Protein AF-A0A2P6NK49-F1 (afdb_monomer_lite)

Organism: NCBI:txid1890364

pLDDT: mean 82.45, std 19.69, range [25.47, 98.0]

Structure (mmCIF, N/CA/C/O backbone):
data_AF-A0A2P6NK49-F1
#
_entry.id   AF-A0A2P6NK49-F1
#
loop_
_atom_site.group_PDB
_atom_site.id
_atom_site.type_symbol
_atom_site.label_atom_id
_atom_site.label_alt_id
_atom_site.label_comp_id
_atom_site.label_asym_id
_atom_site.label_entity_id
_atom_site.label_seq_id
_atom_site.pdbx_PDB_ins_code
_atom_site.Cartn_x
_atom_site.Cartn_y
_atom_site.Cartn_z
_atom_site.occupancy
_atom_site.B_iso_or_equiv
_atom_site.auth_seq_id
_atom_site.auth_comp_id
_atom_site.auth_asym_id
_atom_site.auth_atom_id
_atom_site.pdbx_PDB_model_num
ATOM 1 N N . MET A 1 1 ? -45.055 43.894 6.106 1.00 38.56 1 MET A N 1
ATOM 2 C CA . MET A 1 1 ? -44.580 43.596 7.472 1.00 38.56 1 MET A CA 1
ATOM 3 C C . MET A 1 1 ? -45.152 42.242 7.887 1.00 38.56 1 MET A C 1
ATOM 5 O O . MET A 1 1 ? -46.251 42.226 8.393 1.00 38.56 1 MET A O 1
ATOM 9 N N . PHE A 1 2 ? -44.485 41.127 7.555 1.00 29.56 2 PHE A N 1
ATOM 10 C CA . PHE A 1 2 ? -44.554 39.816 8.238 1.00 29.56 2 PHE A CA 1
ATOM 11 C C . PHE A 1 2 ? -43.548 38.880 7.543 1.00 29.56 2 PHE A C 1
ATOM 13 O O . PHE A 1 2 ? -43.728 38.491 6.392 1.00 29.56 2 PHE A O 1
ATOM 20 N N . LYS A 1 3 ? -42.426 38.607 8.221 1.00 31.59 3 LYS A N 1
ATOM 21 C CA . LYS A 1 3 ? -41.369 37.687 7.779 1.00 31.59 3 LYS A CA 1
ATOM 22 C C . LYS A 1 3 ? -41.807 36.253 8.092 1.00 31.59 3 LYS A C 1
ATOM 24 O O . LYS A 1 3 ? -41.948 35.911 9.261 1.00 31.59 3 LYS A O 1
ATOM 29 N N . PHE A 1 4 ? -41.955 35.407 7.075 1.00 29.88 4 PHE A N 1
ATOM 30 C CA . PHE A 1 4 ? -42.040 33.955 7.254 1.00 29.88 4 PHE A CA 1
ATOM 31 C C . PHE A 1 4 ? -40.626 33.361 7.203 1.00 29.88 4 PHE A C 1
ATOM 33 O O . PHE A 1 4 ? -40.062 33.139 6.134 1.00 29.88 4 PHE A O 1
ATOM 40 N N . PHE A 1 5 ? -40.038 33.106 8.371 1.00 32.91 5 PHE A N 1
ATOM 41 C CA . PHE A 1 5 ? -38.829 32.292 8.489 1.00 32.91 5 PHE A CA 1
ATOM 42 C C . PHE A 1 5 ? -39.207 30.809 8.381 1.00 32.91 5 PHE A C 1
ATOM 44 O O . PHE A 1 5 ? -39.655 30.191 9.345 1.00 32.91 5 PHE A O 1
ATOM 51 N N . ARG A 1 6 ? -39.002 30.206 7.205 1.00 31.47 6 ARG A N 1
ATOM 52 C CA . ARG A 1 6 ? -38.950 28.744 7.071 1.00 31.47 6 ARG A CA 1
ATOM 53 C C . ARG A 1 6 ? -37.596 28.258 7.594 1.00 31.47 6 ARG A C 1
ATOM 55 O O . ARG A 1 6 ? -36.582 28.373 6.910 1.00 31.47 6 ARG A O 1
ATOM 62 N N . ARG A 1 7 ? -37.581 27.696 8.806 1.00 30.00 7 ARG A N 1
ATOM 63 C CA . ARG A 1 7 ? -36.458 26.898 9.323 1.00 30.00 7 ARG A CA 1
ATOM 64 C C . ARG A 1 7 ? -36.244 25.691 8.400 1.00 30.00 7 ARG A C 1
ATOM 66 O O . ARG A 1 7 ? -37.050 24.763 8.402 1.00 30.00 7 ARG A O 1
ATOM 73 N N . LYS A 1 8 ? -35.163 25.689 7.612 1.00 30.28 8 LYS A N 1
ATOM 74 C CA . LYS A 1 8 ? -34.670 24.469 6.959 1.00 30.28 8 LYS A CA 1
ATOM 75 C C . LYS A 1 8 ? -34.068 23.565 8.036 1.00 30.28 8 LYS A C 1
ATOM 77 O O . LYS A 1 8 ? -33.141 23.952 8.742 1.00 30.28 8 LYS A O 1
ATOM 82 N N . LYS A 1 9 ? -34.637 22.369 8.165 1.00 29.03 9 LYS A N 1
ATOM 83 C CA . LYS A 1 9 ? -34.143 21.268 8.996 1.00 29.03 9 LYS A CA 1
ATOM 84 C C . LYS A 1 9 ? -32.733 20.910 8.496 1.00 29.03 9 LYS A C 1
ATOM 86 O O . LYS A 1 9 ? -32.600 20.490 7.348 1.00 29.03 9 LYS A O 1
ATOM 91 N N . LYS A 1 10 ? -31.694 21.119 9.315 1.00 28.53 10 LYS A N 1
ATOM 92 C CA . LYS A 1 10 ? -30.342 20.607 9.043 1.00 28.53 10 LYS A CA 1
ATOM 93 C C . LYS A 1 10 ? -30.438 19.081 8.994 1.00 28.53 10 LYS A C 1
ATOM 95 O O . LYS A 1 10 ? -30.717 18.449 10.009 1.00 28.53 10 LYS A O 1
ATOM 100 N N . ARG A 1 11 ? -30.279 18.501 7.804 1.00 27.34 11 ARG A N 1
ATOM 101 C CA . ARG A 1 11 ? -29.920 17.088 7.672 1.00 27.34 11 ARG A CA 1
ATOM 102 C C . ARG A 1 11 ? -28.475 16.987 8.147 1.00 27.34 11 ARG A C 1
ATOM 104 O O . ARG A 1 11 ? -27.609 17.619 7.552 1.00 27.34 11 ARG A O 1
ATOM 111 N N . ASN A 1 12 ? -28.243 16.240 9.223 1.00 27.70 12 ASN A N 1
ATOM 112 C CA . ASN A 1 12 ? -26.919 15.705 9.510 1.00 27.70 12 ASN A CA 1
ATOM 113 C C . ASN A 1 12 ? -26.579 14.790 8.335 1.00 27.70 12 ASN A C 1
ATOM 115 O O . ASN A 1 12 ? -27.122 13.692 8.232 1.00 27.70 12 ASN A O 1
ATOM 119 N N . MET A 1 13 ? -25.783 15.299 7.400 1.00 25.47 13 MET A N 1
ATOM 120 C CA . MET A 1 13 ? -25.138 14.454 6.412 1.00 25.47 13 MET A CA 1
ATOM 121 C C . MET A 1 13 ? -24.068 13.684 7.178 1.00 25.47 13 MET A C 1
ATOM 123 O O . MET A 1 13 ? -23.126 14.282 7.699 1.00 25.47 13 MET A O 1
ATOM 127 N N . SER A 1 14 ? -24.245 12.367 7.304 1.00 31.12 14 SER A N 1
ATOM 128 C CA . SER A 1 14 ? -23.081 11.488 7.393 1.00 31.12 14 SER A CA 1
ATOM 129 C C . SER A 1 14 ? -22.175 11.824 6.207 1.00 31.12 14 SER A C 1
ATOM 131 O O . SER A 1 14 ? -22.719 12.213 5.168 1.00 31.12 14 SER A O 1
ATOM 133 N N . PRO A 1 15 ? -20.844 11.702 6.319 1.00 31.39 15 PRO A N 1
ATOM 134 C CA . PRO A 1 15 ? -19.998 11.785 5.139 1.00 31.39 15 PRO A CA 1
ATOM 135 C C . PRO A 1 15 ? -20.544 10.749 4.158 1.00 31.39 15 PRO A C 1
ATOM 137 O O . PRO A 1 15 ? -20.569 9.554 4.458 1.00 31.39 15 PRO A O 1
ATOM 140 N N . ASP A 1 16 ? -21.150 11.234 3.075 1.00 33.28 16 ASP A N 1
ATOM 141 C CA . ASP A 1 16 ? -21.663 10.384 2.017 1.00 33.28 16 ASP A CA 1
ATOM 142 C C . ASP A 1 16 ? -20.510 9.482 1.603 1.00 33.28 16 ASP A C 1
ATOM 144 O O . ASP A 1 16 ? -19.388 9.963 1.432 1.00 33.28 16 ASP A O 1
ATOM 148 N N . ARG A 1 17 ? -20.791 8.177 1.512 1.00 38.34 17 ARG A N 1
ATOM 149 C CA . ARG A 1 17 ? -19.871 7.167 0.991 1.00 38.34 17 ARG A CA 1
ATOM 150 C C . ARG A 1 17 ? -19.268 7.730 -0.286 1.00 38.34 17 ARG A C 1
ATOM 152 O O . ARG A 1 17 ? -19.954 7.786 -1.308 1.00 38.34 17 ARG A O 1
ATOM 159 N N . ALA A 1 18 ? -18.030 8.204 -0.198 1.00 34.53 18 ALA A N 1
ATOM 160 C CA . ALA A 1 18 ? -17.309 8.684 -1.351 1.00 34.53 18 ALA A CA 1
ATOM 161 C C . ALA A 1 18 ? -17.221 7.485 -2.289 1.00 34.53 18 ALA A C 1
ATOM 163 O O . ALA A 1 18 ? -16.578 6.485 -1.980 1.00 34.53 18 ALA A O 1
ATOM 164 N N . SER A 1 19 ? -17.944 7.545 -3.404 1.00 36.75 19 SER A N 1
ATOM 165 C CA . SER A 1 19 ? -17.654 6.679 -4.537 1.00 36.75 19 SER A CA 1
ATOM 166 C C . SER A 1 19 ? -16.147 6.779 -4.800 1.00 36.75 19 SER A C 1
ATOM 168 O O . SER A 1 19 ? -15.648 7.911 -4.817 1.00 36.75 19 SER A O 1
ATOM 170 N N . PRO A 1 20 ? -15.425 5.653 -4.949 1.00 36.69 20 PRO A N 1
ATOM 171 C CA . PRO A 1 20 ? -13.976 5.683 -5.104 1.00 36.69 20 PRO A CA 1
ATOM 172 C C . PRO A 1 20 ? -13.596 6.665 -6.227 1.00 36.69 20 PRO A C 1
ATOM 174 O O . PRO A 1 20 ? -14.262 6.677 -7.269 1.00 36.69 20 PRO A O 1
ATOM 177 N N . PRO A 1 21 ? -12.600 7.546 -6.016 1.00 37.72 21 PRO A N 1
ATOM 178 C CA . PRO A 1 21 ? -12.259 8.576 -6.988 1.00 37.72 21 PRO A CA 1
ATOM 179 C C . PRO A 1 21 ? -11.792 7.933 -8.311 1.00 37.72 21 PRO A C 1
ATOM 181 O O . PRO A 1 21 ? -10.966 7.017 -8.296 1.00 37.72 21 PRO A O 1
ATOM 184 N N . PRO A 1 22 ? -12.302 8.386 -9.473 1.00 39.81 22 PRO A N 1
ATOM 185 C CA . PRO A 1 22 ? -12.126 7.686 -10.740 1.00 39.81 22 PRO A CA 1
ATOM 186 C C . PRO A 1 22 ? -10.798 8.071 -11.394 1.00 39.81 22 PRO A C 1
ATOM 188 O O . PRO A 1 22 ? -10.690 9.141 -11.996 1.00 39.81 22 PRO A O 1
ATOM 191 N N . LEU A 1 23 ? -9.782 7.207 -11.316 1.00 38.06 23 LEU A N 1
ATOM 192 C CA . LEU A 1 23 ? -8.486 7.441 -11.976 1.00 38.06 23 LEU A CA 1
ATOM 193 C C . LEU A 1 23 ? -7.872 6.231 -12.682 1.00 38.06 23 LEU A C 1
ATOM 195 O O . LEU A 1 23 ? -6.677 6.204 -12.977 1.00 38.06 23 LEU A O 1
ATOM 199 N N . MET A 1 24 ? -8.694 5.267 -13.075 1.00 42.28 24 MET A N 1
ATOM 200 C CA . MET A 1 24 ? -8.268 4.171 -13.929 1.00 42.28 24 MET A CA 1
ATOM 201 C C . MET A 1 24 ? -9.276 3.968 -15.063 1.00 42.28 24 MET A C 1
ATOM 203 O O . MET A 1 24 ? -9.771 2.866 -15.229 1.00 42.28 24 MET A O 1
ATOM 207 N N . LYS A 1 25 ? -9.562 4.983 -15.896 1.00 37.84 25 LYS A N 1
ATOM 208 C CA . LYS A 1 25 ? -10.385 4.818 -17.120 1.00 37.84 25 LYS A CA 1
ATOM 209 C C . LYS A 1 25 ? -9.726 3.851 -18.121 1.00 37.84 25 LYS A C 1
ATOM 211 O O . LYS A 1 25 ? -9.187 4.259 -19.139 1.00 37.84 25 LYS A O 1
ATOM 216 N N . THR A 1 26 ? -9.746 2.568 -17.791 1.00 52.34 26 THR A N 1
ATOM 217 C CA . THR A 1 26 ? -9.230 1.388 -18.474 1.00 52.34 26 THR A CA 1
ATOM 218 C C . THR A 1 26 ? -9.808 0.163 -17.757 1.00 52.34 26 THR A C 1
ATOM 220 O O . THR A 1 26 ? -10.166 0.231 -16.584 1.00 52.34 26 THR A O 1
ATOM 223 N N . ARG A 1 27 ? -9.860 -0.971 -18.456 1.00 53.50 27 ARG A N 1
ATOM 224 C CA . ARG A 1 27 ? -10.399 -2.284 -18.047 1.00 53.50 27 ARG A CA 1
ATOM 225 C C . ARG A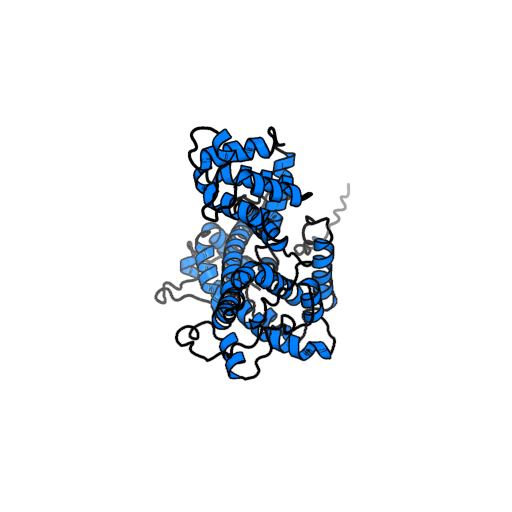 1 27 ? -10.155 -2.716 -16.584 1.00 53.50 27 ARG A C 1
ATOM 227 O O . ARG A 1 27 ? -10.932 -3.511 -16.070 1.00 53.50 27 ARG A O 1
ATOM 234 N N . SER A 1 28 ? -9.113 -2.222 -15.912 1.00 61.62 28 SER A N 1
ATOM 235 C CA . SER A 1 28 ? -8.842 -2.495 -14.496 1.00 61.62 28 SER A CA 1
ATOM 236 C C . SER A 1 28 ? -9.844 -1.843 -13.533 1.00 61.62 28 SER A C 1
ATOM 238 O O . SER A 1 28 ? -10.229 -2.496 -12.574 1.00 61.62 28 SER A O 1
ATOM 240 N N . GLU A 1 29 ? -10.331 -0.619 -13.768 1.00 66.81 29 GLU A N 1
ATOM 241 C CA . GLU A 1 29 ? -11.310 0.029 -12.866 1.00 66.81 29 GLU A CA 1
ATOM 242 C C . GLU A 1 29 ? -12.665 -0.661 -12.913 1.00 66.81 29 GLU A C 1
ATOM 244 O O . GLU A 1 29 ? -13.271 -0.899 -11.878 1.00 66.81 29 GLU A O 1
ATOM 249 N N . GLU A 1 30 ? -13.109 -1.072 -14.100 1.00 72.00 30 GLU A N 1
ATOM 250 C CA . GLU A 1 30 ? -14.324 -1.877 -14.254 1.00 72.00 30 GLU A CA 1
ATOM 251 C C . GLU A 1 30 ? -14.228 -3.190 -13.465 1.00 72.00 30 GLU A C 1
ATOM 253 O O . GLU A 1 30 ? -15.196 -3.620 -12.841 1.00 72.00 30 GLU A O 1
ATOM 258 N N . GLN A 1 31 ? -13.045 -3.812 -13.449 1.00 77.25 31 GLN A N 1
ATOM 259 C CA . GLN A 1 31 ? -12.793 -5.043 -12.702 1.00 77.25 31 GLN A CA 1
ATOM 260 C C . GLN A 1 31 ? -12.712 -4.814 -11.189 1.00 77.25 31 GLN A C 1
ATOM 262 O O . GLN A 1 31 ? -13.209 -5.641 -10.428 1.00 77.25 31 GLN A O 1
ATOM 267 N N . LEU A 1 32 ? -12.123 -3.706 -10.740 1.00 79.06 32 LEU A N 1
ATOM 268 C CA . LEU A 1 32 ? -12.108 -3.349 -9.320 1.00 79.06 32 LEU A CA 1
ATOM 269 C C . LEU A 1 32 ? -13.518 -2.991 -8.832 1.00 79.06 32 LEU A C 1
ATOM 271 O O . LEU A 1 32 ? -13.963 -3.490 -7.800 1.00 79.06 32 LEU A O 1
ATOM 275 N N . ASN A 1 33 ? -14.256 -2.213 -9.625 1.00 82.00 33 ASN A N 1
ATOM 276 C CA . ASN A 1 33 ? -15.648 -1.859 -9.366 1.00 82.00 33 ASN A CA 1
ATOM 277 C C . ASN A 1 33 ? -16.550 -3.090 -9.334 1.00 82.00 33 ASN A C 1
ATOM 279 O O . ASN A 1 33 ? -17.472 -3.133 -8.528 1.00 82.00 33 ASN A O 1
ATOM 283 N N . TYR A 1 34 ? -16.287 -4.103 -10.165 1.00 83.88 34 TYR A N 1
ATOM 284 C CA . TYR A 1 34 ? -16.982 -5.385 -10.072 1.00 83.88 34 TYR A CA 1
ATOM 285 C C . TYR A 1 34 ? -16.862 -5.976 -8.660 1.00 83.88 34 TYR A C 1
ATOM 287 O O . TYR A 1 34 ? -17.884 -6.253 -8.041 1.00 83.88 34 TYR A O 1
ATOM 295 N N . PHE A 1 35 ? -15.651 -6.096 -8.108 1.00 84.75 35 PHE A N 1
ATOM 296 C CA . PHE A 1 35 ? -15.465 -6.659 -6.766 1.00 84.75 35 PHE A CA 1
ATOM 297 C C . PHE A 1 35 ? -16.084 -5.793 -5.662 1.00 84.75 35 PHE A C 1
ATOM 299 O O . PHE A 1 35 ? -16.753 -6.327 -4.778 1.00 84.75 35 PHE A O 1
ATOM 306 N N . TYR A 1 36 ? -15.942 -4.466 -5.739 1.00 83.88 36 TYR A N 1
ATOM 307 C CA . TYR A 1 36 ? -16.619 -3.559 -4.806 1.00 83.88 36 TYR A CA 1
ATOM 308 C C . TYR A 1 36 ? -18.141 -3.709 -4.858 1.00 83.88 36 TYR A C 1
ATOM 310 O O . TYR A 1 36 ? -18.800 -3.743 -3.821 1.00 83.88 36 TYR A O 1
ATOM 318 N N . ASN A 1 37 ? -18.713 -3.806 -6.058 1.00 84.31 37 ASN A N 1
ATOM 319 C CA . ASN A 1 37 ? -20.149 -3.983 -6.235 1.00 84.31 37 ASN A CA 1
ATOM 320 C C . ASN A 1 37 ? -20.618 -5.324 -5.672 1.00 84.31 37 ASN A C 1
ATOM 322 O O . ASN A 1 37 ? -21.625 -5.345 -4.970 1.00 84.31 37 ASN A O 1
ATOM 326 N N . GLU A 1 38 ? -19.880 -6.409 -5.906 1.00 84.88 38 GLU A N 1
ATOM 327 C CA . GLU A 1 38 ? -20.178 -7.720 -5.321 1.00 84.88 38 GLU A CA 1
ATOM 328 C C . GLU A 1 38 ? -20.183 -7.661 -3.785 1.00 84.88 38 GLU A C 1
ATOM 330 O O . GLU A 1 38 ? -21.150 -8.089 -3.150 1.00 84.88 38 GLU A O 1
ATOM 335 N N . LEU A 1 39 ? -19.157 -7.055 -3.175 1.00 82.38 39 LEU A N 1
ATOM 336 C CA . LEU A 1 39 ? -19.085 -6.879 -1.721 1.00 82.38 39 LEU A CA 1
ATOM 337 C C . LEU A 1 39 ? -20.222 -6.001 -1.182 1.00 82.38 39 LEU A C 1
ATOM 339 O O . LEU A 1 39 ? -20.799 -6.316 -0.142 1.00 82.38 39 LEU A O 1
ATOM 343 N N . ASN A 1 40 ? -20.586 -4.932 -1.890 1.00 82.06 40 ASN A N 1
ATOM 344 C CA . ASN A 1 40 ? -21.664 -4.028 -1.485 1.00 82.06 40 ASN A CA 1
ATOM 345 C C . ASN A 1 40 ? -23.059 -4.652 -1.627 1.00 82.06 40 ASN A C 1
ATOM 347 O O . ASN A 1 40 ? -23.921 -4.427 -0.779 1.00 82.06 40 ASN A O 1
ATOM 351 N N . GLN A 1 41 ? -23.301 -5.413 -2.696 1.00 86.56 41 GLN A N 1
ATOM 352 C CA . GLN A 1 41 ? -24.608 -6.012 -2.982 1.00 86.56 41 GLN A CA 1
ATOM 353 C C . GLN A 1 41 ? -24.865 -7.265 -2.151 1.00 86.56 41 GLN A C 1
ATOM 355 O O . GLN A 1 41 ? -25.999 -7.521 -1.744 1.00 86.56 41 GLN A O 1
ATOM 360 N N . HIS A 1 42 ? -23.827 -8.062 -1.910 1.00 88.44 42 HIS A N 1
ATOM 361 C CA . HIS A 1 42 ? -23.978 -9.387 -1.321 1.00 88.44 42 HIS A CA 1
ATOM 362 C C . HIS A 1 42 ? -23.354 -9.514 0.069 1.00 88.44 42 HIS A C 1
ATOM 364 O O . HIS A 1 42 ? -23.631 -10.496 0.766 1.00 88.44 42 HIS A O 1
ATOM 370 N N . GLY A 1 43 ? -22.571 -8.525 0.497 1.00 88.69 43 GLY A N 1
ATOM 371 C CA . GLY A 1 43 ? -21.832 -8.561 1.749 1.00 88.69 43 GLY A CA 1
ATOM 372 C C . GLY A 1 43 ? -20.655 -9.535 1.709 1.00 88.69 43 GLY A C 1
ATOM 373 O O . GLY A 1 43 ? -20.455 -10.300 0.761 1.00 88.69 43 GLY A O 1
ATOM 374 N N . THR A 1 44 ? -19.881 -9.524 2.790 1.00 91.62 44 THR A N 1
ATOM 375 C CA . THR A 1 44 ? -18.781 -10.467 2.998 1.00 91.62 44 THR A CA 1
ATOM 376 C C . THR A 1 44 ? -19.322 -11.890 3.111 1.00 91.62 44 THR A C 1
ATOM 378 O O . THR A 1 44 ? -20.315 -12.151 3.793 1.00 91.62 44 THR A O 1
ATOM 381 N N . ILE A 1 45 ? -18.668 -12.813 2.413 1.00 93.88 45 ILE A N 1
ATOM 382 C CA . ILE A 1 45 ? -18.999 -14.237 2.433 1.00 93.88 45 ILE A CA 1
ATOM 383 C C . ILE A 1 45 ? -18.806 -14.806 3.844 1.00 93.88 45 ILE A C 1
ATOM 385 O O . ILE A 1 45 ? -17.896 -14.387 4.555 1.00 93.88 45 ILE A O 1
ATOM 389 N N . GLU A 1 46 ? -19.647 -15.773 4.228 1.00 95.38 46 GLU A N 1
ATOM 390 C CA . GLU A 1 46 ? -19.664 -16.368 5.572 1.00 95.38 46 GLU A CA 1
ATOM 391 C C . GLU A 1 46 ? -18.278 -16.828 6.032 1.00 95.38 46 GLU A C 1
ATOM 393 O O . GLU A 1 46 ? -17.853 -16.477 7.128 1.00 95.38 46 GLU A O 1
ATOM 398 N N . GLU A 1 47 ? -17.539 -17.536 5.169 1.00 96.31 47 GLU A N 1
ATOM 399 C CA . GLU A 1 47 ? -16.204 -18.040 5.499 1.00 96.31 47 GLU A CA 1
ATOM 400 C C . GLU A 1 47 ? -15.195 -16.925 5.842 1.00 96.31 47 GLU A C 1
ATOM 402 O O . GLU A 1 47 ? -14.226 -17.182 6.549 1.00 96.31 47 GLU A O 1
ATOM 407 N N . TYR A 1 48 ? -15.410 -15.687 5.384 1.00 97.00 48 TYR A N 1
ATOM 408 C CA . TYR A 1 48 ? -14.488 -14.561 5.583 1.00 97.00 48 TYR A CA 1
ATOM 409 C C . TYR A 1 48 ? -14.941 -13.571 6.661 1.00 97.00 48 TYR A C 1
ATOM 411 O O . TYR A 1 48 ? -14.205 -12.631 6.967 1.00 97.00 48 TYR A O 1
ATOM 419 N N . LYS A 1 49 ? -16.133 -13.754 7.249 1.00 96.25 49 LYS A N 1
ATOM 420 C CA . LYS A 1 49 ? -16.693 -12.811 8.231 1.00 96.25 49 LYS A CA 1
ATOM 421 C C . LYS A 1 49 ? -15.771 -12.588 9.416 1.00 96.25 49 LYS A C 1
ATOM 423 O O . LYS A 1 49 ? -15.492 -11.444 9.746 1.00 96.25 49 LYS A O 1
ATOM 428 N N . ARG A 1 50 ? -15.223 -13.664 9.984 1.00 96.62 50 ARG A N 1
ATOM 429 C CA . ARG A 1 50 ? -14.320 -13.577 11.135 1.00 96.62 50 ARG A CA 1
ATOM 430 C C . ARG A 1 50 ? -13.083 -12.725 10.851 1.00 96.62 50 ARG A C 1
ATOM 432 O O . ARG A 1 50 ? -12.720 -11.897 11.680 1.00 96.62 50 ARG A O 1
ATOM 439 N N . ALA A 1 51 ? -12.468 -12.894 9.677 1.00 96.50 51 ALA A N 1
ATOM 440 C CA . ALA A 1 51 ? -11.329 -12.077 9.262 1.00 96.50 51 ALA A CA 1
ATOM 441 C C . ALA A 1 51 ? -11.701 -10.588 9.196 1.00 96.50 51 ALA A C 1
ATOM 443 O O . ALA A 1 51 ? -10.931 -9.741 9.635 1.00 96.50 51 ALA A O 1
ATOM 444 N N . LYS A 1 52 ? -12.896 -10.260 8.691 1.00 96.00 52 LYS A N 1
ATOM 445 C CA . LYS A 1 52 ? -13.381 -8.877 8.631 1.00 96.00 52 LYS A CA 1
ATOM 446 C C . LYS A 1 52 ? -13.726 -8.308 10.010 1.00 96.00 52 LYS A C 1
ATOM 448 O O . LYS A 1 52 ? -13.340 -7.189 10.314 1.00 96.00 52 LYS A O 1
ATOM 453 N N . GLU A 1 53 ? -14.447 -9.065 10.829 1.00 95.94 53 GLU A N 1
ATOM 454 C CA . GLU A 1 53 ? -15.002 -8.615 12.115 1.00 95.94 53 GLU A CA 1
ATOM 455 C C . GLU A 1 53 ? -13.941 -8.389 13.198 1.00 95.94 53 GLU A C 1
ATOM 457 O O . GLU A 1 53 ? -14.178 -7.625 14.128 1.00 95.94 53 GLU A O 1
ATOM 462 N N . GLN A 1 54 ? -12.770 -9.024 13.094 1.00 96.00 54 GLN A N 1
ATOM 463 C CA . GLN A 1 54 ? -11.690 -8.827 14.066 1.00 96.00 54 GLN A CA 1
ATOM 464 C C . GLN A 1 54 ? -10.853 -7.558 13.822 1.00 96.00 54 GLN A C 1
ATOM 466 O O . GLN A 1 54 ? -9.999 -7.225 14.642 1.00 96.00 54 GLN A O 1
ATOM 471 N N . VAL A 1 55 ? -11.059 -6.864 12.699 1.00 97.50 55 VAL A N 1
ATOM 472 C CA . VAL A 1 55 ? -10.358 -5.616 12.383 1.00 97.50 55 VAL A CA 1
ATOM 473 C C . VAL A 1 55 ? -10.885 -4.491 13.277 1.00 97.50 55 VAL A C 1
ATOM 475 O O . VAL A 1 55 ? -12.076 -4.210 13.297 1.00 97.50 55 VAL A O 1
ATOM 478 N N . PHE A 1 56 ? -9.981 -3.830 13.999 1.00 97.69 56 PHE A N 1
ATOM 479 C CA . PHE A 1 56 ? -10.287 -2.710 14.891 1.00 97.69 56 PHE A CA 1
ATOM 480 C C . PHE A 1 56 ? -10.195 -1.340 14.205 1.00 97.69 56 PHE A C 1
ATOM 482 O O . PHE A 1 56 ? -10.908 -0.408 14.573 1.00 97.69 56 PHE A O 1
ATOM 489 N N . VAL A 1 57 ? -9.290 -1.186 13.235 1.00 97.00 57 VAL A N 1
ATOM 490 C CA . VAL A 1 57 ? -9.154 0.077 12.493 1.00 97.00 57 VAL A CA 1
ATOM 491 C C . VAL A 1 57 ? -10.317 0.268 11.534 1.00 97.00 57 VAL A C 1
ATOM 493 O O . VAL A 1 57 ? -10.857 -0.702 11.005 1.00 97.00 57 VAL A O 1
ATOM 496 N N . LYS A 1 58 ? -10.654 1.530 11.266 1.00 95.81 58 LYS A N 1
ATOM 497 C CA . LYS A 1 58 ? -11.686 1.861 10.287 1.00 95.81 58 LYS A CA 1
ATOM 498 C C . LYS A 1 58 ? -11.423 1.217 8.937 1.00 95.81 58 LYS A C 1
ATOM 500 O O . LYS A 1 58 ? -10.303 1.282 8.418 1.00 95.81 58 LYS A O 1
ATOM 505 N N . HIS A 1 59 ? -12.469 0.647 8.350 1.00 94.00 59 HIS A N 1
ATOM 506 C CA . HIS A 1 59 ? -12.344 -0.062 7.084 1.00 94.00 59 HIS A CA 1
ATOM 507 C C . HIS A 1 59 ? -11.787 0.815 5.957 1.00 94.00 59 HIS A C 1
ATOM 509 O O . HIS A 1 59 ? -10.972 0.350 5.163 1.00 94.00 59 HIS A O 1
ATOM 515 N N . GLU A 1 60 ? -12.137 2.099 5.927 1.00 92.69 60 GLU A N 1
ATOM 516 C CA . GLU A 1 60 ? -11.710 3.019 4.873 1.00 92.69 60 GLU A CA 1
ATOM 517 C C . GLU A 1 60 ? -10.183 3.243 4.866 1.00 92.69 60 GLU A C 1
ATOM 519 O O . GLU A 1 60 ? -9.613 3.510 3.810 1.00 92.69 60 GLU A O 1
ATOM 524 N N . LEU A 1 61 ? -9.488 3.054 5.998 1.00 93.12 61 LEU A N 1
ATOM 525 C CA . LEU A 1 61 ? -8.014 3.069 6.048 1.00 93.12 61 LEU A CA 1
ATOM 526 C C . LEU A 1 61 ? -7.402 1.834 5.361 1.00 93.12 61 LEU A C 1
ATOM 528 O O . LEU A 1 61 ? -6.293 1.883 4.823 1.00 93.12 61 LEU A O 1
ATOM 532 N N . LEU A 1 62 ? -8.115 0.706 5.369 1.00 94.50 62 LEU A N 1
ATOM 533 C CA . LEU A 1 62 ? -7.688 -0.519 4.694 1.00 94.50 62 LEU A CA 1
ATOM 534 C C . LEU A 1 62 ? -8.028 -0.510 3.203 1.00 94.50 62 LEU A C 1
ATOM 536 O O . LEU A 1 62 ? -7.253 -1.052 2.415 1.00 94.50 62 LEU A O 1
ATOM 540 N N . GLU A 1 63 ? -9.149 0.106 2.822 1.00 91.19 63 GLU A N 1
ATOM 541 C CA . GLU A 1 63 ? -9.557 0.286 1.423 1.00 91.19 63 GLU A CA 1
ATOM 542 C C . GLU A 1 63 ? -8.704 1.324 0.689 1.00 91.19 63 GLU A C 1
ATOM 544 O O . GLU A 1 63 ? -8.575 1.265 -0.532 1.00 91.19 63 GLU A O 1
ATOM 549 N N . TYR A 1 64 ? -8.113 2.274 1.413 1.00 88.25 64 TYR A N 1
ATOM 550 C CA . TYR A 1 64 ? -7.275 3.314 0.833 1.00 88.25 64 TYR A CA 1
ATOM 551 C C . TYR A 1 64 ? -5.924 2.782 0.326 1.00 88.25 64 TYR A C 1
ATOM 553 O O . TYR A 1 64 ? -5.390 1.792 0.821 1.00 88.25 64 TYR A O 1
ATOM 561 N N . SER A 1 65 ? -5.362 3.464 -0.676 1.00 85.44 65 SER A N 1
ATOM 562 C CA . SER A 1 65 ? -3.985 3.280 -1.138 1.00 85.44 65 SER A CA 1
ATOM 563 C C . SER A 1 65 ? -3.422 4.630 -1.590 1.00 85.44 65 SER A C 1
ATOM 565 O O . SER A 1 65 ? -4.010 5.251 -2.487 1.00 85.44 65 SER A O 1
ATOM 567 N N . PRO A 1 66 ? -2.264 5.075 -1.059 1.00 86.50 66 PRO A N 1
ATOM 568 C CA . PRO A 1 66 ? -1.632 6.338 -1.437 1.00 86.50 66 PRO A CA 1
ATOM 569 C C . PRO A 1 66 ? -1.393 6.470 -2.938 1.00 86.50 66 PRO A C 1
ATOM 571 O O . PRO A 1 66 ? -1.403 7.573 -3.480 1.00 86.50 66 PRO A O 1
ATOM 574 N N . LEU A 1 67 ? -1.219 5.338 -3.629 1.00 88.31 67 LEU A N 1
ATOM 575 C CA . LEU A 1 67 ? -0.951 5.290 -5.058 1.00 88.31 67 LEU A CA 1
ATOM 576 C C . LEU A 1 67 ? -1.967 6.112 -5.864 1.00 88.31 67 LEU A C 1
ATOM 578 O O . LEU A 1 67 ? -1.569 6.881 -6.732 1.00 88.31 67 LEU A O 1
ATOM 582 N N . GLN A 1 68 ? -3.267 5.982 -5.582 1.00 82.44 68 GLN A N 1
ATOM 583 C CA . GLN A 1 68 ? -4.303 6.682 -6.351 1.00 82.44 68 GLN A CA 1
ATOM 584 C C . GLN A 1 68 ? -4.262 8.195 -6.127 1.00 82.44 68 GLN A C 1
ATOM 586 O O . GLN A 1 68 ? -4.319 8.970 -7.085 1.00 82.44 68 GLN A O 1
ATOM 591 N N . SER A 1 69 ? -4.108 8.626 -4.879 1.00 84.12 69 SER A N 1
ATOM 592 C CA . SER A 1 69 ? -4.012 10.043 -4.531 1.00 84.12 69 SER A CA 1
ATOM 593 C C . SER A 1 69 ? -2.777 10.694 -5.150 1.00 84.12 69 SER A C 1
ATOM 595 O O . SER A 1 69 ? -2.874 11.764 -5.750 1.00 84.12 69 SER A O 1
ATOM 597 N N . ILE A 1 70 ? -1.634 10.004 -5.115 1.00 90.62 70 ILE A N 1
ATOM 598 C CA . ILE A 1 70 ? -0.401 10.469 -5.755 1.00 90.62 70 ILE A CA 1
ATOM 599 C C . ILE A 1 70 ? -0.588 10.565 -7.274 1.00 90.62 70 ILE A C 1
ATOM 601 O O . ILE A 1 70 ? -0.226 11.577 -7.866 1.00 90.62 70 ILE A O 1
ATOM 605 N N . LEU A 1 71 ? -1.190 9.561 -7.924 1.00 90.62 71 LEU A N 1
ATOM 606 C CA . LEU A 1 71 ? -1.474 9.614 -9.366 1.00 90.62 71 LEU A CA 1
ATOM 607 C C . LEU A 1 71 ? -2.392 10.794 -9.727 1.00 90.62 71 LEU A C 1
ATOM 609 O O . LEU A 1 71 ? -2.166 11.454 -10.744 1.00 90.62 71 LEU A O 1
ATOM 613 N N . SER A 1 72 ? -3.395 11.075 -8.888 1.00 87.81 72 SER A N 1
ATOM 614 C CA . SER A 1 72 ? -4.293 12.229 -9.038 1.00 87.81 72 SER A CA 1
ATOM 615 C C . SER A 1 72 ? -3.509 13.531 -9.052 1.00 87.81 72 SER A C 1
ATOM 617 O O . SER A 1 72 ? -3.661 14.358 -9.951 1.00 87.81 72 SER A O 1
ATOM 619 N N . GLU A 1 73 ? -2.640 13.698 -8.062 1.00 89.12 73 GLU A N 1
ATOM 620 C CA . GLU A 1 73 ? -1.896 14.930 -7.872 1.00 89.12 73 GLU A CA 1
ATOM 621 C C . GLU A 1 73 ? -0.780 15.090 -8.908 1.00 89.12 73 GLU A C 1
ATOM 623 O O . GLU A 1 73 ? -0.573 16.184 -9.426 1.00 89.12 73 GLU A O 1
ATOM 628 N N . LEU A 1 74 ? -0.124 14.001 -9.321 1.00 92.94 74 LEU A N 1
ATOM 629 C CA . LEU A 1 74 ? 0.796 14.019 -10.459 1.00 92.94 74 LEU A CA 1
ATOM 630 C C . LEU A 1 74 ? 0.095 14.505 -11.731 1.00 92.94 74 LEU A C 1
ATOM 632 O O . LEU A 1 74 ? 0.658 15.319 -12.458 1.00 92.94 74 LEU A O 1
ATOM 636 N N . LYS A 1 75 ? -1.147 14.075 -11.980 1.00 92.50 75 LYS A N 1
ATOM 637 C CA . LYS A 1 75 ? -1.929 14.558 -13.122 1.00 92.50 75 LYS A CA 1
ATOM 638 C C . LYS A 1 75 ? -2.212 16.061 -13.029 1.00 92.50 75 LYS A C 1
ATOM 640 O O . LYS A 1 75 ? -1.961 16.774 -13.998 1.00 92.50 75 LYS A O 1
ATOM 645 N N . ARG A 1 76 ? -2.645 16.560 -11.865 1.00 90.88 76 ARG A N 1
ATOM 646 C CA . ARG A 1 76 ? -2.833 18.008 -11.644 1.00 90.88 76 ARG A CA 1
ATOM 647 C C . ARG A 1 76 ? -1.528 18.783 -11.837 1.00 90.88 76 ARG A C 1
ATOM 649 O O . ARG A 1 76 ? -1.531 19.854 -12.437 1.00 90.88 76 ARG A O 1
ATOM 656 N N . LYS A 1 77 ? -0.395 18.242 -11.378 1.00 91.06 77 LYS A N 1
ATOM 657 C CA . LYS A 1 77 ? 0.933 18.843 -11.583 1.00 91.06 77 LYS A CA 1
ATOM 658 C C . LYS A 1 77 ? 1.317 18.907 -13.059 1.00 91.06 77 LYS A C 1
ATOM 660 O O . LYS A 1 77 ? 1.878 19.916 -13.464 1.00 91.06 77 LYS A O 1
ATOM 665 N N . ILE A 1 78 ? 0.991 17.892 -13.864 1.00 94.06 78 ILE A N 1
ATOM 666 C CA . ILE A 1 78 ? 1.209 17.927 -15.322 1.00 94.06 78 ILE A CA 1
ATOM 667 C C . ILE A 1 78 ? 0.387 19.050 -15.967 1.00 94.06 78 ILE A C 1
ATOM 669 O O . ILE A 1 78 ? 0.894 19.757 -16.833 1.00 94.06 78 ILE A O 1
ATOM 673 N N . GLU A 1 79 ? -0.861 19.237 -15.533 1.00 92.56 79 GLU A N 1
ATOM 674 C CA . GLU A 1 79 ? -1.742 20.298 -16.040 1.00 92.56 79 GLU A CA 1
ATOM 675 C C . GLU A 1 79 ? -1.253 21.701 -15.632 1.00 92.56 79 GLU A C 1
ATOM 677 O O . GLU A 1 79 ? -1.282 22.624 -16.446 1.00 92.56 79 GLU A O 1
ATOM 682 N N . ARG A 1 80 ? -0.768 21.859 -14.392 1.00 92.50 80 ARG A N 1
ATOM 683 C CA . ARG A 1 80 ? -0.247 23.129 -13.849 1.00 92.50 80 ARG A CA 1
ATOM 684 C C . ARG A 1 80 ? 1.151 23.479 -14.382 1.00 92.50 80 ARG A C 1
ATOM 686 O O . ARG A 1 80 ? 1.436 24.648 -14.626 1.00 92.50 80 ARG A O 1
ATOM 693 N N . GLU A 1 81 ? 2.022 22.487 -14.556 1.00 92.81 81 GLU A N 1
ATOM 694 C CA . GLU A 1 81 ? 3.416 22.646 -14.991 1.00 92.81 81 GLU A CA 1
ATOM 695 C C . GLU A 1 81 ? 3.759 21.656 -16.129 1.00 92.81 81 GLU A C 1
ATOM 697 O O . GLU A 1 81 ? 4.478 20.668 -15.903 1.00 92.81 81 GLU A O 1
ATOM 702 N N . PRO A 1 82 ? 3.283 21.918 -17.366 1.00 93.44 82 PRO A N 1
ATOM 703 C CA . PRO A 1 82 ? 3.547 21.059 -18.516 1.00 93.44 82 PRO A CA 1
ATOM 704 C C . PRO A 1 82 ? 5.042 20.817 -18.754 1.00 93.44 82 PRO A C 1
ATOM 706 O O . PRO A 1 82 ? 5.898 21.640 -18.415 1.00 93.44 82 PRO A O 1
ATOM 709 N N . PHE A 1 83 ? 5.375 19.678 -19.361 1.00 94.75 83 PHE A N 1
ATOM 710 C CA . PHE A 1 83 ? 6.766 19.329 -19.646 1.00 94.75 83 PHE A CA 1
ATOM 711 C C . PHE A 1 83 ? 7.378 20.276 -20.683 1.00 94.75 83 PHE A C 1
ATOM 713 O O . P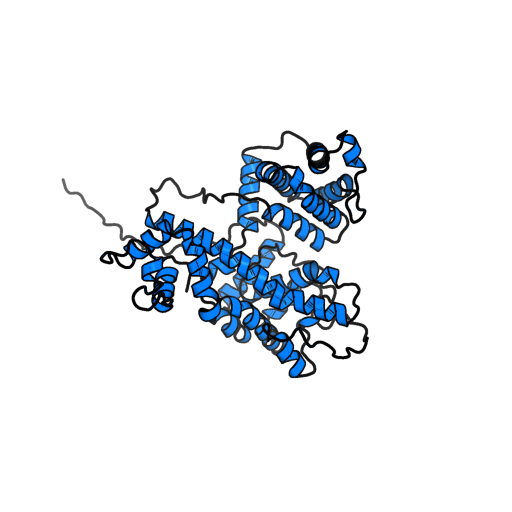HE A 1 83 ? 6.871 20.413 -21.794 1.00 94.75 83 PHE A O 1
ATOM 720 N N . THR A 1 84 ? 8.504 20.893 -20.331 1.00 94.44 84 THR A N 1
ATOM 721 C CA . THR A 1 84 ? 9.265 21.781 -21.226 1.00 94.44 84 THR A CA 1
ATOM 722 C C . THR A 1 84 ? 10.324 21.044 -22.045 1.00 94.44 84 THR A C 1
ATOM 724 O O . THR A 1 84 ? 10.805 21.573 -23.044 1.00 94.44 84 THR A O 1
ATOM 727 N N . GLN A 1 85 ? 10.683 19.823 -21.642 1.00 95.62 85 GLN A N 1
ATOM 728 C CA . GLN A 1 85 ? 11.671 18.979 -22.313 1.00 95.62 85 GLN A CA 1
ATOM 729 C C . GLN A 1 85 ? 11.125 17.576 -22.571 1.00 95.62 85 GLN A C 1
ATOM 731 O O . GLN A 1 85 ? 10.192 17.126 -21.906 1.00 95.62 85 GLN A O 1
ATOM 736 N N . SER A 1 86 ? 11.720 16.870 -23.536 1.00 97.19 86 SER A N 1
ATOM 737 C CA . SER A 1 86 ? 11.348 15.480 -23.819 1.00 97.19 86 SER A CA 1
ATOM 738 C C . SER A 1 86 ? 11.794 14.533 -22.699 1.00 97.19 86 SER A C 1
ATOM 740 O O . SER A 1 86 ? 12.807 14.772 -22.037 1.00 97.19 86 SER A O 1
ATOM 742 N N . PHE A 1 87 ? 11.089 13.407 -22.543 1.00 97.38 87 PHE A N 1
ATOM 743 C CA . PHE A 1 87 ? 11.454 12.365 -21.575 1.00 97.38 87 PHE A CA 1
ATOM 744 C C . PHE A 1 87 ? 12.900 11.881 -21.755 1.00 97.38 87 PHE A C 1
ATOM 746 O O . PHE A 1 87 ? 13.627 11.715 -20.782 1.00 97.38 87 PHE A O 1
ATOM 753 N N . SER A 1 88 ? 13.353 11.704 -23.000 1.00 97.62 88 SER A N 1
ATOM 754 C CA . SER A 1 88 ? 14.720 11.259 -23.291 1.00 97.62 88 SER A CA 1
ATOM 755 C C . SER A 1 88 ? 15.784 12.272 -22.867 1.00 97.62 88 SER A C 1
ATOM 757 O O . SER A 1 88 ? 16.813 11.867 -22.336 1.00 97.62 88 SER A O 1
ATOM 759 N N . GLN A 1 89 ? 15.554 13.571 -23.091 1.00 97.38 89 GLN A N 1
ATOM 760 C CA . GLN A 1 89 ? 16.480 14.623 -22.648 1.00 97.38 89 GLN A CA 1
ATOM 761 C C . GLN A 1 89 ? 16.562 14.668 -21.123 1.00 97.38 89 GLN A C 1
ATOM 763 O O . GLN A 1 89 ? 17.661 14.660 -20.573 1.00 97.38 89 GLN A O 1
ATOM 768 N N . PHE A 1 90 ? 15.404 14.635 -20.461 1.00 97.44 90 PHE A N 1
ATOM 769 C CA . PHE A 1 90 ? 15.315 14.578 -19.007 1.00 97.44 90 PHE A CA 1
ATOM 770 C C . PHE A 1 90 ? 16.049 13.364 -18.433 1.00 97.44 90 PHE A C 1
ATOM 772 O O . PHE A 1 90 ? 16.887 13.510 -17.553 1.00 97.44 90 PHE A O 1
ATOM 779 N N . LEU A 1 91 ? 15.773 12.167 -18.955 1.00 97.62 91 LEU A N 1
ATOM 780 C CA . LEU A 1 91 ? 16.345 10.928 -18.438 1.00 97.62 91 LEU A CA 1
ATOM 781 C C . LEU A 1 91 ? 17.875 10.906 -18.552 1.00 97.62 91 LEU A C 1
ATOM 783 O O . LEU A 1 91 ? 18.543 10.457 -17.627 1.00 97.62 91 LEU A O 1
ATOM 787 N N . LEU A 1 92 ? 18.440 11.404 -19.657 1.00 97.44 92 LEU A N 1
ATOM 788 C CA . LEU A 1 92 ? 19.894 11.476 -19.821 1.00 97.44 92 LEU A CA 1
ATOM 789 C C . LEU A 1 92 ? 20.539 12.433 -18.815 1.00 97.44 92 LEU A C 1
ATOM 791 O O . LEU A 1 92 ? 21.551 12.079 -18.219 1.00 97.44 92 LEU A O 1
ATOM 795 N N . GLN A 1 93 ? 19.945 13.610 -18.600 1.00 96.50 93 GLN A N 1
ATOM 796 C CA . GLN A 1 93 ? 20.419 14.565 -17.592 1.00 96.50 93 GLN A CA 1
ATOM 797 C C . GLN A 1 93 ? 20.346 13.960 -16.189 1.00 96.50 93 GLN A C 1
ATOM 799 O O . GLN A 1 93 ? 21.339 13.952 -15.469 1.00 96.50 93 GLN A O 1
ATOM 804 N N . LEU A 1 94 ? 19.197 13.374 -15.849 1.00 96.50 94 LEU A N 1
ATOM 805 C CA . LEU A 1 94 ? 18.956 12.718 -14.571 1.00 96.50 94 LEU A CA 1
ATOM 806 C C . LEU A 1 94 ? 19.982 11.617 -14.296 1.00 96.50 94 LEU A C 1
ATOM 808 O O . LEU A 1 94 ? 20.533 11.551 -13.204 1.00 96.50 94 LEU A O 1
ATOM 812 N N . MET A 1 95 ? 20.264 10.769 -15.287 1.00 96.62 95 MET A N 1
ATOM 813 C CA . MET A 1 95 ? 21.279 9.720 -15.182 1.00 96.62 95 MET A CA 1
ATOM 814 C C . MET A 1 95 ? 22.688 10.297 -15.034 1.00 96.62 95 MET A C 1
ATOM 816 O O . MET A 1 95 ? 23.447 9.828 -14.192 1.00 96.62 95 MET A O 1
ATOM 820 N N . ALA A 1 96 ? 23.037 11.315 -15.821 1.00 95.62 96 ALA A N 1
ATOM 821 C CA . ALA A 1 96 ? 24.346 11.949 -15.729 1.00 95.62 96 ALA A CA 1
ATOM 822 C C . ALA A 1 96 ? 24.592 12.525 -14.331 1.00 95.62 96 ALA A C 1
ATOM 824 O O . ALA A 1 96 ? 25.656 12.312 -13.759 1.00 95.62 96 ALA A O 1
ATOM 825 N N . THR A 1 97 ? 23.588 13.175 -13.739 1.00 94.94 97 THR A N 1
ATOM 826 C CA . THR A 1 97 ? 23.684 13.695 -12.372 1.00 94.94 97 THR A CA 1
ATOM 827 C C . THR A 1 97 ? 23.644 12.584 -11.320 1.00 94.94 97 THR A C 1
ATOM 829 O O . THR A 1 97 ? 24.429 12.619 -10.379 1.00 94.94 97 THR A O 1
ATOM 832 N N . ALA A 1 98 ? 22.772 11.581 -11.467 1.00 94.69 98 ALA A N 1
ATOM 833 C CA . ALA A 1 98 ? 22.613 10.500 -10.490 1.00 94.69 98 ALA A CA 1
ATOM 834 C C . ALA A 1 98 ? 23.858 9.615 -10.339 1.00 94.69 98 ALA A C 1
ATOM 836 O O . ALA A 1 98 ? 24.085 9.068 -9.262 1.00 94.69 98 ALA A O 1
ATOM 837 N N . PHE A 1 99 ? 24.639 9.469 -11.411 1.00 93.69 99 PHE A N 1
ATOM 838 C CA . PHE A 1 99 ? 25.836 8.625 -11.457 1.00 93.69 99 PHE A CA 1
ATOM 839 C C . PHE A 1 99 ? 27.134 9.424 -11.644 1.00 93.69 99 PHE A C 1
ATOM 841 O O . PHE A 1 99 ? 28.160 8.826 -11.955 1.00 93.69 99 PHE A O 1
ATOM 848 N N . GLU A 1 100 ? 27.083 10.750 -11.470 1.00 94.25 100 GLU A N 1
ATOM 849 C CA . GLU A 1 100 ? 28.239 11.659 -11.567 1.00 94.25 100 GLU A CA 1
ATOM 850 C C . GLU A 1 100 ? 29.049 11.476 -12.866 1.00 94.25 100 GLU A C 1
ATOM 852 O O . GLU A 1 100 ? 30.281 11.448 -12.873 1.00 94.25 100 GLU A O 1
ATOM 857 N N . LEU A 1 101 ? 28.346 11.322 -13.991 1.00 94.19 101 LEU A N 1
ATOM 858 C CA . LEU A 1 101 ? 28.976 11.102 -15.290 1.00 94.19 101 LEU A CA 1
ATOM 859 C C . LEU A 1 101 ? 29.562 12.412 -15.842 1.00 94.19 101 LEU A C 1
ATOM 861 O O . LEU A 1 101 ? 28.916 13.459 -15.738 1.00 94.19 101 LEU A O 1
ATOM 865 N N . PRO A 1 102 ? 30.754 12.371 -16.466 1.00 91.69 102 PRO A N 1
ATOM 866 C CA . PRO A 1 102 ? 31.419 13.569 -16.973 1.00 91.69 102 PRO A CA 1
ATOM 867 C C . PRO A 1 102 ? 30.724 14.160 -18.210 1.00 91.69 102 PRO A C 1
ATOM 869 O O . PRO A 1 102 ? 30.735 15.379 -18.379 1.00 91.69 102 PRO A O 1
ATOM 872 N N . ASP A 1 103 ? 30.098 13.328 -19.051 1.00 93.31 103 ASP A N 1
ATOM 873 C CA . ASP A 1 103 ? 29.254 13.752 -20.173 1.00 93.31 103 ASP A CA 1
ATOM 874 C C . ASP A 1 103 ? 27.862 13.097 -20.081 1.00 93.31 103 ASP A C 1
ATOM 876 O O . ASP A 1 103 ? 27.709 11.906 -19.804 1.00 93.31 103 ASP A O 1
ATOM 880 N N . VAL A 1 104 ? 26.818 13.873 -20.384 1.00 93.81 104 VAL A N 1
ATOM 881 C CA . VAL A 1 104 ? 25.434 13.397 -20.532 1.00 93.81 104 VAL A CA 1
ATOM 882 C C . VAL A 1 104 ? 25.321 12.287 -21.585 1.00 93.81 104 VAL A C 1
ATOM 884 O O . VAL A 1 104 ? 24.449 11.423 -21.492 1.00 93.81 104 VAL A O 1
ATOM 887 N N . ASN A 1 105 ? 26.199 12.267 -22.586 1.00 93.12 105 ASN A N 1
ATOM 888 C CA . ASN A 1 105 ? 26.222 11.214 -23.597 1.00 93.12 105 ASN A CA 1
ATOM 889 C C . ASN A 1 105 ? 26.659 9.852 -23.043 1.00 93.12 105 ASN A C 1
ATOM 891 O O . ASN A 1 105 ? 26.163 8.834 -23.534 1.00 93.12 105 ASN A O 1
ATOM 895 N N . ASP A 1 106 ? 27.483 9.814 -21.991 1.00 93.25 106 ASP A N 1
ATOM 896 C CA . ASP A 1 106 ? 27.933 8.562 -21.364 1.00 93.25 106 ASP A CA 1
ATOM 897 C C . ASP A 1 106 ? 26.761 7.791 -20.739 1.00 93.25 106 ASP A C 1
ATOM 899 O O . ASP A 1 106 ? 26.746 6.554 -20.709 1.00 93.25 106 ASP A O 1
ATOM 903 N N . ALA A 1 107 ? 25.711 8.516 -20.331 1.00 93.25 107 ALA A N 1
ATOM 904 C CA . ALA A 1 107 ? 24.477 7.946 -19.805 1.00 93.25 107 ALA A CA 1
ATOM 905 C C . ALA A 1 107 ? 23.798 6.984 -20.800 1.00 93.25 107 ALA A C 1
ATOM 907 O O . ALA A 1 107 ? 23.142 6.028 -20.388 1.00 93.25 107 ALA A O 1
ATOM 908 N N . ARG A 1 108 ? 23.976 7.172 -22.117 1.00 93.44 108 ARG A N 1
ATOM 909 C CA . ARG A 1 108 ? 23.344 6.320 -23.145 1.00 93.44 108 ARG A CA 1
ATOM 910 C C . ARG A 1 108 ? 23.817 4.870 -23.086 1.00 93.44 108 ARG A C 1
ATOM 912 O O . ARG A 1 108 ? 23.041 3.966 -23.388 1.00 93.44 108 ARG A O 1
ATOM 919 N N . SER A 1 109 ? 25.078 4.658 -22.720 1.00 92.06 109 SER A N 1
ATOM 920 C CA . SER A 1 109 ? 25.704 3.335 -22.624 1.00 92.06 109 SER A CA 1
ATOM 921 C C . SER A 1 109 ? 25.763 2.785 -21.201 1.00 92.06 109 SER A C 1
ATOM 923 O O . SER A 1 109 ? 26.107 1.614 -21.032 1.00 92.06 109 SER A O 1
ATOM 925 N N . TYR A 1 110 ? 25.414 3.591 -20.194 1.00 93.50 110 TYR A N 1
ATOM 926 C CA . TYR A 1 110 ? 25.537 3.217 -18.789 1.00 93.50 110 TYR A CA 1
ATOM 927 C C . TYR A 1 110 ? 24.687 1.987 -18.436 1.00 93.50 110 TYR A C 1
ATOM 929 O O . TYR A 1 110 ? 23.532 1.857 -18.863 1.00 93.50 110 TYR A O 1
ATOM 937 N N . ARG A 1 111 ? 25.264 1.080 -17.642 1.00 92.06 111 ARG A N 1
ATOM 938 C CA . ARG A 1 111 ? 24.619 -0.156 -17.185 1.00 92.06 111 ARG A CA 1
ATOM 939 C C . ARG A 1 111 ? 24.416 -0.136 -15.676 1.00 92.06 111 ARG A C 1
ATOM 941 O O . ARG A 1 111 ? 25.296 0.316 -14.951 1.00 92.06 111 ARG A O 1
ATOM 948 N N . CYS A 1 112 ? 23.281 -0.647 -15.206 1.00 84.50 112 CYS A N 1
ATOM 949 C CA . CYS A 1 112 ? 23.096 -0.905 -13.779 1.00 84.50 112 CYS A CA 1
ATOM 950 C C . CYS A 1 112 ? 23.892 -2.141 -13.327 1.00 84.50 112 CYS A C 1
ATOM 952 O O . CYS A 1 112 ? 24.452 -2.871 -14.147 1.00 84.50 112 CYS A O 1
ATOM 954 N N . ILE A 1 113 ? 23.906 -2.388 -12.013 1.00 79.44 113 ILE A N 1
ATOM 955 C CA . ILE A 1 113 ? 24.579 -3.537 -11.380 1.00 79.44 113 ILE A CA 1
ATOM 956 C C . ILE A 1 113 ? 24.104 -4.870 -11.983 1.00 79.44 113 ILE A C 1
ATOM 958 O O . ILE A 1 113 ? 24.915 -5.763 -12.211 1.00 79.44 113 ILE A O 1
ATOM 962 N N . ASP A 1 114 ? 22.822 -4.964 -12.342 1.00 76.81 114 ASP A N 1
ATOM 963 C CA . ASP A 1 114 ? 22.226 -6.156 -12.962 1.00 76.81 114 ASP A CA 1
ATOM 964 C C . ASP A 1 114 ? 22.549 -6.297 -14.465 1.00 76.81 114 ASP A C 1
ATOM 966 O O . ASP A 1 114 ? 22.038 -7.181 -15.149 1.00 76.81 114 ASP A O 1
ATOM 970 N N . GLY A 1 115 ? 23.388 -5.413 -15.014 1.00 88.12 115 GLY A N 1
ATOM 971 C CA . GLY A 1 115 ? 23.889 -5.476 -16.386 1.00 88.12 115 GLY A CA 1
ATOM 972 C C . GLY A 1 115 ? 22.975 -4.860 -17.450 1.00 88.12 115 GLY A C 1
ATOM 973 O O . GLY A 1 115 ? 23.392 -4.764 -18.611 1.00 88.12 115 GLY A O 1
ATOM 974 N N . TYR A 1 116 ? 21.771 -4.402 -17.092 1.00 91.00 116 TYR A N 1
ATOM 975 C CA . TYR A 1 116 ? 20.845 -3.746 -18.022 1.00 91.00 116 TYR A CA 1
ATOM 976 C C . TYR A 1 116 ? 21.304 -2.337 -18.390 1.00 91.00 116 TYR A C 1
ATOM 978 O O . TYR A 1 116 ? 21.798 -1.588 -17.549 1.00 91.00 116 TYR A O 1
ATOM 986 N N . HIS A 1 117 ? 21.095 -1.951 -19.648 1.00 94.44 117 HIS A N 1
ATOM 987 C CA . HIS A 1 117 ? 21.353 -0.589 -20.104 1.00 94.44 117 HIS A CA 1
ATOM 988 C C . HIS A 1 117 ? 20.242 0.348 -19.630 1.00 94.44 117 HIS A C 1
ATOM 990 O O . HIS A 1 117 ? 19.116 0.270 -20.112 1.00 94.44 117 HIS A O 1
ATOM 996 N N . LEU A 1 118 ? 20.562 1.273 -18.726 1.00 95.38 118 LEU A N 1
ATOM 997 C CA . LEU A 1 118 ? 19.554 2.101 -18.060 1.00 95.38 118 LEU A CA 1
ATOM 998 C C . LEU A 1 118 ? 18.694 2.897 -19.053 1.00 95.38 118 LEU A C 1
ATOM 1000 O O . LEU A 1 118 ? 17.472 2.767 -19.055 1.00 95.38 118 LEU A O 1
ATOM 1004 N N . PHE A 1 119 ? 19.321 3.686 -19.928 1.00 97.31 119 PHE A N 1
ATOM 1005 C CA . PHE A 1 119 ? 18.602 4.575 -20.842 1.00 97.31 119 PHE A CA 1
ATOM 1006 C C . PHE A 1 119 ? 17.621 3.846 -21.786 1.00 97.31 119 PHE A C 1
ATOM 1008 O O . PHE A 1 119 ? 16.430 4.171 -21.758 1.00 97.31 119 PHE A O 1
ATOM 1015 N N . PRO A 1 120 ? 18.048 2.864 -22.611 1.00 96.94 120 PRO A N 1
ATOM 1016 C CA . PRO A 1 120 ? 17.131 2.181 -23.523 1.00 96.94 120 PRO A CA 1
ATOM 1017 C C . PRO A 1 120 ? 16.068 1.356 -22.786 1.00 96.94 120 PRO A C 1
ATOM 1019 O O . PRO A 1 120 ? 14.923 1.336 -23.234 1.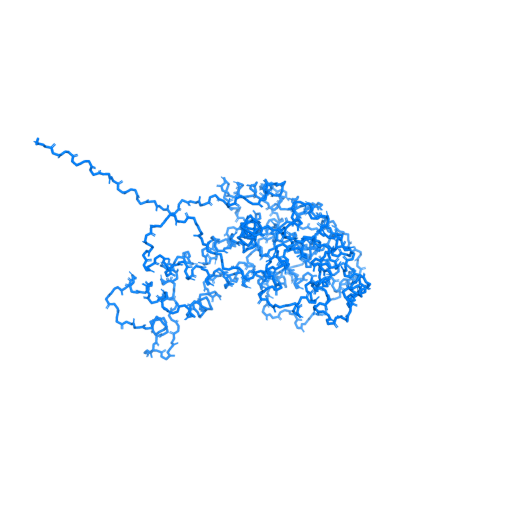00 96.94 120 PRO A O 1
ATOM 1022 N N . SER A 1 121 ? 16.398 0.732 -21.650 1.00 97.12 121 SER A N 1
ATOM 1023 C CA . SER A 1 121 ? 15.454 -0.098 -20.895 1.00 97.12 121 SER A CA 1
ATOM 1024 C C . SER A 1 121 ? 14.373 0.747 -20.205 1.00 97.12 121 SER A C 1
ATOM 1026 O O . SER A 1 121 ? 13.186 0.435 -20.310 1.00 97.12 121 SER A O 1
ATOM 1028 N N . ILE A 1 122 ? 14.728 1.882 -19.591 1.00 97.62 122 ILE A N 1
ATOM 1029 C CA . ILE A 1 122 ? 13.742 2.831 -19.037 1.00 97.62 122 ILE A CA 1
ATOM 1030 C C . ILE A 1 122 ? 12.928 3.488 -20.164 1.00 97.62 122 ILE A C 1
ATOM 1032 O O . ILE A 1 122 ? 11.717 3.660 -20.033 1.00 97.62 122 ILE A O 1
ATOM 1036 N N . GLY A 1 123 ? 13.556 3.814 -21.300 1.00 97.31 123 GLY A N 1
ATOM 1037 C CA . GLY A 1 123 ? 12.854 4.312 -22.487 1.00 97.31 123 GLY A CA 1
ATOM 1038 C C . GLY A 1 123 ? 11.820 3.317 -23.024 1.00 97.31 123 GLY A C 1
ATOM 1039 O O . GLY A 1 123 ? 10.692 3.701 -23.341 1.00 97.31 123 GLY A O 1
ATOM 1040 N N . LYS A 1 124 ? 12.170 2.026 -23.067 1.00 96.50 124 LYS A N 1
ATOM 1041 C CA . LYS A 1 124 ? 11.256 0.930 -23.410 1.00 96.50 124 LYS A CA 1
ATOM 1042 C C . LYS A 1 124 ? 10.095 0.853 -22.421 1.00 96.50 124 LYS A C 1
ATOM 1044 O O . LYS A 1 124 ? 8.952 0.874 -22.868 1.00 96.50 124 LYS A O 1
ATOM 1049 N N . LEU A 1 125 ? 10.361 0.860 -21.109 1.00 96.56 125 LEU A N 1
ATOM 1050 C CA . LEU A 1 125 ? 9.316 0.900 -20.077 1.00 96.56 125 LEU A CA 1
ATOM 1051 C C . LEU A 1 125 ? 8.345 2.065 -20.305 1.00 96.56 125 LEU A C 1
ATOM 1053 O O . LEU A 1 125 ? 7.142 1.849 -20.405 1.00 96.56 125 LEU A O 1
ATOM 1057 N N . HIS A 1 126 ? 8.867 3.287 -20.429 1.00 97.38 126 HIS A N 1
ATOM 1058 C CA . HIS A 1 126 ? 8.066 4.493 -20.637 1.00 97.38 126 HIS A CA 1
ATOM 1059 C C . HIS A 1 126 ? 7.138 4.365 -21.852 1.00 97.38 126 HIS A C 1
ATOM 1061 O O . HIS A 1 126 ? 5.958 4.695 -21.769 1.00 97.38 126 HIS A O 1
ATOM 1067 N N . ASN A 1 127 ? 7.638 3.834 -22.968 1.00 94.94 127 ASN A N 1
ATOM 1068 C CA . ASN A 1 127 ? 6.829 3.659 -24.175 1.00 94.94 127 ASN A CA 1
ATOM 1069 C C . ASN A 1 127 ? 5.739 2.588 -24.018 1.00 94.94 127 ASN A C 1
ATOM 1071 O O . ASN A 1 127 ? 4.676 2.717 -24.620 1.00 94.94 127 ASN A O 1
ATOM 1075 N N . MET A 1 128 ? 5.982 1.557 -23.205 1.00 93.25 128 MET A N 1
ATOM 1076 C CA . MET A 1 128 ? 5.020 0.478 -22.949 1.00 93.25 128 MET A CA 1
ATOM 1077 C C . MET A 1 128 ? 3.933 0.852 -21.937 1.00 93.25 128 MET A C 1
ATOM 1079 O O . MET A 1 128 ? 2.905 0.192 -21.882 1.00 93.25 128 MET A O 1
ATOM 1083 N N . LEU A 1 129 ? 4.119 1.926 -21.167 1.00 89.50 129 LEU A N 1
ATOM 1084 C CA . LEU A 1 129 ? 3.152 2.389 -20.168 1.00 89.50 129 LEU A CA 1
ATOM 1085 C C . LEU A 1 129 ? 1.918 3.097 -20.760 1.00 89.50 129 LEU A C 1
ATOM 1087 O O . LEU A 1 129 ? 1.024 3.490 -20.006 1.00 89.50 129 LEU A O 1
ATOM 1091 N N . GLU A 1 130 ? 1.845 3.252 -22.085 1.00 89.81 130 GLU A N 1
ATOM 1092 C CA . GLU A 1 130 ? 0.730 3.881 -22.804 1.00 89.81 130 GLU A CA 1
ATOM 1093 C C . GLU A 1 130 ? 0.368 5.260 -22.215 1.00 89.81 130 GLU A C 1
ATOM 1095 O O . GLU A 1 130 ? 1.182 6.183 -22.228 1.00 89.81 130 GLU A O 1
ATOM 1100 N N . TRP A 1 131 ? -0.843 5.416 -21.672 1.00 87.06 131 TRP A N 1
ATOM 1101 C CA . TRP A 1 131 ? -1.327 6.651 -21.052 1.00 87.06 131 TRP A CA 1
ATOM 1102 C C . TRP A 1 131 ? -0.619 6.993 -19.730 1.00 87.06 131 TRP A C 1
ATOM 1104 O O . TRP A 1 131 ? -0.666 8.139 -19.290 1.00 87.06 131 TRP A O 1
ATOM 1114 N N . ARG A 1 132 ? 0.052 6.026 -19.088 1.00 90.88 132 ARG A N 1
ATOM 1115 C CA . ARG A 1 132 ? 0.764 6.221 -17.811 1.00 90.88 132 ARG A CA 1
ATOM 1116 C C . ARG A 1 132 ? 2.168 6.796 -17.993 1.00 90.88 132 ARG A C 1
ATOM 1118 O O . ARG A 1 132 ? 2.809 7.150 -17.006 1.00 90.88 132 ARG A O 1
ATOM 1125 N N . LYS A 1 133 ? 2.659 6.897 -19.230 1.00 95.06 133 LYS A N 1
ATOM 1126 C CA . LYS A 1 133 ? 4.023 7.357 -19.527 1.00 95.06 133 LYS A CA 1
ATOM 1127 C C . LYS A 1 133 ? 4.303 8.765 -18.977 1.00 95.06 133 LYS A C 1
ATOM 1129 O O . LYS A 1 133 ? 5.328 8.989 -18.339 1.00 95.06 133 LYS A O 1
ATOM 1134 N N . ASP A 1 134 ? 3.329 9.667 -19.104 1.00 95.75 134 ASP A N 1
ATOM 1135 C CA . ASP A 1 134 ? 3.440 11.048 -18.629 1.00 95.75 134 ASP A CA 1
ATOM 1136 C C . ASP A 1 134 ? 3.432 11.105 -17.093 1.00 95.75 134 ASP A C 1
ATOM 1138 O O . ASP A 1 134 ? 4.130 11.918 -16.491 1.00 95.75 134 ASP A O 1
ATOM 1142 N N . LEU A 1 135 ? 2.722 10.180 -16.438 1.00 96.06 135 LEU A N 1
ATOM 1143 C CA . LEU A 1 135 ? 2.729 10.045 -14.979 1.00 96.06 135 LEU A CA 1
ATOM 1144 C C . LEU A 1 135 ? 4.080 9.536 -14.470 1.00 96.06 135 LEU A C 1
ATOM 1146 O O . LEU A 1 135 ? 4.557 10.028 -13.452 1.00 96.06 135 LEU A O 1
ATOM 1150 N N . LEU A 1 136 ? 4.730 8.609 -15.187 1.00 97.31 136 LEU A N 1
ATOM 1151 C CA . LEU A 1 136 ? 6.094 8.186 -14.854 1.00 97.31 136 LEU A CA 1
ATOM 1152 C C . LEU A 1 136 ? 7.072 9.360 -14.979 1.00 97.31 136 LEU A C 1
ATOM 1154 O O . LEU A 1 136 ? 7.912 9.553 -14.102 1.00 97.31 136 LEU A O 1
ATOM 1158 N N . PHE A 1 137 ? 6.956 10.158 -16.044 1.00 97.56 137 PHE A N 1
ATOM 1159 C CA . PHE A 1 137 ? 7.796 11.341 -16.221 1.00 97.56 137 PHE A CA 1
ATOM 1160 C C . PHE A 1 137 ? 7.582 12.345 -15.074 1.00 97.56 137 PHE A C 1
ATOM 1162 O O . PHE A 1 137 ? 8.545 12.769 -14.431 1.00 97.56 137 PHE A O 1
ATOM 1169 N N . ALA A 1 138 ? 6.329 12.665 -14.745 1.00 96.94 138 ALA A N 1
ATOM 1170 C CA . ALA A 1 138 ? 6.014 13.544 -13.622 1.00 96.94 138 ALA A CA 1
ATOM 1171 C C . ALA A 1 138 ? 6.543 13.003 -12.285 1.00 96.94 138 ALA A C 1
ATOM 1173 O O . ALA A 1 138 ? 7.110 13.772 -11.509 1.00 96.94 138 ALA A O 1
ATOM 1174 N N . ALA A 1 139 ? 6.415 11.694 -12.042 1.00 97.19 139 ALA A N 1
ATOM 1175 C CA . ALA A 1 139 ? 6.920 11.047 -10.837 1.00 97.19 139 ALA A CA 1
ATOM 1176 C C . ALA A 1 139 ? 8.442 11.191 -10.715 1.00 97.19 139 ALA A C 1
ATOM 1178 O O . ALA A 1 139 ? 8.933 11.680 -9.704 1.00 97.19 139 ALA A O 1
ATOM 1179 N N . LEU A 1 140 ? 9.199 10.854 -11.764 1.00 97.38 140 LEU A N 1
ATOM 1180 C CA . LEU A 1 140 ? 10.660 10.964 -11.743 1.00 97.38 140 LEU A CA 1
ATOM 1181 C C . LEU A 1 140 ? 11.141 12.399 -11.518 1.00 97.38 140 LEU A C 1
ATOM 1183 O O . LEU A 1 140 ? 12.044 12.618 -10.716 1.00 97.38 140 LEU A O 1
ATOM 1187 N N . ARG A 1 141 ? 10.515 13.374 -12.184 1.00 95.75 141 ARG A N 1
ATOM 1188 C CA . ARG A 1 141 ? 10.812 14.801 -11.994 1.00 95.75 141 ARG A CA 1
ATOM 1189 C C . ARG A 1 141 ? 10.500 15.256 -10.570 1.00 95.75 141 ARG A C 1
ATOM 1191 O O . ARG A 1 141 ? 11.208 16.090 -10.016 1.00 95.75 141 ARG A O 1
ATOM 1198 N N . HIS A 1 142 ? 9.426 14.739 -9.979 1.00 95.25 142 HIS A N 1
ATOM 1199 C CA . HIS A 1 142 ? 9.077 15.056 -8.603 1.00 95.25 142 HIS A CA 1
ATOM 1200 C C . HIS A 1 142 ? 10.097 14.467 -7.622 1.00 95.25 142 HIS A C 1
ATOM 1202 O O . HIS A 1 142 ? 10.636 15.220 -6.816 1.00 95.25 142 HIS A O 1
ATOM 1208 N N . VAL A 1 143 ? 10.426 13.175 -7.745 1.00 95.31 143 VAL A N 1
ATOM 1209 C CA . VAL A 1 143 ? 11.409 12.505 -6.875 1.00 95.31 143 VAL A CA 1
ATOM 1210 C C . VAL A 1 143 ? 12.787 13.160 -6.989 1.00 95.31 143 VAL A C 1
ATOM 1212 O O . VAL A 1 143 ? 13.414 13.423 -5.967 1.00 95.31 143 VAL A O 1
ATOM 1215 N N . GLU A 1 144 ? 13.240 13.499 -8.200 1.00 95.50 144 GLU A N 1
ATOM 1216 C CA . GLU A 1 144 ? 14.495 14.235 -8.408 1.00 95.50 144 GLU A CA 1
ATOM 1217 C C . GLU A 1 144 ? 14.514 15.554 -7.621 1.00 95.50 144 GLU A C 1
ATOM 1219 O O . GLU A 1 144 ? 15.500 15.861 -6.953 1.00 95.50 144 GLU A O 1
ATOM 1224 N N . ARG A 1 145 ? 13.420 16.324 -7.662 1.00 93.44 145 ARG A N 1
ATOM 1225 C CA . ARG A 1 145 ? 13.317 17.613 -6.963 1.00 93.44 145 ARG A CA 1
ATOM 1226 C C . ARG A 1 145 ? 13.280 17.466 -5.443 1.00 93.44 145 ARG A C 1
ATOM 1228 O O . ARG A 1 145 ? 13.800 18.337 -4.754 1.00 93.44 145 ARG A O 1
ATOM 1235 N N . THR A 1 146 ? 12.647 16.416 -4.921 1.00 92.94 146 THR A N 1
ATOM 1236 C CA . THR A 1 146 ? 12.452 16.240 -3.472 1.00 92.94 146 THR A CA 1
ATOM 1237 C C . THR A 1 146 ? 13.586 15.487 -2.788 1.00 92.94 146 THR A C 1
ATOM 1239 O O . THR A 1 146 ? 13.874 15.755 -1.626 1.00 92.94 146 THR A O 1
ATOM 1242 N N . GLU A 1 147 ? 14.215 14.529 -3.469 1.00 93.31 147 GLU A N 1
ATOM 1243 C CA . GLU A 1 147 ? 15.258 13.669 -2.890 1.00 93.31 147 GLU A CA 1
ATOM 1244 C C . GLU A 1 147 ? 16.659 13.952 -3.446 1.00 93.31 147 GLU A C 1
ATOM 1246 O O . GLU A 1 147 ? 17.653 13.539 -2.849 1.00 93.31 147 GLU A O 1
ATOM 1251 N N . GLY A 1 148 ? 16.748 14.669 -4.568 1.00 91.56 148 GLY A N 1
ATOM 1252 C CA . GLY A 1 148 ? 17.990 14.900 -5.294 1.00 91.56 148 GLY A CA 1
ATOM 1253 C C . GLY A 1 148 ? 18.340 13.757 -6.251 1.00 91.56 148 GLY A C 1
ATOM 1254 O O . GLY A 1 148 ? 18.032 12.586 -6.025 1.00 91.56 148 GLY A O 1
ATOM 1255 N N . ALA A 1 149 ? 19.040 14.095 -7.336 1.00 87.50 149 ALA A N 1
ATOM 1256 C CA . ALA A 1 149 ? 19.401 13.139 -8.383 1.00 87.50 149 ALA A CA 1
ATOM 1257 C C . ALA A 1 149 ? 20.300 11.990 -7.883 1.00 87.50 149 ALA A C 1
ATOM 1259 O O . ALA A 1 149 ? 20.158 10.862 -8.345 1.00 87.50 149 ALA A O 1
ATOM 1260 N N . THR A 1 150 ? 21.170 12.226 -6.897 1.00 85.75 150 THR A N 1
ATOM 1261 C CA . THR A 1 150 ? 22.080 11.199 -6.350 1.00 85.75 150 THR A CA 1
ATOM 1262 C C . THR A 1 150 ? 21.344 10.027 -5.692 1.00 85.75 150 THR A C 1
ATOM 1264 O O . THR A 1 150 ? 21.867 8.918 -5.633 1.00 85.75 150 THR A O 1
ATOM 1267 N N . GLN A 1 151 ? 20.095 10.226 -5.259 1.00 90.31 151 GLN A N 1
ATOM 1268 C CA . GLN A 1 151 ? 19.261 9.175 -4.665 1.00 90.31 151 GLN A CA 1
ATOM 1269 C C . GLN A 1 151 ? 18.488 8.350 -5.710 1.00 90.31 151 GLN A C 1
ATOM 1271 O O . GLN A 1 151 ? 17.802 7.380 -5.365 1.00 90.31 151 GLN A O 1
ATOM 1276 N N . MET A 1 152 ? 18.591 8.701 -6.996 1.00 93.62 152 MET A N 1
ATOM 1277 C CA . MET A 1 152 ? 17.796 8.097 -8.069 1.00 93.62 152 MET A CA 1
ATOM 1278 C C . MET A 1 152 ? 18.356 6.767 -8.569 1.00 93.62 152 MET A C 1
ATOM 1280 O O . MET A 1 152 ? 17.605 5.987 -9.152 1.00 93.62 152 MET A O 1
ATOM 1284 N N . GLY A 1 153 ? 19.634 6.465 -8.318 1.00 92.56 153 GLY A N 1
ATOM 1285 C CA . GLY A 1 153 ? 20.310 5.267 -8.834 1.00 92.56 153 GLY A CA 1
ATOM 1286 C C . GLY A 1 153 ? 19.538 3.951 -8.622 1.00 92.56 153 GLY A C 1
ATOM 1287 O O . GLY A 1 153 ? 19.289 3.236 -9.602 1.00 92.56 153 GLY A O 1
ATOM 1288 N N . PRO A 1 154 ? 19.075 3.639 -7.393 1.00 93.31 154 PRO A N 1
ATOM 1289 C CA . PRO A 1 154 ? 18.262 2.449 -7.136 1.00 93.31 154 PRO A CA 1
ATOM 1290 C C . PRO A 1 154 ? 16.927 2.438 -7.894 1.00 93.31 154 PRO A C 1
ATOM 1292 O O . PRO A 1 154 ? 16.525 1.399 -8.415 1.00 93.31 154 PRO A O 1
ATOM 1295 N N . LEU A 1 155 ? 16.253 3.590 -8.011 1.00 95.38 155 LEU A N 1
ATOM 1296 C CA . LEU A 1 155 ? 14.978 3.682 -8.729 1.00 95.38 155 LEU A CA 1
ATOM 1297 C C . LEU A 1 155 ? 15.169 3.499 -10.238 1.00 95.38 155 LEU A C 1
ATOM 1299 O O . LEU A 1 155 ? 14.413 2.765 -10.867 1.00 95.38 155 LEU A O 1
ATOM 1303 N N . LEU A 1 156 ? 16.194 4.127 -10.816 1.00 96.12 156 LEU A N 1
ATOM 1304 C CA . LEU A 1 156 ? 16.528 3.975 -12.232 1.00 96.12 156 LEU A CA 1
ATOM 1305 C C . LEU A 1 156 ? 16.890 2.520 -12.557 1.00 96.12 156 LEU A C 1
ATOM 1307 O O . LEU A 1 156 ? 16.439 1.990 -13.569 1.00 96.12 156 LEU A O 1
ATOM 1311 N N . SER A 1 157 ? 17.625 1.850 -11.667 1.00 94.50 157 SER A N 1
ATOM 1312 C CA . SER A 1 157 ? 17.940 0.422 -11.808 1.00 94.50 157 SER A CA 1
ATOM 1313 C C . SER A 1 157 ? 16.673 -0.439 -11.791 1.00 94.50 157 SER A C 1
ATOM 1315 O O . SER A 1 157 ? 16.486 -1.261 -12.687 1.00 94.50 157 SER A O 1
ATOM 1317 N N . LEU A 1 158 ? 15.752 -0.190 -10.852 1.00 93.88 158 LEU A N 1
ATOM 1318 C CA . LEU A 1 158 ? 14.460 -0.881 -10.789 1.00 93.88 158 LEU A CA 1
ATOM 1319 C C . LEU A 1 158 ? 13.622 -0.670 -12.062 1.00 93.88 158 LEU A C 1
ATOM 1321 O O . LEU A 1 158 ? 13.030 -1.616 -12.584 1.00 93.88 158 LEU A O 1
ATOM 1325 N N . LEU A 1 159 ? 13.583 0.556 -12.588 1.00 96.56 159 LEU A N 1
ATOM 1326 C CA . LEU A 1 159 ? 12.863 0.877 -13.823 1.00 96.56 159 LEU A CA 1
ATOM 1327 C C . LEU A 1 159 ? 13.487 0.205 -15.050 1.00 96.56 159 LEU A C 1
ATOM 1329 O O . LEU A 1 159 ? 12.754 -0.266 -15.920 1.00 96.56 159 LEU A O 1
ATOM 1333 N N . ALA A 1 160 ? 14.817 0.109 -15.115 1.00 96.12 160 ALA A N 1
ATOM 1334 C CA . ALA A 1 160 ? 15.503 -0.609 -16.184 1.00 96.12 160 ALA A CA 1
ATOM 1335 C C . ALA A 1 160 ? 15.168 -2.107 -16.163 1.00 96.12 160 ALA A C 1
ATOM 1337 O O . ALA A 1 160 ? 14.792 -2.657 -17.198 1.00 96.12 160 ALA A O 1
ATOM 1338 N N . VAL A 1 161 ? 15.199 -2.741 -14.983 1.00 93.06 161 VAL A N 1
ATOM 1339 C CA . VAL A 1 161 ? 14.748 -4.133 -14.809 1.00 93.06 161 VAL A CA 1
ATOM 1340 C C . VAL A 1 161 ? 13.295 -4.286 -15.262 1.00 93.06 161 VAL A C 1
ATOM 1342 O O . VAL A 1 161 ? 12.977 -5.210 -16.010 1.00 93.06 161 VAL A O 1
ATOM 1345 N N . GLY A 1 162 ? 12.414 -3.360 -14.867 1.00 93.12 162 GLY A N 1
ATOM 1346 C CA . GLY A 1 162 ? 11.020 -3.329 -15.311 1.00 93.12 162 GLY A CA 1
ATOM 1347 C C . GLY A 1 162 ? 10.891 -3.301 -16.836 1.00 93.12 162 GLY A C 1
ATOM 1348 O O . GLY A 1 162 ? 10.152 -4.104 -17.401 1.00 93.12 162 GLY A O 1
ATOM 1349 N N . GLY A 1 163 ? 11.651 -2.440 -17.516 1.00 94.25 163 GLY A N 1
ATOM 1350 C CA . GLY A 1 163 ? 11.625 -2.297 -18.976 1.00 94.25 163 GLY A CA 1
ATOM 1351 C C . GLY A 1 163 ? 11.989 -3.559 -19.757 1.00 94.25 163 GLY A C 1
ATOM 1352 O O . GLY A 1 163 ? 11.440 -3.789 -20.837 1.00 94.25 163 GLY A O 1
ATOM 1353 N N . GLU A 1 164 ? 12.844 -4.414 -19.196 1.00 92.62 164 GLU A N 1
ATOM 1354 C CA . GLU A 1 164 ? 13.232 -5.695 -19.807 1.00 92.62 164 GLU A CA 1
ATOM 1355 C C . GLU A 1 164 ? 12.400 -6.893 -19.350 1.00 92.62 164 GLU A C 1
ATOM 1357 O O . GLU A 1 164 ? 12.588 -8.009 -19.831 1.00 92.62 164 GLU A O 1
ATOM 1362 N N . SER A 1 165 ? 11.439 -6.664 -18.461 1.00 91.00 165 SER A N 1
ATOM 1363 C CA . SER A 1 165 ? 10.660 -7.719 -17.826 1.00 91.00 165 SER A CA 1
ATOM 1364 C C . SER A 1 165 ? 9.243 -7.865 -18.395 1.00 91.00 165 SER A C 1
ATOM 1366 O O . SER A 1 165 ? 8.844 -7.170 -19.334 1.00 91.00 165 SER A O 1
ATOM 1368 N N . CYS A 1 166 ? 8.471 -8.798 -17.825 1.00 89.88 166 CYS A N 1
ATOM 1369 C CA . CYS A 1 166 ? 7.036 -8.964 -18.065 1.00 89.88 166 CYS A CA 1
ATOM 1370 C C . CYS A 1 166 ? 6.212 -7.749 -17.589 1.00 89.88 166 CYS A C 1
ATOM 1372 O O . CYS A 1 166 ? 6.690 -6.900 -16.835 1.00 89.88 166 CYS A O 1
ATOM 1374 N N . GLU A 1 167 ? 4.940 -7.696 -17.990 1.00 88.31 167 GLU A N 1
ATOM 1375 C CA . GLU A 1 167 ? 4.042 -6.573 -17.689 1.00 88.31 167 GLU A CA 1
ATOM 1376 C C . GLU A 1 167 ? 3.838 -6.338 -16.183 1.00 88.31 167 GLU A C 1
ATOM 1378 O O . GLU A 1 167 ? 3.883 -5.201 -15.722 1.00 88.31 167 GLU A O 1
ATOM 1383 N N . ALA A 1 168 ? 3.718 -7.398 -15.379 1.00 87.12 168 ALA A N 1
ATOM 1384 C CA . ALA A 1 168 ? 3.582 -7.260 -13.928 1.00 87.12 168 ALA A CA 1
ATOM 1385 C C . ALA A 1 168 ? 4.799 -6.576 -13.280 1.00 87.12 168 ALA A C 1
ATOM 1387 O O . ALA A 1 168 ? 4.642 -5.691 -12.437 1.00 87.12 168 ALA A O 1
ATOM 1388 N N . ARG A 1 169 ? 6.021 -6.923 -13.718 1.00 90.56 169 ARG A N 1
ATOM 1389 C CA . ARG A 1 169 ? 7.258 -6.265 -13.260 1.00 90.56 169 ARG A CA 1
ATOM 1390 C C . ARG A 1 169 ? 7.329 -4.808 -13.723 1.00 90.56 169 ARG A C 1
ATOM 1392 O O . ARG A 1 169 ? 7.753 -3.959 -12.943 1.00 90.56 169 ARG A O 1
ATOM 1399 N N . ARG A 1 170 ? 6.866 -4.490 -14.941 1.00 92.25 170 ARG A N 1
ATOM 1400 C CA . ARG A 1 170 ? 6.751 -3.095 -15.421 1.00 92.25 170 ARG A CA 1
ATOM 1401 C C . ARG A 1 170 ? 5.834 -2.274 -14.530 1.00 92.25 170 ARG A C 1
ATOM 1403 O O . ARG A 1 170 ? 6.225 -1.203 -14.073 1.00 92.25 170 ARG A O 1
ATOM 1410 N N . MET A 1 171 ? 4.645 -2.800 -14.244 1.00 91.25 171 MET A N 1
ATOM 1411 C CA . MET A 1 171 ? 3.670 -2.136 -13.383 1.00 91.25 171 MET A CA 1
ATOM 1412 C C . MET A 1 171 ? 4.196 -1.975 -11.956 1.00 91.25 171 MET A C 1
ATOM 1414 O O . MET A 1 171 ? 4.034 -0.911 -11.367 1.00 91.25 171 MET A O 1
ATOM 1418 N N . MET A 1 172 ? 4.891 -2.978 -11.414 1.00 91.38 172 MET A N 1
ATOM 1419 C CA . MET A 1 172 ? 5.554 -2.869 -10.112 1.00 91.38 172 MET A CA 1
ATOM 1420 C C . MET A 1 172 ? 6.602 -1.749 -10.092 1.00 91.38 172 MET A C 1
ATOM 1422 O O . MET A 1 172 ? 6.583 -0.925 -9.180 1.00 91.38 172 MET A O 1
ATOM 1426 N N . ALA A 1 173 ? 7.484 -1.688 -11.093 1.00 94.00 173 ALA A N 1
ATOM 1427 C CA . ALA A 1 173 ? 8.508 -0.649 -11.182 1.00 94.00 173 ALA A CA 1
ATOM 1428 C C . ALA A 1 173 ? 7.890 0.754 -11.332 1.00 94.00 173 ALA A C 1
ATOM 1430 O O . ALA A 1 173 ? 8.326 1.699 -10.674 1.00 94.00 173 ALA A O 1
ATOM 1431 N N . PHE A 1 174 ? 6.827 0.880 -12.134 1.00 95.19 174 PHE A N 1
ATOM 1432 C CA . PHE A 1 174 ? 6.049 2.112 -12.254 1.00 95.19 174 PHE A CA 1
ATOM 1433 C C . PHE A 1 174 ? 5.440 2.540 -10.911 1.00 95.19 174 PHE A C 1
ATOM 1435 O O . PHE A 1 174 ? 5.643 3.675 -10.485 1.00 95.19 174 PHE A O 1
ATOM 1442 N N . HIS A 1 175 ? 4.742 1.643 -10.207 1.00 93.19 175 HIS A N 1
ATOM 1443 C CA . HIS A 1 175 ? 4.142 1.964 -8.909 1.00 93.19 175 HIS A CA 1
ATOM 1444 C C . HIS A 1 175 ? 5.193 2.345 -7.865 1.00 93.19 175 HIS A C 1
ATOM 1446 O O . HIS A 1 175 ? 4.956 3.266 -7.093 1.00 93.19 175 HIS A O 1
ATOM 1452 N N . ALA A 1 176 ? 6.359 1.694 -7.865 1.00 93.19 176 ALA A N 1
ATOM 1453 C CA . ALA A 1 176 ? 7.456 2.047 -6.970 1.00 93.19 176 ALA A CA 1
ATOM 1454 C C . ALA A 1 176 ? 7.974 3.475 -7.216 1.00 93.19 176 ALA A C 1
ATOM 1456 O O . ALA A 1 176 ? 8.238 4.200 -6.259 1.00 93.19 176 ALA A O 1
ATOM 1457 N N . ALA A 1 177 ? 8.067 3.910 -8.480 1.00 95.31 177 ALA A N 1
ATOM 1458 C CA . ALA A 1 177 ? 8.417 5.294 -8.808 1.00 95.31 177 ALA A CA 1
ATOM 1459 C C . ALA A 1 177 ? 7.362 6.286 -8.302 1.00 95.31 177 ALA A C 1
ATOM 1461 O O . ALA A 1 177 ? 7.701 7.319 -7.729 1.00 95.31 177 ALA A O 1
ATOM 1462 N N . VAL A 1 178 ? 6.082 5.956 -8.485 1.00 94.94 178 VAL A N 1
ATOM 1463 C CA . VAL A 1 178 ? 4.969 6.805 -8.049 1.00 94.94 178 VAL A CA 1
ATOM 1464 C C . VAL A 1 178 ? 4.920 6.903 -6.525 1.00 94.94 178 VAL A C 1
ATOM 1466 O O . VAL A 1 178 ? 4.882 8.003 -5.998 1.00 94.94 178 VAL A O 1
ATOM 1469 N N . LEU A 1 179 ? 4.998 5.790 -5.799 1.00 91.88 179 LEU A N 1
ATOM 1470 C CA . LEU A 1 179 ? 4.927 5.772 -4.330 1.00 91.88 179 LEU A CA 1
ATOM 1471 C C . LEU A 1 179 ? 6.102 6.474 -3.646 1.00 91.88 179 LEU A C 1
ATOM 1473 O O . LEU A 1 179 ? 5.993 6.862 -2.489 1.00 91.88 179 LEU A O 1
ATOM 1477 N N . ARG A 1 180 ? 7.219 6.661 -4.355 1.00 93.06 180 ARG A N 1
ATOM 1478 C CA . ARG A 1 180 ? 8.351 7.454 -3.869 1.00 93.06 180 ARG A CA 1
ATOM 1479 C C . ARG A 1 180 ? 8.091 8.962 -3.939 1.00 93.06 180 ARG A C 1
ATOM 1481 O O . ARG A 1 180 ? 8.849 9.745 -3.377 1.00 93.06 180 ARG A O 1
ATOM 1488 N N . CYS A 1 181 ? 7.020 9.389 -4.606 1.00 91.69 181 CYS A N 1
ATOM 1489 C CA . CYS A 1 181 ? 6.627 10.787 -4.627 1.00 91.69 181 CYS A CA 1
ATOM 1490 C C . CYS A 1 181 ? 6.046 11.179 -3.263 1.00 91.69 181 CYS A C 1
ATOM 1492 O O . CYS A 1 181 ? 4.902 10.850 -2.953 1.00 91.69 181 CYS A O 1
ATOM 1494 N N . LYS A 1 182 ? 6.828 11.908 -2.462 1.00 84.38 182 LYS A N 1
ATOM 1495 C CA . LYS A 1 182 ? 6.392 12.499 -1.189 1.00 84.38 182 LYS A CA 1
ATOM 1496 C C . LYS A 1 182 ? 5.541 13.736 -1.461 1.00 84.38 182 LYS A C 1
ATOM 1498 O O . LYS A 1 182 ? 6.005 14.866 -1.336 1.00 84.38 182 LYS A O 1
ATOM 1503 N N . ILE A 1 183 ? 4.323 13.507 -1.936 1.00 80.12 183 ILE A N 1
ATOM 1504 C CA . ILE A 1 183 ? 3.392 14.580 -2.252 1.00 80.12 183 ILE A CA 1
ATOM 1505 C C . ILE A 1 183 ? 2.463 14.792 -1.068 1.00 80.12 183 ILE A C 1
ATOM 1507 O O . ILE A 1 183 ? 1.711 13.886 -0.715 1.00 80.12 183 ILE A O 1
ATOM 1511 N N . ASP A 1 184 ? 2.464 16.009 -0.530 1.00 70.12 184 ASP A N 1
ATOM 1512 C CA . ASP A 1 184 ? 1.410 16.463 0.369 1.00 70.12 184 ASP A CA 1
ATOM 1513 C C . ASP A 1 184 ? 0.102 16.485 -0.425 1.00 70.12 184 ASP A C 1
ATOM 1515 O O . ASP A 1 184 ? -0.112 17.334 -1.298 1.00 70.12 184 ASP A O 1
ATOM 1519 N N . ILE A 1 185 ? -0.755 15.494 -0.186 1.00 66.88 185 ILE A N 1
ATOM 1520 C CA . ILE A 1 185 ? -2.069 15.409 -0.817 1.00 66.88 185 ILE A CA 1
ATOM 1521 C C . ILE A 1 185 ? -2.956 16.424 -0.101 1.00 66.88 185 ILE A C 1
ATOM 1523 O O . ILE A 1 185 ? -3.721 16.093 0.800 1.00 66.88 185 ILE A O 1
ATOM 1527 N N . ALA A 1 186 ? -2.849 17.689 -0.500 1.00 56.19 186 ALA A N 1
ATOM 1528 C CA . ALA A 1 186 ? -3.848 18.674 -0.135 1.00 56.19 186 ALA A CA 1
ATOM 1529 C C . ALA A 1 186 ? -5.193 18.194 -0.702 1.00 56.19 186 ALA A C 1
ATOM 1531 O O . ALA A 1 186 ? -5.341 17.986 -1.914 1.00 56.19 186 ALA A O 1
ATOM 1532 N N . ILE A 1 187 ? -6.175 17.974 0.175 1.00 55.44 187 ILE A N 1
ATOM 1533 C CA . ILE A 1 187 ? -7.565 17.719 -0.215 1.00 55.44 187 ILE A CA 1
ATOM 1534 C C . ILE A 1 187 ? -8.118 19.044 -0.770 1.00 55.44 187 ILE A C 1
ATOM 1536 O O . ILE A 1 187 ? -8.807 19.791 -0.084 1.00 55.44 187 ILE A O 1
ATOM 1540 N N . ASP A 1 188 ? -7.750 19.351 -2.014 1.00 46.50 188 ASP A N 1
ATOM 1541 C CA . ASP A 1 188 ? -7.932 20.642 -2.702 1.00 46.50 188 ASP A CA 1
ATOM 1542 C C . ASP A 1 188 ? -9.394 20.922 -3.141 1.00 46.50 188 ASP A C 1
ATOM 1544 O O . ASP A 1 188 ? -9.638 21.854 -3.899 1.00 46.50 188 ASP A O 1
ATOM 1548 N N . ASP A 1 189 ? -10.384 20.143 -2.679 1.00 43.59 189 ASP A N 1
ATOM 1549 C CA . ASP A 1 189 ? -11.780 20.207 -3.165 1.00 43.59 189 ASP A CA 1
ATOM 1550 C C . ASP A 1 189 ? -12.817 20.707 -2.140 1.00 43.59 189 ASP A C 1
ATOM 1552 O O . ASP A 1 189 ? -14.022 20.715 -2.412 1.00 43.59 189 ASP A O 1
ATOM 1556 N N . ALA A 1 190 ? -12.394 21.196 -0.974 1.00 44.69 190 ALA A N 1
ATOM 1557 C CA . ALA A 1 190 ? -13.295 21.974 -0.132 1.00 44.69 190 ALA A CA 1
ATOM 1558 C C . ALA A 1 190 ? -13.205 23.451 -0.540 1.00 44.69 190 ALA A C 1
ATOM 1560 O O . ALA A 1 190 ? -12.263 24.146 -0.169 1.00 44.69 190 ALA A O 1
ATOM 1561 N N . LEU A 1 191 ? -14.220 23.932 -1.277 1.00 46.00 191 LEU A N 1
ATOM 1562 C CA . LEU A 1 191 ? -14.686 25.328 -1.214 1.00 46.00 191 LEU A CA 1
ATOM 1563 C C . LEU A 1 191 ? -14.352 25.899 0.166 1.00 46.00 191 LEU A C 1
ATOM 1565 O O . LEU A 1 191 ? -14.691 25.218 1.128 1.00 46.00 191 LEU A O 1
ATOM 1569 N N . GLU A 1 192 ? -13.727 27.081 0.233 1.00 52.00 192 GLU A N 1
ATOM 1570 C CA . GLU A 1 192 ? -13.289 27.825 1.432 1.00 52.00 192 GLU A CA 1
ATOM 1571 C C . GLU A 1 192 ? -14.366 27.924 2.537 1.00 52.00 192 GLU A C 1
ATOM 1573 O O . GLU A 1 192 ? -14.905 28.981 2.859 1.00 52.00 192 GLU A O 1
ATOM 1578 N N . VAL A 1 193 ? -14.725 26.796 3.129 1.00 61.38 193 VAL A N 1
ATOM 1579 C CA . VAL A 1 193 ? -15.507 26.685 4.338 1.00 61.38 193 VAL A CA 1
ATOM 1580 C C . VAL A 1 193 ? -14.452 26.631 5.411 1.00 61.38 193 VAL A C 1
ATOM 1582 O O . VAL A 1 193 ? -13.639 25.711 5.438 1.00 61.38 193 VAL A O 1
ATOM 1585 N N . GLU A 1 194 ? -14.449 27.662 6.246 1.00 67.62 194 GLU A N 1
ATOM 1586 C CA . GLU A 1 194 ? -13.558 27.797 7.386 1.00 67.62 194 GLU A CA 1
ATOM 1587 C C . GLU A 1 194 ? -13.590 26.499 8.205 1.00 67.62 194 GLU A C 1
ATOM 1589 O O . GLU A 1 194 ? -14.555 26.188 8.908 1.00 67.62 194 GLU A O 1
ATOM 1594 N N . GLU A 1 195 ? -12.569 25.668 8.007 1.00 78.75 195 GLU A N 1
ATOM 1595 C CA . GLU A 1 195 ? -12.517 24.349 8.607 1.00 78.75 195 GLU A CA 1
ATOM 1596 C C . GLU A 1 195 ? -12.271 24.516 10.106 1.00 78.75 195 GLU A C 1
ATOM 1598 O O . GLU A 1 195 ? -11.299 25.155 10.524 1.00 78.75 195 GLU A O 1
ATOM 1603 N N . THR A 1 196 ? -13.164 23.949 10.919 1.00 89.12 196 THR A N 1
ATOM 1604 C CA . THR A 1 196 ? -13.038 24.012 12.379 1.00 89.12 196 THR A CA 1
ATOM 1605 C C . THR A 1 196 ? -11.736 23.350 12.831 1.00 89.12 196 THR A C 1
ATOM 1607 O O . THR A 1 196 ? -11.271 22.394 12.206 1.00 89.12 196 THR A O 1
ATOM 1610 N N . GLU A 1 197 ? -11.159 23.798 13.950 1.00 90.56 197 GLU A N 1
ATOM 1611 C CA . GLU A 1 197 ? -9.930 23.193 14.497 1.00 90.56 197 GLU A CA 1
ATOM 1612 C C . GLU A 1 197 ? -10.062 21.676 14.684 1.00 90.56 197 GLU A C 1
ATOM 1614 O O . GLU A 1 197 ? -9.144 20.920 14.383 1.00 90.56 197 GLU A O 1
ATOM 1619 N N . LYS A 1 198 ? -11.252 21.212 15.075 1.00 91.06 198 LYS A N 1
ATOM 1620 C CA . LYS A 1 198 ? -11.585 19.789 15.187 1.00 91.06 198 LYS A CA 1
ATOM 1621 C C . LYS A 1 198 ? -11.473 19.035 13.863 1.00 91.06 198 LYS A C 1
ATOM 1623 O O . LYS A 1 198 ? -10.989 17.908 13.841 1.00 91.06 198 LYS A O 1
ATOM 1628 N N . GLN A 1 199 ? -11.971 19.609 12.770 1.00 90.62 199 GLN A N 1
ATOM 1629 C CA . GLN A 1 199 ? -11.906 18.973 11.452 1.00 90.62 199 GLN A CA 1
ATOM 1630 C C . GLN A 1 199 ? -10.457 18.893 10.962 1.00 90.62 199 GLN A C 1
ATOM 1632 O O . GLN A 1 199 ? -10.037 17.819 10.534 1.00 90.62 199 GLN A O 1
ATOM 1637 N N . LYS A 1 200 ? -9.673 19.964 11.160 1.00 90.88 200 LYS A N 1
ATOM 1638 C CA . LYS A 1 200 ? -8.227 19.971 10.887 1.00 90.88 200 LYS A CA 1
ATOM 1639 C C . LYS A 1 200 ? -7.502 18.884 11.680 1.00 90.88 200 LYS A C 1
ATOM 1641 O O . LYS A 1 200 ? -6.770 18.095 11.092 1.00 90.88 200 LYS A O 1
ATOM 1646 N N . ALA A 1 201 ? -7.772 18.796 12.984 1.00 93.38 201 ALA A N 1
ATOM 1647 C CA . ALA A 1 201 ? -7.194 17.776 13.853 1.00 93.38 201 ALA A CA 1
ATOM 1648 C C . ALA A 1 201 ? -7.559 16.355 13.396 1.00 93.38 201 ALA A C 1
ATOM 1650 O O . ALA A 1 201 ? -6.692 15.492 13.310 1.00 93.38 201 ALA A O 1
ATOM 1651 N N . ARG A 1 202 ? -8.825 16.103 13.036 1.00 93.88 202 ARG A N 1
ATOM 1652 C CA . ARG A 1 202 ? -9.244 14.798 12.500 1.00 93.88 202 ARG A CA 1
ATOM 1653 C C . ARG A 1 202 ? -8.550 14.451 11.190 1.00 93.88 202 ARG A C 1
ATOM 1655 O O . ARG A 1 202 ? -8.146 13.306 11.037 1.00 93.88 202 ARG A O 1
ATOM 1662 N N . ARG A 1 203 ? -8.402 15.407 10.266 1.00 91.25 203 ARG A N 1
ATOM 1663 C CA . ARG A 1 203 ? -7.682 15.180 9.005 1.00 91.25 203 ARG A CA 1
ATOM 1664 C C . ARG A 1 203 ? -6.222 14.809 9.267 1.00 91.25 203 ARG A C 1
ATOM 1666 O O . ARG A 1 203 ? -5.771 13.794 8.758 1.00 91.25 203 ARG A O 1
ATOM 1673 N N . GLN A 1 204 ? -5.533 15.570 10.112 1.00 92.25 204 GLN A N 1
ATOM 1674 C CA . GLN A 1 204 ? -4.135 15.312 10.466 1.00 92.25 204 GLN A CA 1
ATOM 1675 C C . GLN A 1 204 ? -3.949 13.920 11.091 1.00 92.25 204 GLN A C 1
ATOM 1677 O O . GLN A 1 204 ? -3.062 13.167 10.701 1.00 92.25 204 GLN A O 1
ATOM 1682 N N . LEU A 1 205 ? -4.839 13.529 12.010 1.00 94.81 205 LEU A N 1
ATOM 1683 C CA . LEU A 1 205 ? -4.812 12.189 12.603 1.00 94.81 205 LEU A CA 1
ATOM 1684 C C . LEU A 1 205 ? -5.171 11.091 11.603 1.00 94.81 205 LEU A C 1
ATOM 1686 O O . LEU A 1 205 ? -4.633 9.993 11.695 1.00 94.81 205 LEU A O 1
ATOM 1690 N N . TRP A 1 206 ? -6.074 11.366 10.662 1.00 93.56 206 TRP A N 1
ATOM 1691 C CA . TRP A 1 206 ? -6.424 10.434 9.595 1.00 93.56 206 TRP A CA 1
ATOM 1692 C C . TRP A 1 206 ? -5.241 10.178 8.660 1.00 93.56 206 TRP A C 1
ATOM 1694 O O . TRP A 1 206 ? -4.969 9.027 8.328 1.00 93.56 206 TRP A O 1
ATOM 1704 N N . GLU A 1 207 ? -4.517 11.225 8.266 1.00 90.50 207 GLU A N 1
ATOM 1705 C CA . GLU A 1 207 ? -3.308 11.136 7.438 1.00 90.50 207 GLU A CA 1
ATOM 1706 C C . GLU A 1 207 ? -2.215 10.330 8.154 1.00 90.50 207 GLU A C 1
ATOM 1708 O O . GLU A 1 207 ? -1.752 9.320 7.624 1.00 90.50 207 GLU A O 1
ATOM 1713 N N . ALA A 1 208 ? -1.904 10.670 9.409 1.00 93.94 208 ALA A N 1
ATOM 1714 C CA . ALA A 1 208 ? -0.928 9.923 10.205 1.00 93.94 208 ALA A CA 1
ATOM 1715 C C . ALA A 1 208 ? -1.356 8.458 10.445 1.00 93.94 208 ALA A C 1
ATOM 1717 O O . ALA A 1 208 ? -0.548 7.531 10.354 1.00 93.94 208 ALA A O 1
ATOM 1718 N N . ALA A 1 209 ? -2.645 8.204 10.703 1.00 95.88 209 ALA A N 1
ATOM 1719 C CA . ALA A 1 209 ? -3.162 6.842 10.837 1.00 95.88 209 ALA A CA 1
ATOM 1720 C C . ALA A 1 209 ? -3.057 6.066 9.519 1.00 95.88 209 ALA A C 1
ATOM 1722 O O . ALA A 1 209 ? -2.744 4.877 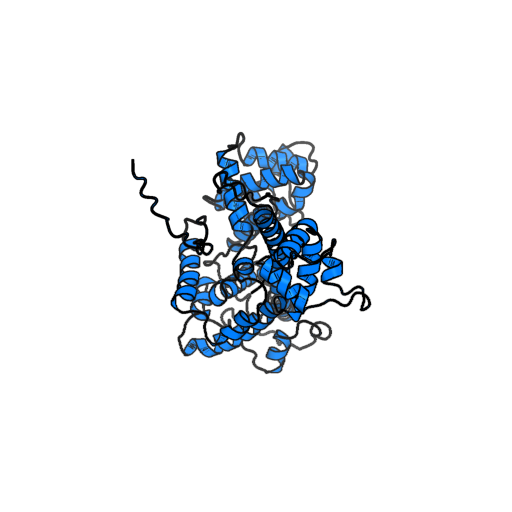9.540 1.00 95.88 209 ALA A O 1
ATOM 1723 N N . THR A 1 210 ? -3.291 6.731 8.387 1.00 93.00 210 THR A N 1
ATOM 1724 C CA . THR A 1 210 ? -3.161 6.143 7.051 1.00 93.00 210 THR A CA 1
ATOM 1725 C C . THR A 1 210 ? -1.729 5.678 6.813 1.00 93.00 210 THR A C 1
ATOM 1727 O O . THR A 1 210 ? -1.526 4.507 6.498 1.00 93.00 210 THR A O 1
ATOM 1730 N N . ASP A 1 211 ? -0.735 6.534 7.052 1.00 91.69 211 ASP A N 1
ATOM 1731 C CA . ASP A 1 211 ? 0.682 6.188 6.885 1.00 91.69 211 ASP A CA 1
ATOM 1732 C C . ASP A 1 211 ? 1.087 4.996 7.761 1.00 91.69 211 ASP A C 1
ATOM 1734 O O . ASP A 1 211 ? 1.744 4.046 7.308 1.00 91.69 211 ASP A O 1
ATOM 1738 N N . TYR A 1 212 ? 0.636 4.995 9.017 1.00 96.12 212 TYR A N 1
ATOM 1739 C CA . TYR A 1 212 ? 0.872 3.876 9.915 1.00 96.12 212 TYR A CA 1
ATOM 1740 C C . TYR A 1 212 ? 0.220 2.583 9.413 1.00 96.12 212 TYR A C 1
ATOM 1742 O O . TYR A 1 212 ? 0.899 1.553 9.322 1.00 96.12 212 TYR A O 1
ATOM 1750 N N . VAL A 1 213 ? -1.069 2.619 9.065 1.00 96.38 213 VAL A N 1
ATOM 1751 C CA . VAL A 1 213 ? -1.837 1.455 8.597 1.00 96.38 213 VAL A CA 1
ATOM 1752 C C . VAL A 1 213 ? -1.267 0.905 7.291 1.00 96.38 213 VAL A C 1
ATOM 1754 O O . VAL A 1 213 ? -1.146 -0.312 7.165 1.00 96.38 213 VAL A O 1
ATOM 1757 N N . GLU A 1 214 ? -0.826 1.748 6.358 1.00 93.94 214 GLU A N 1
ATOM 1758 C C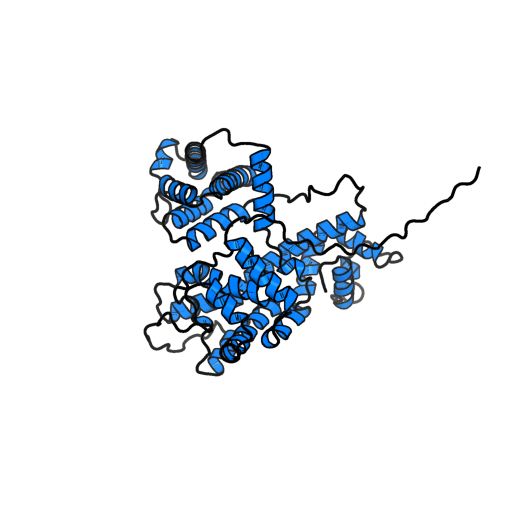A . GLU A 1 214 ? -0.103 1.324 5.151 1.00 93.94 214 GLU A CA 1
ATOM 1759 C C . GLU A 1 214 ? 1.165 0.542 5.495 1.00 93.94 214 GLU A C 1
ATOM 1761 O O . GLU A 1 214 ? 1.405 -0.549 4.966 1.00 93.94 214 GLU A O 1
ATOM 1766 N N . SER A 1 215 ? 1.950 1.040 6.454 1.00 95.19 215 SER A N 1
ATOM 1767 C CA . SER A 1 215 ? 3.145 0.332 6.915 1.00 95.19 215 SER A CA 1
ATOM 1768 C C . SER A 1 215 ? 2.804 -1.039 7.521 1.00 95.19 215 SER A C 1
ATOM 1770 O O . SER A 1 215 ? 3.521 -2.017 7.292 1.00 95.19 215 SER A O 1
ATOM 1772 N N . VAL A 1 216 ? 1.694 -1.139 8.266 1.00 97.12 216 VAL A N 1
ATOM 1773 C CA . VAL A 1 216 ? 1.210 -2.402 8.842 1.00 97.12 216 VAL A CA 1
ATOM 1774 C C . VAL A 1 216 ? 0.732 -3.340 7.735 1.00 97.12 216 VAL A C 1
ATOM 1776 O O . VAL A 1 216 ? 1.119 -4.506 7.751 1.00 97.12 216 VAL A O 1
ATOM 1779 N N . LYS A 1 217 ? -0.021 -2.845 6.742 1.00 96.81 217 LYS A N 1
ATOM 1780 C CA . LYS A 1 217 ? -0.473 -3.610 5.568 1.00 96.81 217 LYS A CA 1
ATOM 1781 C C . LYS A 1 217 ? 0.696 -4.253 4.837 1.00 96.81 217 LYS A C 1
ATOM 1783 O O . LYS A 1 217 ? 0.667 -5.460 4.612 1.00 96.81 217 LYS A O 1
ATOM 1788 N N . VAL A 1 218 ? 1.746 -3.491 4.531 1.00 95.50 218 VAL A N 1
ATOM 1789 C CA . VAL A 1 218 ? 2.945 -4.020 3.858 1.00 95.50 218 VAL A CA 1
ATOM 1790 C C . VAL A 1 218 ? 3.636 -5.087 4.709 1.00 95.50 218 VAL A C 1
ATOM 1792 O O . VAL A 1 218 ? 3.946 -6.163 4.200 1.00 95.50 218 VAL A O 1
ATOM 1795 N N . ARG A 1 219 ? 3.834 -4.844 6.013 1.00 96.06 219 ARG A N 1
ATOM 1796 C CA . ARG A 1 219 ? 4.470 -5.826 6.912 1.00 96.06 219 ARG A CA 1
ATOM 1797 C C . ARG A 1 219 ? 3.646 -7.105 7.062 1.00 96.06 219 ARG A C 1
ATOM 1799 O O . ARG A 1 219 ? 4.210 -8.196 7.005 1.00 96.06 219 ARG A O 1
ATOM 1806 N N . ALA A 1 220 ? 2.337 -6.979 7.263 1.00 95.94 220 ALA A N 1
ATOM 1807 C CA . ALA A 1 220 ? 1.417 -8.105 7.379 1.00 95.94 220 ALA A CA 1
ATOM 1808 C C . ALA A 1 220 ? 1.392 -8.911 6.077 1.00 95.94 220 ALA A C 1
ATOM 1810 O O . ALA A 1 220 ? 1.514 -10.133 6.100 1.00 95.94 220 ALA A O 1
ATOM 1811 N N . PHE A 1 221 ? 1.322 -8.222 4.936 1.00 95.69 221 PHE A N 1
ATOM 1812 C CA . PHE A 1 221 ? 1.340 -8.845 3.621 1.00 95.69 221 PHE A CA 1
ATOM 1813 C C . PHE A 1 221 ? 2.623 -9.643 3.383 1.00 95.69 221 PHE A C 1
ATOM 1815 O O . PHE A 1 221 ? 2.568 -10.812 2.994 1.00 95.69 221 PHE A O 1
ATOM 1822 N N . GLN A 1 222 ? 3.771 -9.031 3.683 1.00 94.00 222 GLN A N 1
ATOM 1823 C CA . GLN A 1 222 ? 5.071 -9.671 3.546 1.00 94.00 222 GLN A CA 1
ATOM 1824 C C . GLN A 1 222 ? 5.148 -10.947 4.394 1.00 94.00 222 GLN A C 1
ATOM 1826 O O . GLN A 1 222 ? 5.461 -12.014 3.877 1.00 94.00 222 GLN A O 1
ATOM 1831 N N . ARG A 1 223 ? 4.776 -10.860 5.677 1.00 90.12 223 ARG A N 1
ATOM 1832 C CA . ARG A 1 223 ? 4.899 -11.978 6.623 1.00 90.12 223 ARG A CA 1
ATOM 1833 C C . ARG A 1 223 ? 3.914 -13.115 6.386 1.00 90.12 223 ARG A C 1
ATOM 1835 O O . ARG A 1 223 ? 4.261 -14.265 6.630 1.00 90.12 223 ARG A O 1
ATOM 1842 N N . VAL A 1 224 ? 2.685 -12.805 5.980 1.00 89.44 224 VAL A N 1
ATOM 1843 C CA . VAL A 1 224 ? 1.618 -13.811 5.845 1.00 89.44 224 VAL A CA 1
ATOM 1844 C C . VAL A 1 224 ? 1.657 -14.493 4.484 1.00 89.44 224 VAL A C 1
ATOM 1846 O O . VAL A 1 224 ? 1.352 -15.680 4.394 1.00 89.44 224 VAL A O 1
ATOM 1849 N N . PHE A 1 225 ? 2.051 -13.770 3.434 1.00 90.25 225 PHE A N 1
ATOM 1850 C CA . PHE A 1 225 ? 1.976 -14.279 2.068 1.00 90.25 225 PHE A CA 1
ATOM 1851 C C . PHE A 1 225 ? 3.346 -14.440 1.416 1.00 90.25 225 PHE A C 1
ATOM 1853 O O . PHE A 1 225 ? 3.672 -15.519 0.923 1.00 90.25 225 PHE A O 1
ATOM 1860 N N . ILE A 1 226 ? 4.165 -13.391 1.408 1.00 90.38 226 ILE A N 1
ATOM 1861 C CA . ILE A 1 226 ? 5.357 -13.338 0.556 1.00 90.38 226 ILE A CA 1
ATOM 1862 C C . ILE A 1 226 ? 6.533 -14.131 1.133 1.00 90.38 226 ILE A C 1
ATOM 1864 O O . ILE A 1 226 ? 7.072 -14.992 0.440 1.00 90.38 226 ILE A O 1
ATOM 1868 N N . ASP A 1 227 ? 6.907 -13.914 2.394 1.00 86.62 227 ASP A N 1
ATOM 1869 C CA . ASP A 1 227 ? 8.017 -14.630 3.039 1.00 86.62 227 ASP A CA 1
ATOM 1870 C C . ASP A 1 227 ? 7.780 -16.151 3.090 1.00 86.62 227 ASP A C 1
ATOM 1872 O O . ASP A 1 227 ? 8.703 -16.913 2.763 1.00 86.62 227 ASP A O 1
ATOM 1876 N N . PRO A 1 228 ? 6.566 -16.643 3.423 1.00 82.62 228 PRO A N 1
ATOM 1877 C CA . PRO A 1 228 ? 6.283 -18.072 3.359 1.00 82.62 228 PRO A CA 1
ATOM 1878 C C . PRO A 1 228 ? 6.349 -18.619 1.930 1.00 82.62 228 PRO A C 1
ATOM 1880 O O . PRO A 1 228 ? 6.896 -19.702 1.717 1.00 82.62 228 PRO A O 1
ATOM 1883 N N . THR A 1 229 ? 5.881 -17.852 0.939 1.00 84.38 229 THR A N 1
ATOM 1884 C CA . THR A 1 229 ? 5.991 -18.226 -0.480 1.00 84.38 229 THR A CA 1
ATOM 1885 C C . THR A 1 229 ? 7.452 -18.354 -0.907 1.00 84.38 229 THR A C 1
ATOM 1887 O O . THR A 1 229 ? 7.841 -19.379 -1.464 1.00 84.38 229 THR A O 1
ATOM 1890 N N . HIS A 1 230 ? 8.295 -17.371 -0.580 1.00 83.19 230 HIS A N 1
ATOM 1891 C CA . HIS A 1 230 ? 9.738 -17.431 -0.833 1.00 83.19 230 HIS A CA 1
ATOM 1892 C C . HIS A 1 230 ? 10.389 -18.646 -0.184 1.00 83.19 230 HIS A C 1
ATOM 1894 O O . HIS A 1 230 ? 11.192 -19.334 -0.815 1.00 83.19 230 HIS A O 1
ATOM 1900 N N . THR A 1 231 ? 10.036 -18.914 1.072 1.00 78.81 231 THR A N 1
ATOM 1901 C CA . THR A 1 231 ? 10.559 -20.052 1.834 1.00 78.81 231 THR A CA 1
ATOM 1902 C C . THR A 1 231 ? 10.189 -21.374 1.163 1.00 78.81 231 THR A C 1
ATOM 1904 O O . THR A 1 231 ? 11.059 -22.224 0.964 1.00 78.81 231 THR A O 1
ATOM 1907 N N . CYS A 1 232 ? 8.927 -21.520 0.754 1.00 75.38 232 CYS A N 1
ATOM 1908 C CA . CYS A 1 232 ? 8.418 -22.690 0.044 1.00 75.38 232 CYS A CA 1
ATOM 1909 C C . CYS A 1 232 ? 9.140 -22.895 -1.300 1.00 75.38 232 CYS A C 1
ATOM 1911 O O . CYS A 1 232 ? 9.728 -23.951 -1.537 1.00 75.38 232 CYS A O 1
ATOM 1913 N N . LEU A 1 233 ? 9.201 -21.860 -2.145 1.00 76.62 233 LEU A N 1
ATOM 1914 C CA . LEU A 1 233 ? 9.860 -21.929 -3.456 1.00 76.62 233 LEU A CA 1
ATOM 1915 C C . LEU A 1 233 ? 11.358 -22.224 -3.341 1.00 76.62 233 LEU A C 1
ATOM 1917 O O . LEU A 1 233 ? 11.897 -22.997 -4.134 1.00 76.62 233 LEU A O 1
ATOM 1921 N N . HIS A 1 234 ? 12.031 -21.657 -2.337 1.00 78.19 234 HIS A N 1
ATOM 1922 C CA . HIS A 1 234 ? 13.439 -21.933 -2.071 1.00 78.19 234 HIS A CA 1
ATOM 1923 C C . HIS A 1 234 ? 13.680 -23.406 -1.719 1.00 78.19 234 HIS A C 1
ATOM 1925 O O . HIS A 1 234 ? 14.601 -24.027 -2.245 1.00 78.19 234 HIS A O 1
ATOM 1931 N N . GLN A 1 235 ? 12.846 -23.990 -0.856 1.00 69.00 235 GLN A N 1
ATOM 1932 C CA . GLN A 1 235 ? 12.970 -25.397 -0.459 1.00 69.00 235 GLN A CA 1
ATOM 1933 C C . GLN A 1 235 ? 12.689 -26.361 -1.609 1.00 69.00 235 GLN A C 1
ATOM 1935 O O . GLN A 1 235 ? 13.332 -27.405 -1.713 1.00 69.00 235 GLN A O 1
ATOM 1940 N N . LEU A 1 236 ? 11.775 -25.980 -2.498 1.00 69.62 236 LEU A N 1
ATOM 1941 C CA . LEU A 1 236 ? 11.454 -26.733 -3.705 1.00 69.62 236 LEU A CA 1
ATOM 1942 C C . LEU A 1 236 ? 12.513 -26.559 -4.807 1.00 69.62 236 LEU A C 1
ATOM 1944 O O . LEU A 1 236 ? 12.469 -27.259 -5.816 1.00 69.62 236 LEU A O 1
ATOM 1948 N N . GLY A 1 237 ? 13.489 -25.660 -4.618 1.00 70.06 237 GLY A N 1
ATOM 1949 C CA . GLY A 1 237 ? 14.504 -25.340 -5.621 1.00 70.06 237 GLY A CA 1
ATOM 1950 C C . GLY A 1 237 ? 13.903 -24.708 -6.876 1.00 70.06 237 GLY A C 1
ATOM 1951 O O . GLY A 1 237 ? 14.414 -24.920 -7.975 1.00 70.06 237 GLY A O 1
ATOM 1952 N N . CYS A 1 238 ? 12.787 -23.990 -6.728 1.00 71.50 238 CYS A N 1
ATOM 1953 C CA . CYS A 1 238 ? 12.057 -23.431 -7.852 1.00 71.50 238 CYS A CA 1
ATOM 1954 C C . CYS A 1 238 ? 12.775 -22.199 -8.419 1.00 71.50 238 CYS A C 1
ATOM 1956 O O . CYS A 1 238 ? 13.122 -21.268 -7.690 1.00 71.50 238 CYS A O 1
ATOM 1958 N N . MET A 1 239 ? 12.945 -22.170 -9.742 1.00 72.25 239 MET A N 1
ATOM 1959 C CA . MET A 1 239 ? 13.593 -21.061 -10.453 1.00 72.25 239 MET A CA 1
ATOM 1960 C C . MET A 1 239 ? 12.753 -19.774 -10.453 1.00 72.25 239 MET A C 1
ATOM 1962 O O . MET A 1 239 ? 13.282 -18.703 -10.725 1.00 72.25 239 MET A O 1
ATOM 1966 N N . THR A 1 240 ? 11.456 -19.856 -10.135 1.00 74.56 240 THR A N 1
ATOM 1967 C CA . THR A 1 240 ? 10.536 -18.705 -10.085 1.00 74.56 240 THR A CA 1
ATOM 1968 C C . THR A 1 240 ? 10.479 -18.039 -8.710 1.00 74.56 240 THR A C 1
ATOM 1970 O O . THR A 1 240 ? 9.569 -17.261 -8.439 1.00 74.56 240 THR A O 1
ATOM 1973 N N . ARG A 1 241 ? 11.448 -18.299 -7.822 1.00 73.50 241 ARG A N 1
ATOM 1974 C CA . ARG A 1 241 ? 11.509 -17.665 -6.494 1.00 73.50 241 ARG A CA 1
ATOM 1975 C C . ARG A 1 241 ? 11.393 -16.138 -6.572 1.00 73.50 241 ARG A C 1
ATOM 1977 O O . ARG A 1 241 ? 10.595 -15.548 -5.853 1.00 73.50 241 ARG A O 1
ATOM 1984 N N . ASP A 1 242 ? 12.118 -15.516 -7.496 1.00 78.44 242 ASP A N 1
ATOM 1985 C CA . ASP A 1 242 ? 12.137 -14.055 -7.653 1.00 78.44 242 ASP A CA 1
ATOM 1986 C C . ASP A 1 242 ? 10.839 -13.492 -8.263 1.00 78.44 242 ASP A C 1
ATOM 1988 O O . ASP A 1 242 ? 10.662 -12.278 -8.351 1.00 78.44 242 ASP A O 1
ATOM 1992 N N . ASP A 1 243 ? 9.925 -14.358 -8.713 1.00 84.88 243 ASP A N 1
ATOM 1993 C CA . ASP A 1 243 ? 8.600 -13.973 -9.197 1.00 84.88 243 ASP A CA 1
ATOM 1994 C C . ASP A 1 243 ? 7.572 -13.864 -8.049 1.00 84.88 243 ASP A C 1
ATOM 1996 O O . ASP A 1 243 ? 6.462 -13.380 -8.284 1.00 84.88 243 ASP A O 1
ATOM 2000 N N . ALA A 1 244 ? 7.906 -14.273 -6.814 1.00 86.69 244 ALA A N 1
ATOM 2001 C CA . ALA A 1 244 ? 6.963 -14.297 -5.689 1.00 86.69 244 ALA A CA 1
ATOM 2002 C C . ALA A 1 244 ? 6.475 -12.900 -5.300 1.00 86.69 244 ALA A C 1
ATOM 2004 O O . ALA A 1 244 ? 5.273 -12.692 -5.154 1.00 86.69 244 ALA A O 1
ATOM 2005 N N . ASP A 1 245 ? 7.376 -11.921 -5.219 1.00 88.94 245 ASP A N 1
ATOM 2006 C CA . ASP A 1 245 ? 7.018 -10.532 -4.908 1.00 88.94 245 ASP A CA 1
ATOM 2007 C C . ASP A 1 245 ? 6.138 -9.898 -5.985 1.00 88.94 245 ASP A C 1
ATOM 2009 O O . ASP A 1 245 ? 5.322 -9.019 -5.690 1.00 88.94 245 ASP A O 1
ATOM 2013 N N . VAL A 1 246 ? 6.299 -10.340 -7.233 1.00 89.75 246 VAL A N 1
ATOM 2014 C CA . VAL A 1 246 ? 5.656 -9.754 -8.408 1.00 89.75 246 VAL A CA 1
ATOM 2015 C C . VAL A 1 246 ? 4.330 -10.455 -8.687 1.00 89.75 246 VAL A C 1
ATOM 2017 O O . VAL A 1 246 ? 3.269 -9.881 -8.464 1.00 89.75 246 VAL A O 1
ATOM 2020 N N . HIS A 1 247 ? 4.390 -11.698 -9.156 1.00 88.62 247 HIS A N 1
ATOM 2021 C CA . HIS A 1 247 ? 3.244 -12.463 -9.639 1.00 88.62 247 HIS A CA 1
ATOM 2022 C C . HIS A 1 247 ? 2.450 -13.062 -8.476 1.00 88.62 247 HIS A C 1
ATOM 2024 O O . HIS A 1 247 ? 1.220 -12.951 -8.428 1.00 88.62 247 HIS A O 1
ATOM 2030 N N . GLY A 1 248 ? 3.159 -13.634 -7.494 1.00 89.31 248 GLY A N 1
ATOM 2031 C CA . GLY A 1 248 ? 2.541 -14.099 -6.253 1.00 89.31 248 GLY A CA 1
ATOM 2032 C C . GLY A 1 248 ? 1.878 -12.941 -5.515 1.00 89.31 248 GLY A C 1
ATOM 2033 O O . GLY A 1 248 ? 0.684 -12.960 -5.220 1.00 89.31 248 GLY A O 1
ATOM 2034 N N . GLY A 1 249 ? 2.631 -11.858 -5.343 1.00 91.94 249 GLY A N 1
ATOM 2035 C CA . GLY A 1 249 ? 2.164 -10.656 -4.685 1.00 91.94 249 GLY A CA 1
ATOM 2036 C C . GLY A 1 249 ? 0.945 -10.021 -5.351 1.00 91.94 249 GLY A C 1
ATOM 2037 O O . GLY A 1 249 ? 0.009 -9.631 -4.657 1.00 91.94 249 GLY A O 1
ATOM 2038 N N . ASN A 1 250 ? 0.901 -9.961 -6.678 1.00 91.62 250 ASN A N 1
ATOM 2039 C CA . ASN A 1 250 ? -0.258 -9.464 -7.415 1.00 91.62 250 ASN A CA 1
ATOM 2040 C C . ASN A 1 250 ? -1.501 -10.357 -7.222 1.00 91.62 250 ASN A C 1
ATOM 2042 O O . ASN A 1 250 ? -2.596 -9.847 -6.985 1.00 91.62 250 ASN A O 1
ATOM 2046 N N . THR A 1 251 ? -1.327 -11.683 -7.218 1.00 91.69 251 THR A N 1
ATOM 2047 C CA . THR A 1 251 ? -2.417 -12.642 -6.964 1.00 91.69 251 THR A CA 1
ATOM 2048 C C . THR A 1 251 ? -2.967 -12.517 -5.542 1.00 91.69 251 THR A C 1
ATOM 2050 O O . THR A 1 251 ? -4.175 -12.379 -5.354 1.00 91.69 251 THR A O 1
ATOM 2053 N N . TYR A 1 252 ? -2.097 -12.485 -4.529 1.00 93.50 252 TYR A N 1
ATOM 2054 C CA . TYR A 1 252 ? -2.515 -12.325 -3.132 1.00 93.50 252 TYR A CA 1
ATOM 2055 C C . TYR A 1 252 ? -3.172 -10.967 -2.865 1.00 93.50 252 TYR A C 1
ATOM 2057 O O . TYR A 1 252 ? -4.158 -10.888 -2.135 1.00 93.50 252 TYR A O 1
ATOM 2065 N N . SER A 1 253 ? -2.676 -9.902 -3.499 1.00 93.25 253 SER A N 1
ATOM 2066 C CA . SER A 1 253 ? -3.296 -8.575 -3.416 1.00 93.25 253 SER A CA 1
ATOM 2067 C C . SER A 1 253 ? -4.706 -8.585 -4.017 1.00 93.25 253 SER A C 1
ATOM 2069 O O . SER A 1 253 ? -5.622 -8.009 -3.437 1.00 93.25 253 SER A O 1
ATOM 2071 N N . ALA A 1 254 ? -4.906 -9.274 -5.148 1.00 92.88 254 ALA A N 1
ATOM 2072 C CA . ALA A 1 254 ? -6.224 -9.409 -5.765 1.00 92.88 254 ALA A CA 1
ATOM 2073 C C . ALA A 1 254 ? -7.205 -10.176 -4.864 1.00 92.88 254 ALA A C 1
ATOM 2075 O O . ALA A 1 254 ? -8.375 -9.809 -4.786 1.00 92.88 254 ALA A O 1
ATOM 2076 N N . LEU A 1 255 ? -6.729 -11.199 -4.145 1.00 94.31 255 LEU A N 1
ATOM 2077 C CA . LEU A 1 255 ? -7.530 -11.931 -3.161 1.00 94.31 255 LEU A CA 1
ATOM 2078 C C . LEU A 1 255 ? -7.935 -11.053 -1.974 1.00 94.31 255 LEU A C 1
ATOM 2080 O O . LEU A 1 255 ? -9.115 -11.023 -1.629 1.00 94.31 255 LEU A O 1
ATOM 2084 N N . LEU A 1 256 ? -6.994 -10.317 -1.374 1.00 95.94 256 LEU A N 1
ATOM 2085 C CA . LEU A 1 256 ? -7.282 -9.395 -0.266 1.00 95.94 256 LEU A CA 1
ATOM 2086 C C . LEU A 1 256 ? -8.311 -8.335 -0.668 1.00 95.94 256 LEU A C 1
ATOM 2088 O O . LEU A 1 256 ? -9.280 -8.099 0.056 1.00 95.94 256 LEU A O 1
ATOM 2092 N N . PHE A 1 257 ? -8.140 -7.761 -1.855 1.00 94.50 257 PHE A N 1
ATOM 2093 C CA . PHE A 1 257 ? -9.060 -6.773 -2.392 1.00 94.50 257 PHE A CA 1
ATOM 2094 C C . PHE A 1 257 ? -10.446 -7.369 -2.668 1.00 94.50 257 PHE A C 1
ATOM 2096 O O . PHE A 1 257 ? -11.452 -6.841 -2.208 1.00 94.50 257 PHE A O 1
ATOM 2103 N N . ALA A 1 258 ? -10.529 -8.501 -3.369 1.00 94.56 258 ALA A N 1
ATOM 2104 C CA . ALA A 1 258 ? -11.820 -9.082 -3.731 1.00 94.56 258 ALA A CA 1
ATOM 2105 C C . ALA A 1 258 ? -12.612 -9.595 -2.519 1.00 94.56 258 ALA A C 1
ATOM 2107 O O . ALA A 1 258 ? -13.838 -9.531 -2.517 1.00 94.56 258 ALA A O 1
ATOM 2108 N N . THR A 1 259 ? -11.933 -10.110 -1.492 1.00 95.75 259 THR A N 1
ATOM 2109 C CA . THR A 1 259 ? -12.592 -10.735 -0.332 1.00 95.75 259 THR A CA 1
ATOM 2110 C C . THR A 1 259 ? -12.901 -9.756 0.795 1.00 95.75 259 THR A C 1
ATOM 2112 O O . THR A 1 259 ? -13.950 -9.873 1.433 1.00 95.75 259 THR A O 1
ATOM 2115 N N . LEU A 1 260 ? -12.004 -8.798 1.041 1.00 95.31 260 LEU A N 1
ATOM 2116 C CA . LEU A 1 260 ? -12.060 -7.893 2.186 1.00 95.31 260 LEU A CA 1
ATOM 2117 C C . LEU A 1 260 ? -11.983 -6.411 1.792 1.00 95.31 260 LEU A C 1
ATOM 2119 O O . LEU A 1 260 ? -11.886 -5.593 2.690 1.00 95.31 260 LEU A O 1
ATOM 2123 N N . ALA A 1 261 ? -11.987 -6.052 0.504 1.00 93.81 261 ALA A N 1
ATOM 2124 C CA . ALA A 1 261 ? -11.770 -4.681 0.016 1.00 93.81 261 ALA A CA 1
ATOM 2125 C C . ALA A 1 261 ? -10.435 -4.041 0.448 1.00 93.81 261 ALA A C 1
ATOM 2127 O O . ALA A 1 261 ? -10.237 -2.842 0.288 1.00 93.81 261 ALA A O 1
ATOM 2128 N N . ILE A 1 262 ? -9.476 -4.829 0.944 1.00 94.44 262 ILE A N 1
ATOM 2129 C CA . ILE A 1 262 ? -8.192 -4.300 1.412 1.00 94.44 262 ILE A CA 1
ATOM 2130 C C . ILE A 1 262 ? -7.306 -3.996 0.208 1.00 94.44 262 ILE A C 1
ATOM 2132 O O . ILE A 1 262 ? -6.944 -4.898 -0.552 1.00 94.44 262 ILE A O 1
ATOM 2136 N N . MET A 1 263 ? -6.920 -2.730 0.060 1.00 92.25 263 MET A N 1
ATOM 2137 C CA . MET A 1 263 ? -6.025 -2.282 -0.997 1.00 92.25 263 MET A CA 1
ATOM 2138 C C . MET A 1 263 ? -4.615 -2.087 -0.438 1.00 92.25 263 MET A C 1
ATOM 2140 O O . MET A 1 263 ? -4.393 -1.406 0.562 1.00 92.25 263 MET A O 1
ATOM 2144 N N . LEU A 1 264 ? -3.642 -2.718 -1.086 1.00 92.62 264 LEU A N 1
ATOM 2145 C CA . LEU A 1 264 ? -2.227 -2.560 -0.758 1.00 92.62 264 LEU A CA 1
ATOM 2146 C C . LEU A 1 264 ? -1.643 -1.341 -1.490 1.00 92.62 264 LEU A C 1
ATOM 2148 O O . LEU A 1 264 ? -2.215 -0.886 -2.491 1.00 92.62 264 LEU A O 1
ATOM 2152 N N . PRO A 1 265 ? -0.473 -0.828 -1.073 1.00 87.69 265 PRO A N 1
ATOM 2153 C CA . PRO A 1 265 ? 0.241 0.221 -1.796 1.00 87.69 265 PRO A CA 1
ATOM 2154 C C . PRO A 1 265 ? 0.943 -0.373 -3.025 1.00 87.69 265 PRO A C 1
ATOM 2156 O O . PRO A 1 265 ? 2.154 -0.298 -3.195 1.00 87.69 265 PRO A O 1
ATOM 2159 N N . ARG A 1 266 ? 0.176 -1.050 -3.879 1.00 85.56 266 ARG A N 1
ATOM 2160 C CA . ARG A 1 266 ? 0.591 -1.577 -5.174 1.00 85.56 266 ARG A CA 1
ATOM 2161 C C . ARG A 1 266 ? -0.642 -1.738 -6.051 1.00 85.56 266 ARG A C 1
ATOM 2163 O O . ARG A 1 266 ? -1.653 -2.274 -5.608 1.00 85.56 266 ARG A O 1
ATOM 2170 N N . GLY A 1 267 ? -0.572 -1.268 -7.291 1.00 81.88 267 GLY A N 1
ATOM 2171 C CA . GLY A 1 267 ? -1.686 -1.429 -8.221 1.00 81.88 267 GLY A CA 1
ATOM 2172 C C . GLY A 1 267 ? -1.821 -2.879 -8.684 1.00 81.88 267 GLY A C 1
ATOM 2173 O O . GLY A 1 267 ? -0.821 -3.555 -8.934 1.00 81.88 267 GLY A O 1
ATOM 2174 N N . LEU A 1 268 ? -3.068 -3.329 -8.808 1.00 86.75 268 LEU A N 1
ATOM 2175 C CA . LEU A 1 268 ? -3.423 -4.679 -9.236 1.00 86.75 268 LEU A CA 1
ATOM 2176 C C . LEU A 1 268 ? -3.343 -4.808 -10.757 1.00 86.75 268 LEU A C 1
ATOM 2178 O O . LEU A 1 268 ? -4.023 -4.087 -11.489 1.00 86.75 268 LEU A O 1
ATOM 2182 N N . PHE A 1 269 ? -2.565 -5.775 -11.237 1.00 88.25 269 PHE A N 1
ATOM 2183 C CA . PHE A 1 269 ? -2.554 -6.167 -12.642 1.00 88.25 269 PHE A CA 1
ATOM 2184 C C . PHE A 1 269 ? -3.361 -7.457 -12.819 1.00 88.25 269 PHE A C 1
ATOM 2186 O O . PHE A 1 269 ? -2.830 -8.560 -12.854 1.00 88.25 269 PHE A O 1
ATOM 2193 N N . LEU A 1 270 ? -4.684 -7.334 -12.903 1.00 87.50 270 LEU A N 1
ATOM 2194 C CA . LEU A 1 270 ? -5.591 -8.488 -12.844 1.00 87.50 270 LEU A CA 1
ATOM 2195 C C . LEU A 1 270 ? -5.492 -9.456 -14.039 1.00 87.50 270 LEU A C 1
ATOM 2197 O O . LEU A 1 270 ? -6.006 -10.566 -13.953 1.00 87.50 270 LEU A O 1
ATOM 2201 N N . GLN A 1 271 ? -4.841 -9.043 -15.131 1.00 86.19 271 GLN A N 1
ATOM 2202 C CA . GLN A 1 271 ? -4.609 -9.847 -16.342 1.00 86.19 271 GLN A CA 1
ATOM 2203 C C . GLN A 1 271 ? -3.225 -10.509 -16.374 1.00 86.19 271 GLN A C 1
ATOM 2205 O O . GLN A 1 271 ? -2.813 -11.021 -17.411 1.00 86.19 271 GLN A O 1
ATOM 2210 N N . ASP A 1 272 ? -2.490 -10.457 -15.266 1.00 83.06 272 ASP A N 1
ATOM 2211 C CA . ASP A 1 272 ? -1.213 -11.147 -15.137 1.00 83.06 272 ASP A CA 1
ATOM 2212 C C . ASP A 1 272 ? -1.359 -12.660 -15.307 1.00 83.06 272 ASP A C 1
ATOM 2214 O O . ASP A 1 272 ? -2.423 -13.225 -15.051 1.00 83.06 272 ASP A O 1
ATOM 2218 N N . GLU A 1 273 ? -0.271 -13.323 -15.682 1.00 77.81 273 GLU A N 1
ATOM 2219 C CA . GLU A 1 273 ? -0.218 -14.780 -15.691 1.00 77.81 273 GLU A CA 1
ATOM 2220 C C . GLU A 1 273 ? 0.090 -15.290 -14.279 1.00 77.81 273 GLU A C 1
ATOM 2222 O O . GLU A 1 273 ? 1.108 -14.946 -13.672 1.00 77.81 273 GLU A O 1
ATOM 2227 N N . ALA A 1 274 ? -0.778 -16.150 -13.749 1.00 68.12 274 ALA A N 1
ATOM 2228 C CA . ALA A 1 274 ? -0.529 -16.866 -12.508 1.00 68.12 274 ALA A CA 1
ATOM 2229 C C . ALA A 1 274 ? 0.544 -17.945 -12.754 1.00 68.12 274 ALA A C 1
ATOM 2231 O O . ALA A 1 274 ? 0.241 -19.074 -13.126 1.00 68.12 274 ALA A O 1
ATOM 2232 N N . LYS A 1 275 ? 1.826 -17.603 -12.576 1.00 68.38 275 LYS A N 1
ATOM 2233 C CA . LYS A 1 275 ? 2.972 -18.484 -12.889 1.00 68.38 275 LYS A CA 1
ATOM 2234 C C . LYS A 1 275 ? 3.240 -19.616 -11.869 1.00 68.38 275 LYS A C 1
ATOM 2236 O O . LYS A 1 275 ? 4.397 -19.938 -11.612 1.00 68.38 275 LYS A O 1
ATOM 2241 N N . GLY A 1 276 ? 2.219 -20.182 -11.220 1.00 61.44 276 GLY A N 1
ATOM 2242 C CA . GLY A 1 276 ? 2.423 -21.206 -10.171 1.00 61.44 276 GLY A CA 1
ATOM 2243 C C . GLY A 1 276 ? 3.249 -20.709 -8.972 1.00 61.44 276 GLY A C 1
ATOM 2244 O O . GLY A 1 276 ? 3.869 -21.478 -8.253 1.00 61.44 276 GLY A O 1
ATOM 2245 N N . VAL A 1 277 ? 3.313 -19.391 -8.763 1.00 66.19 277 VAL A N 1
ATOM 2246 C CA . VAL A 1 277 ? 4.128 -18.765 -7.702 1.00 66.19 277 VAL A CA 1
ATOM 2247 C C . VAL A 1 277 ? 3.352 -18.650 -6.388 1.00 66.19 277 VAL A C 1
ATOM 2249 O O . VAL A 1 277 ? 3.838 -18.065 -5.430 1.00 66.19 277 VAL A O 1
ATOM 2252 N N . CYS A 1 278 ? 2.126 -19.177 -6.344 1.00 67.06 278 CYS A N 1
ATOM 2253 C CA . CYS A 1 278 ? 1.221 -19.059 -5.201 1.00 67.06 278 CYS A CA 1
ATOM 2254 C C . CYS A 1 278 ? 0.985 -20.397 -4.479 1.00 67.06 278 CYS A C 1
ATOM 2256 O O . CYS A 1 278 ? 0.053 -20.519 -3.684 1.00 67.06 278 CYS A O 1
ATOM 2258 N N . ASP A 1 279 ? 1.825 -21.398 -4.750 1.00 64.50 279 ASP A N 1
ATOM 2259 C CA . ASP A 1 279 ? 1.670 -22.781 -4.277 1.00 64.50 279 ASP A CA 1
ATOM 2260 C C . ASP A 1 279 ? 1.695 -22.916 -2.746 1.00 64.50 279 ASP A C 1
ATOM 2262 O O . ASP A 1 279 ? 1.230 -23.915 -2.205 1.00 64.50 279 ASP A O 1
ATOM 2266 N N . TYR A 1 280 ? 2.164 -21.892 -2.025 1.00 65.88 280 TYR A N 1
ATOM 2267 C CA . TYR A 1 280 ? 2.100 -21.828 -0.562 1.00 65.88 280 TYR A CA 1
ATOM 2268 C C . TYR A 1 280 ? 0.670 -21.896 -0.007 1.00 65.88 280 TYR A C 1
ATOM 2270 O O . TYR A 1 280 ? 0.455 -22.379 1.102 1.00 65.88 280 TYR A O 1
ATOM 2278 N N . LEU A 1 281 ? -0.313 -21.424 -0.774 1.00 66.06 281 LEU A N 1
ATOM 2279 C CA . LEU A 1 281 ? -1.713 -21.510 -0.381 1.00 66.06 281 LEU A CA 1
ATOM 2280 C C . LEU A 1 281 ? -2.332 -22.879 -0.698 1.00 66.06 281 LEU A C 1
ATOM 2282 O O . LEU A 1 281 ? -3.511 -23.070 -0.442 1.00 66.06 281 LEU A O 1
ATOM 2286 N N . ARG A 1 282 ? -1.601 -23.838 -1.277 1.00 66.75 282 ARG A N 1
ATOM 2287 C CA . ARG A 1 282 ? -2.163 -25.152 -1.611 1.00 66.75 282 ARG A CA 1
ATOM 2288 C C . ARG A 1 282 ? -2.758 -25.820 -0.357 1.00 66.75 282 ARG A C 1
ATOM 2290 O O . ARG A 1 282 ? -2.099 -25.813 0.684 1.00 66.75 282 ARG A O 1
ATOM 2297 N N . PRO A 1 283 ? -3.956 -26.440 -0.455 1.00 59.88 283 PRO A N 1
ATOM 2298 C CA . PRO A 1 283 ? -4.533 -27.184 0.652 1.00 59.88 283 PRO A CA 1
ATOM 2299 C C . PRO A 1 283 ? -3.510 -28.196 1.180 1.00 59.88 283 PRO A C 1
ATOM 2301 O O . PRO A 1 283 ? -3.002 -28.999 0.392 1.00 59.88 283 PRO A O 1
ATOM 2304 N N . PRO A 1 284 ? -3.174 -28.146 2.474 1.00 55.44 284 PRO A N 1
ATOM 2305 C CA . PRO A 1 284 ? -2.154 -29.007 3.031 1.00 55.44 284 PRO A CA 1
ATOM 2306 C C . PRO A 1 284 ? -2.625 -30.456 2.986 1.00 55.44 284 PRO A C 1
ATOM 2308 O O . PRO A 1 284 ? -3.785 -30.753 3.286 1.00 55.44 284 PRO A O 1
ATOM 2311 N N . GLU A 1 285 ? -1.716 -31.369 2.658 1.00 55.56 285 GLU A N 1
ATOM 2312 C CA . GLU A 1 285 ? -2.004 -32.801 2.728 1.00 55.56 285 GLU A CA 1
ATOM 2313 C C . GLU A 1 285 ? -2.090 -33.244 4.203 1.00 55.56 285 GLU A C 1
ATOM 2315 O O . GLU A 1 285 ? -2.737 -34.244 4.520 1.00 55.56 285 GLU A O 1
ATOM 2320 N N . THR A 1 286 ? -1.514 -32.462 5.135 1.00 47.38 286 THR A N 1
ATOM 2321 C CA . THR A 1 286 ? -1.560 -32.732 6.581 1.00 47.38 286 THR A CA 1
ATOM 2322 C C . THR A 1 286 ? -1.850 -31.508 7.470 1.00 47.38 286 THR A C 1
ATOM 2324 O O . THR A 1 286 ? -1.449 -30.376 7.218 1.00 47.38 286 THR A O 1
ATOM 2327 N N . ARG A 1 287 ? -2.490 -31.735 8.628 1.00 38.94 287 ARG A N 1
ATOM 2328 C CA . ARG A 1 287 ? -2.820 -30.701 9.640 1.00 38.94 287 ARG A CA 1
ATOM 2329 C C . ARG A 1 287 ? -1.605 -29.900 10.146 1.00 38.94 287 ARG A C 1
ATOM 2331 O O . ARG A 1 287 ? -1.766 -28.781 10.627 1.00 38.94 287 ARG A O 1
ATOM 2338 N N . GLN A 1 288 ? -0.404 -30.466 10.062 1.00 41.88 288 GLN A N 1
ATOM 2339 C CA . GLN A 1 288 ? 0.833 -29.840 10.526 1.00 41.88 288 GLN A CA 1
ATOM 2340 C C . GLN A 1 288 ? 1.367 -28.799 9.528 1.00 41.88 288 GLN A C 1
ATOM 2342 O O . GLN A 1 288 ? 1.868 -27.764 9.954 1.00 41.88 288 GLN A O 1
ATOM 2347 N N . GLU A 1 289 ? 1.163 -29.007 8.226 1.00 52.19 289 GLU A N 1
ATOM 2348 C CA . GLU A 1 289 ? 1.403 -27.995 7.185 1.00 52.19 289 GLU A CA 1
ATOM 2349 C C . GLU A 1 289 ? 0.417 -26.821 7.328 1.00 52.19 289 GLU A C 1
ATOM 2351 O O . GLU A 1 289 ? 0.826 -25.663 7.271 1.00 52.19 289 GLU A O 1
ATOM 2356 N N . ALA A 1 290 ? -0.852 -27.109 7.654 1.00 46.25 290 ALA A N 1
ATOM 2357 C CA . ALA A 1 290 ? -1.875 -26.092 7.928 1.00 46.25 290 ALA A CA 1
ATOM 2358 C C . ALA A 1 290 ? -1.535 -25.204 9.140 1.00 46.25 290 ALA A C 1
ATOM 2360 O O . ALA A 1 290 ? -1.719 -23.992 9.107 1.00 46.25 290 ALA A O 1
ATOM 2361 N N . LEU A 1 291 ? -1.041 -25.804 10.229 1.00 40.59 291 LEU A N 1
ATOM 2362 C CA . LEU A 1 291 ? -0.678 -25.088 11.459 1.00 40.59 291 LEU A CA 1
ATOM 2363 C C . LEU A 1 291 ? 0.611 -24.266 11.305 1.00 40.59 291 LEU A C 1
ATOM 2365 O O . LEU A 1 291 ? 0.751 -23.224 11.947 1.00 40.59 291 LEU A O 1
ATOM 2369 N N . MET A 1 292 ? 1.534 -24.700 10.442 1.00 49.00 292 MET A N 1
ATOM 2370 C CA . MET A 1 292 ? 2.758 -23.955 10.130 1.00 49.00 292 MET A CA 1
ATOM 2371 C C . MET A 1 292 ? 2.512 -22.735 9.233 1.00 49.00 292 MET A C 1
ATOM 2373 O O . MET A 1 292 ? 3.276 -21.778 9.317 1.00 49.00 292 MET A O 1
ATOM 2377 N N . ALA A 1 293 ? 1.416 -22.711 8.470 1.00 50.03 293 ALA A N 1
ATOM 2378 C CA . ALA A 1 293 ? 0.994 -21.543 7.697 1.00 50.03 293 ALA A CA 1
ATOM 2379 C C . ALA A 1 293 ? 0.415 -20.388 8.551 1.00 50.03 293 ALA A C 1
ATOM 2381 O O . ALA A 1 293 ? 0.309 -19.257 8.080 1.00 50.03 293 ALA A O 1
ATOM 2382 N N . VAL A 1 294 ? 0.036 -20.657 9.810 1.00 47.94 294 VAL A N 1
ATOM 2383 C CA . VAL A 1 294 ? -0.795 -19.752 10.638 1.00 47.94 294 VAL A CA 1
ATOM 2384 C C . VAL A 1 294 ? -0.076 -19.247 11.903 1.00 47.94 294 VAL A C 1
ATOM 2386 O O . VAL A 1 294 ? -0.626 -18.419 12.626 1.00 47.94 294 VAL A O 1
ATOM 2389 N N . SER A 1 295 ? 1.162 -19.676 12.188 1.00 48.56 295 SER A N 1
ATOM 2390 C CA . SER A 1 295 ? 1.921 -19.211 13.366 1.00 48.56 295 SER A CA 1
ATOM 2391 C C . SER A 1 295 ? 3.131 -18.346 12.976 1.00 48.56 295 SER A C 1
ATOM 2393 O O . SER A 1 295 ? 4.182 -18.900 12.654 1.00 48.56 295 SER A O 1
ATOM 2395 N N . PRO A 1 296 ? 3.035 -16.998 13.024 1.00 46.44 296 PRO A N 1
ATOM 2396 C CA . PRO A 1 296 ? 4.099 -16.094 12.575 1.00 46.44 296 PRO A CA 1
ATOM 2397 C C . PRO A 1 296 ? 5.233 -15.886 13.589 1.00 46.44 296 PRO A C 1
ATOM 2399 O O . PRO A 1 296 ? 6.257 -15.307 13.231 1.00 46.44 296 PRO A O 1
ATOM 2402 N N . LYS A 1 297 ? 5.047 -16.260 14.866 1.00 43.16 297 LYS A N 1
ATOM 2403 C CA . LYS A 1 297 ? 5.953 -15.836 15.952 1.00 43.16 297 LYS A CA 1
ATOM 2404 C C . LYS A 1 297 ? 7.137 -16.794 16.201 1.00 43.16 297 LYS A C 1
ATOM 2406 O O . LYS A 1 297 ? 8.186 -16.297 16.591 1.00 43.16 297 LYS A O 1
ATOM 2411 N N . ASP A 1 298 ? 7.051 -18.092 15.864 1.00 42.12 298 ASP A N 1
ATOM 2412 C CA . ASP A 1 298 ? 8.067 -19.082 16.307 1.00 42.12 298 ASP A CA 1
ATOM 2413 C C . ASP A 1 298 ? 8.539 -20.136 15.273 1.00 42.12 298 ASP A C 1
ATOM 2415 O O . ASP A 1 298 ? 9.398 -20.964 15.575 1.00 42.12 298 ASP A O 1
ATOM 2419 N N . SER A 1 299 ? 8.031 -20.145 14.040 1.00 44.00 299 SER A N 1
ATOM 2420 C CA . SER A 1 299 ? 8.104 -21.327 13.153 1.00 44.00 299 SER A CA 1
ATOM 2421 C C . SER A 1 299 ? 9.289 -21.387 12.168 1.00 44.00 299 SER A C 1
ATOM 2423 O O . SER A 1 299 ? 9.532 -22.436 11.575 1.00 44.00 299 SER A O 1
ATOM 2425 N N . PHE A 1 300 ? 10.091 -20.326 12.011 1.00 43.31 300 PHE A N 1
ATOM 2426 C CA . PHE A 1 300 ? 11.148 -20.297 10.980 1.00 43.31 300 PHE A CA 1
ATOM 2427 C C . PHE A 1 300 ? 12.525 -20.826 11.423 1.00 43.31 300 PHE A C 1
ATOM 2429 O O . PHE A 1 300 ? 13.403 -21.022 10.584 1.00 43.31 300 PHE A O 1
ATOM 2436 N N . LYS A 1 301 ? 12.752 -21.084 12.720 1.00 37.88 301 LYS A N 1
ATOM 2437 C CA . LYS A 1 301 ? 14.081 -21.485 13.233 1.00 37.88 301 LYS A CA 1
ATOM 2438 C C . LYS A 1 301 ? 14.400 -22.984 13.112 1.00 37.88 301 LYS A C 1
ATOM 2440 O O . LYS A 1 301 ? 15.544 -23.368 13.333 1.00 37.88 301 LYS A O 1
ATOM 2445 N N . SER A 1 302 ? 13.443 -23.832 12.738 1.00 38.22 302 SER A N 1
ATOM 2446 C CA . SER A 1 302 ? 13.598 -25.300 12.744 1.00 38.22 302 SER A CA 1
ATOM 2447 C C . SER A 1 302 ? 13.144 -25.979 11.446 1.00 38.22 302 SER A C 1
ATOM 2449 O O . SER A 1 302 ? 12.707 -27.130 11.450 1.00 38.22 302 SER A O 1
ATOM 2451 N N . PHE A 1 303 ? 13.274 -25.300 10.305 1.00 39.41 303 PHE A N 1
ATOM 2452 C CA . PHE A 1 303 ? 12.826 -25.841 9.024 1.00 39.41 303 PHE A CA 1
ATOM 2453 C C . PHE A 1 303 ? 13.870 -26.779 8.382 1.00 39.41 303 PHE A C 1
ATOM 2455 O O . PHE A 1 303 ? 14.757 -26.357 7.642 1.00 39.41 303 PHE A O 1
ATOM 2462 N N . LYS A 1 304 ? 13.761 -28.083 8.666 1.00 36.97 304 LYS A N 1
ATOM 2463 C CA . LYS A 1 304 ? 14.384 -29.180 7.898 1.00 36.97 304 LYS A CA 1
ATOM 2464 C C . LYS A 1 304 ? 13.350 -30.286 7.665 1.00 36.97 304 LYS A C 1
ATOM 2466 O O . LYS A 1 304 ? 13.450 -31.361 8.245 1.00 36.97 304 LYS A O 1
ATOM 2471 N N . MET A 1 305 ? 12.338 -30.021 6.843 1.00 40.84 305 MET A N 1
ATOM 2472 C CA . MET A 1 305 ? 11.473 -31.078 6.308 1.00 40.84 305 MET A CA 1
ATOM 2473 C C . MET A 1 305 ? 11.891 -31.391 4.875 1.00 40.84 305 MET A C 1
ATOM 2475 O O . MET A 1 305 ? 12.111 -30.490 4.067 1.00 40.84 305 MET A O 1
ATOM 2479 N N . GLY A 1 306 ? 12.067 -32.681 4.592 1.00 35.25 306 GLY A N 1
ATOM 2480 C CA . GLY A 1 306 ? 12.447 -33.183 3.281 1.00 35.25 306 GLY A CA 1
ATOM 2481 C C . GLY A 1 306 ? 11.288 -33.063 2.303 1.00 35.25 306 GLY A C 1
ATOM 2482 O O . GLY A 1 306 ? 10.547 -34.022 2.119 1.00 35.25 306 GLY A O 1
ATOM 2483 N N . PHE A 1 307 ? 11.150 -31.905 1.660 1.00 42.31 307 PHE A N 1
ATOM 2484 C CA . PHE A 1 307 ? 10.371 -31.810 0.432 1.00 42.31 307 PHE A CA 1
ATOM 2485 C C . PHE A 1 307 ? 11.022 -32.726 -0.609 1.00 42.31 307 PHE A C 1
ATOM 2487 O O . PHE A 1 307 ? 12.171 -32.521 -1.012 1.00 42.31 307 PHE A O 1
ATOM 2494 N N . GLN A 1 308 ? 10.310 -33.775 -1.025 1.00 42.78 308 GLN A N 1
ATOM 2495 C CA . GLN A 1 308 ? 10.706 -34.519 -2.214 1.00 42.78 308 GLN A CA 1
ATOM 2496 C C . GLN A 1 308 ? 10.620 -33.563 -3.406 1.00 42.78 308 GLN A C 1
ATOM 2498 O O . GLN A 1 308 ? 9.628 -32.855 -3.563 1.00 42.78 308 GLN A O 1
ATOM 2503 N N . ARG A 1 309 ? 11.669 -33.532 -4.237 1.00 42.34 309 ARG A N 1
ATOM 2504 C CA . ARG A 1 309 ? 11.715 -32.778 -5.500 1.00 42.34 309 ARG A CA 1
ATOM 2505 C C . ARG A 1 309 ? 10.693 -33.352 -6.496 1.00 42.34 309 ARG A C 1
ATOM 2507 O O . ARG A 1 309 ? 11.066 -34.053 -7.430 1.00 42.34 309 ARG A O 1
ATOM 2514 N N . GLY A 1 310 ? 9.407 -33.111 -6.272 1.00 43.47 310 GLY A N 1
ATOM 2515 C CA . GLY A 1 310 ? 8.360 -33.289 -7.271 1.00 43.47 310 GLY A CA 1
ATOM 2516 C C . GLY A 1 310 ? 8.314 -32.062 -8.178 1.00 43.47 310 GLY A C 1
ATOM 2517 O O . GLY A 1 310 ? 8.522 -30.944 -7.709 1.00 43.47 310 GLY A O 1
ATOM 2518 N N . SER A 1 311 ? 8.069 -32.247 -9.478 1.00 41.28 311 SER A N 1
ATOM 2519 C CA . SER A 1 311 ? 7.842 -31.114 -10.377 1.00 41.28 311 SER A CA 1
ATOM 2520 C C . SER A 1 311 ? 6.594 -30.362 -9.916 1.00 41.28 311 SER A C 1
ATOM 2522 O O . SER A 1 311 ? 5.501 -30.934 -9.930 1.00 41.28 311 SER A O 1
ATOM 2524 N N . LEU A 1 312 ? 6.749 -29.101 -9.517 1.00 44.88 312 LEU A N 1
ATOM 2525 C CA . LEU A 1 312 ? 5.623 -28.203 -9.289 1.00 44.88 312 LEU A CA 1
ATOM 2526 C C . LEU A 1 312 ? 4.867 -28.056 -10.612 1.00 44.88 312 LEU A C 1
ATOM 2528 O O . LEU A 1 312 ? 5.339 -27.417 -11.550 1.00 44.88 312 LEU A O 1
ATOM 2532 N N . MET A 1 313 ? 3.720 -28.721 -10.711 1.00 43.94 313 MET A N 1
ATOM 2533 C CA . MET A 1 313 ? 2.739 -28.434 -11.748 1.00 43.94 313 MET A CA 1
ATOM 2534 C C . MET A 1 313 ? 2.039 -27.152 -11.308 1.00 43.94 313 MET A C 1
ATOM 2536 O O . MET A 1 313 ? 1.392 -27.156 -10.262 1.00 43.94 313 MET A O 1
ATOM 2540 N N . ALA A 1 314 ? 2.167 -26.082 -12.095 1.00 43.31 314 ALA A N 1
ATOM 2541 C CA . ALA A 1 314 ? 1.627 -24.739 -11.847 1.00 43.31 314 ALA A CA 1
ATOM 2542 C C . ALA A 1 314 ? 0.082 -24.659 -11.705 1.00 43.31 314 ALA A C 1
ATOM 2544 O O . ALA A 1 314 ? -0.479 -23.567 -11.687 1.00 43.31 314 ALA A O 1
ATOM 2545 N N . ASP A 1 315 ? -0.600 -25.801 -11.595 1.00 43.25 315 ASP A N 1
ATOM 2546 C CA . ASP A 1 315 ? -2.054 -25.959 -11.641 1.00 43.25 315 ASP A CA 1
ATOM 2547 C C . ASP A 1 315 ? -2.707 -26.159 -10.257 1.00 43.25 315 ASP A C 1
ATOM 2549 O O . ASP A 1 315 ? -3.929 -26.272 -10.173 1.00 43.25 315 ASP A O 1
ATOM 2553 N N . TYR A 1 316 ? -1.939 -26.208 -9.161 1.00 55.59 316 TYR A N 1
ATOM 2554 C CA . TYR A 1 316 ? -2.458 -26.543 -7.822 1.00 55.59 316 TYR A CA 1
ATOM 2555 C C . TYR A 1 316 ? -2.534 -25.338 -6.874 1.00 55.59 316 TYR A C 1
ATOM 2557 O O . TYR A 1 316 ? -2.048 -25.382 -5.743 1.00 55.59 316 TYR A O 1
ATOM 2565 N N . PHE A 1 317 ? -3.184 -24.264 -7.319 1.00 69.00 317 PHE A N 1
ATOM 2566 C CA . PHE A 1 317 ? -3.623 -23.186 -6.431 1.00 69.00 317 PHE A CA 1
ATOM 2567 C C . PHE A 1 317 ? -4.977 -23.525 -5.771 1.00 69.00 317 PHE A C 1
ATOM 2569 O O . PHE A 1 317 ? -5.719 -24.352 -6.299 1.00 69.00 317 PHE A O 1
ATOM 2576 N N . ILE A 1 318 ? -5.336 -22.881 -4.642 1.00 78.19 318 ILE A N 1
ATOM 2577 C CA . ILE A 1 318 ? -6.636 -23.097 -3.952 1.00 78.19 318 ILE A CA 1
ATOM 2578 C C . ILE A 1 318 ? -7.813 -22.976 -4.924 1.00 78.19 318 ILE A C 1
ATOM 2580 O O . ILE A 1 318 ? -8.786 -23.725 -4.844 1.00 78.19 318 ILE A O 1
ATOM 2584 N N . PHE A 1 319 ? -7.718 -22.002 -5.825 1.00 84.25 319 PHE A N 1
ATOM 2585 C CA . PHE A 1 319 ? -8.727 -21.726 -6.829 1.00 84.25 319 PHE A CA 1
ATOM 2586 C C . PHE A 1 319 ? -8.148 -21.945 -8.226 1.00 84.25 319 PHE A C 1
ATOM 2588 O O . PHE A 1 319 ? -7.067 -21.433 -8.520 1.00 84.25 319 PHE A O 1
ATOM 2595 N N . PRO A 1 320 ? -8.862 -22.640 -9.124 1.00 80.75 320 PRO A N 1
ATOM 2596 C CA . PRO A 1 320 ? -8.423 -22.756 -10.504 1.00 80.75 320 PRO A CA 1
ATOM 2597 C C . PRO A 1 320 ? -8.488 -21.385 -11.190 1.00 80.75 320 PRO A C 1
ATOM 2599 O O . PRO A 1 320 ? -9.461 -20.644 -11.036 1.00 80.75 320 PRO A O 1
ATOM 2602 N N . GLY A 1 321 ? -7.474 -21.052 -11.982 1.00 82.12 321 GLY A N 1
ATOM 2603 C CA . GLY A 1 321 ? -7.442 -19.799 -12.729 1.00 82.12 321 GLY A CA 1
ATOM 2604 C C . GLY A 1 321 ? -6.087 -19.550 -13.372 1.00 82.12 321 GLY A C 1
ATOM 2605 O O . GLY A 1 321 ? -5.064 -19.982 -12.854 1.00 82.12 321 GLY A O 1
ATOM 2606 N N . ARG A 1 322 ? -6.082 -18.853 -14.513 1.00 82.88 322 ARG A N 1
ATOM 2607 C CA . ARG A 1 322 ? -4.835 -18.461 -15.195 1.00 82.88 322 ARG A CA 1
ATOM 2608 C C . ARG A 1 322 ? -4.391 -17.054 -14.832 1.00 82.88 322 ARG A C 1
ATOM 2610 O O . ARG A 1 322 ? -3.241 -16.706 -15.070 1.00 82.88 322 ARG A O 1
ATOM 2617 N N . THR A 1 323 ? -5.301 -16.261 -14.276 1.00 88.94 323 THR A N 1
ATOM 2618 C CA . THR A 1 323 ? -5.071 -14.859 -13.938 1.00 88.94 323 THR A CA 1
ATOM 2619 C C . THR A 1 323 ? -5.502 -14.556 -12.502 1.00 88.94 323 THR A C 1
ATOM 2621 O O . THR A 1 323 ? -6.399 -15.229 -11.977 1.00 88.94 323 THR A O 1
ATOM 2624 N N . PRO A 1 324 ? -4.940 -13.511 -11.863 1.00 90.31 324 PRO A N 1
ATOM 2625 C CA . PRO A 1 324 ? -5.430 -13.010 -10.581 1.00 90.31 324 PRO A CA 1
ATOM 2626 C C . PRO A 1 324 ? -6.928 -12.693 -10.595 1.00 90.31 324 PRO A C 1
ATOM 2628 O O . PRO A 1 324 ? -7.602 -12.892 -9.589 1.00 90.31 324 PRO A O 1
ATOM 2631 N N . LEU A 1 325 ? -7.467 -12.239 -11.734 1.00 90.88 325 LEU A N 1
ATOM 2632 C CA . LEU A 1 325 ? -8.901 -12.005 -11.899 1.00 90.88 325 LEU A CA 1
ATOM 2633 C C . LEU A 1 325 ? -9.721 -13.284 -11.720 1.00 90.88 325 LEU A C 1
ATOM 2635 O O . LEU A 1 325 ? -10.726 -13.266 -11.010 1.00 90.88 325 LEU A O 1
ATOM 2639 N N . ASP A 1 326 ? -9.327 -14.365 -12.394 1.00 90.38 326 ASP A N 1
ATOM 2640 C CA . ASP A 1 326 ? -10.047 -15.640 -12.347 1.00 90.38 326 ASP A CA 1
ATOM 2641 C C . ASP A 1 326 ? -10.038 -16.191 -10.924 1.00 90.38 326 ASP A C 1
ATOM 2643 O O . ASP A 1 326 ? -11.085 -16.531 -10.371 1.00 90.38 326 ASP A O 1
ATOM 2647 N N . VAL A 1 327 ? -8.855 -16.178 -10.311 1.00 90.69 327 VAL A N 1
ATOM 2648 C CA . VAL A 1 327 ? -8.632 -16.597 -8.930 1.00 90.69 327 VAL A CA 1
ATOM 2649 C C . VAL A 1 327 ? -9.493 -15.784 -7.958 1.00 90.69 327 VAL A C 1
ATOM 2651 O O . VAL A 1 327 ? -10.218 -16.359 -7.148 1.00 90.69 327 VAL A O 1
ATOM 2654 N N . ALA A 1 328 ? -9.483 -14.454 -8.068 1.00 92.88 328 ALA A N 1
ATOM 2655 C CA . ALA A 1 328 ? -10.275 -13.572 -7.216 1.00 92.88 328 ALA A CA 1
ATOM 2656 C C . ALA A 1 328 ? -11.787 -13.782 -7.397 1.00 92.88 328 ALA A C 1
ATOM 2658 O O . ALA A 1 328 ? -12.522 -13.843 -6.413 1.00 92.88 328 ALA A O 1
ATOM 2659 N N . LYS A 1 329 ? -12.262 -13.978 -8.635 1.00 93.12 329 LYS A N 1
ATOM 2660 C CA . LYS A 1 329 ? -13.670 -14.308 -8.914 1.00 93.12 329 LYS A CA 1
ATOM 2661 C C . LYS A 1 329 ? -14.093 -15.632 -8.286 1.00 93.12 329 LYS A C 1
ATOM 2663 O O . LYS A 1 329 ? -15.198 -15.721 -7.757 1.00 93.12 329 LYS A O 1
ATOM 2668 N N . ARG A 1 330 ? -13.238 -16.657 -8.331 1.00 92.12 330 ARG A N 1
ATOM 2669 C CA . ARG A 1 330 ? -13.493 -17.950 -7.673 1.00 92.12 330 ARG A CA 1
ATOM 2670 C C . ARG A 1 330 ? -13.477 -17.815 -6.150 1.00 92.12 330 ARG A C 1
ATOM 2672 O O . ARG A 1 330 ? -14.351 -18.369 -5.493 1.00 92.12 330 ARG A O 1
ATOM 2679 N N . ALA A 1 331 ? -12.582 -17.001 -5.595 1.00 93.38 331 ALA A N 1
ATOM 2680 C CA . ALA A 1 331 ? -12.523 -16.753 -4.156 1.00 93.38 331 ALA A CA 1
ATOM 2681 C C . ALA A 1 331 ? -13.798 -16.111 -3.590 1.00 93.38 331 ALA A C 1
ATOM 2683 O O . ALA A 1 331 ? -14.126 -16.345 -2.425 1.00 93.38 331 ALA A O 1
ATOM 2684 N N . ILE A 1 332 ? -14.536 -15.347 -4.402 1.00 94.38 332 ILE A N 1
ATOM 2685 C CA . ILE A 1 332 ? -15.828 -14.760 -4.013 1.00 94.38 332 ILE A CA 1
ATOM 2686 C C . ILE A 1 332 ? -17.053 -15.483 -4.593 1.00 94.38 332 ILE A C 1
ATOM 2688 O O . ILE A 1 332 ? -18.197 -15.097 -4.355 1.00 94.38 332 ILE A O 1
ATOM 2692 N N . SER A 1 333 ? -16.839 -16.553 -5.353 1.00 93.12 333 SER A N 1
ATOM 2693 C CA . SER A 1 333 ? -17.916 -17.385 -5.878 1.00 93.12 333 SER A CA 1
ATOM 2694 C C . SER A 1 333 ? -18.647 -18.060 -4.721 1.00 93.12 333 SER A C 1
ATOM 2696 O O . SER A 1 333 ? -18.025 -18.670 -3.855 1.00 93.12 333 SER A O 1
ATOM 2698 N N . ARG A 1 334 ? -19.984 -18.008 -4.725 1.00 93.44 334 ARG A N 1
ATOM 2699 C CA . ARG A 1 334 ? -20.843 -18.713 -3.751 1.00 93.44 334 ARG A CA 1
ATOM 2700 C C . ARG A 1 334 ? -21.175 -20.148 -4.163 1.00 93.44 334 ARG A C 1
ATOM 2702 O O . ARG A 1 334 ? -22.066 -20.769 -3.589 1.00 93.44 334 ARG A O 1
ATOM 2709 N N . ARG A 1 335 ? -20.493 -20.683 -5.177 1.00 93.81 335 ARG A N 1
ATOM 2710 C CA . ARG A 1 335 ? -20.686 -22.070 -5.605 1.00 93.81 335 ARG A CA 1
ATOM 2711 C C . ARG A 1 335 ? -20.176 -23.025 -4.525 1.00 93.81 335 ARG A C 1
ATOM 2713 O O . ARG A 1 335 ? -19.201 -22.731 -3.828 1.00 93.81 335 ARG A O 1
ATOM 2720 N N . ALA A 1 336 ? -20.839 -24.174 -4.406 1.00 93.38 336 ALA A N 1
ATOM 2721 C CA . ALA A 1 336 ? -20.475 -25.208 -3.438 1.00 93.38 336 ALA A CA 1
ATOM 2722 C C . ALA A 1 336 ? -19.072 -25.781 -3.707 1.00 93.38 336 ALA A C 1
ATOM 2724 O O . ALA A 1 336 ? -18.318 -26.000 -2.769 1.00 93.38 336 ALA A O 1
ATOM 2725 N N . GLU A 1 337 ? -18.693 -25.932 -4.980 1.00 91.94 337 GLU A N 1
ATOM 2726 C CA . GLU A 1 337 ? -17.371 -26.431 -5.397 1.00 91.94 337 GLU A CA 1
ATOM 2727 C C . GLU A 1 337 ? -16.196 -25.561 -4.921 1.00 91.94 337 GLU A C 1
ATOM 2729 O O . GLU A 1 337 ? -15.093 -26.065 -4.754 1.00 91.94 337 GLU A O 1
ATOM 2734 N N . ASP A 1 338 ? -16.427 -24.268 -4.672 1.00 92.12 338 ASP A N 1
ATOM 2735 C CA . ASP A 1 338 ? -15.391 -23.339 -4.206 1.00 92.12 338 ASP A CA 1
ATOM 2736 C C . ASP A 1 338 ? -15.303 -23.276 -2.673 1.00 92.12 338 ASP A C 1
ATOM 2738 O O . ASP A 1 338 ? -14.401 -22.639 -2.132 1.00 92.12 338 ASP A O 1
ATOM 2742 N N . GLN A 1 339 ? -16.233 -23.912 -1.949 1.00 93.06 339 GLN A N 1
ATOM 2743 C CA . GLN A 1 339 ? -16.389 -23.727 -0.506 1.00 93.06 339 GLN A CA 1
ATOM 2744 C C . GLN A 1 339 ? -15.147 -24.114 0.297 1.00 93.06 339 GLN A C 1
ATOM 2746 O O . GLN A 1 339 ? -14.738 -23.364 1.183 1.00 93.06 339 GLN A O 1
ATOM 2751 N N . ASP A 1 340 ? -14.544 -25.262 0.003 1.00 89.19 340 ASP A N 1
ATOM 2752 C CA . ASP A 1 340 ? -13.361 -25.710 0.738 1.00 89.19 340 ASP A CA 1
ATOM 2753 C C . ASP A 1 340 ? -12.161 -24.803 0.462 1.00 89.19 340 ASP A C 1
ATOM 2755 O O . ASP A 1 340 ? -11.403 -24.483 1.379 1.00 89.19 340 ASP A O 1
ATOM 2759 N N . GLY A 1 341 ? -12.062 -24.281 -0.763 1.00 89.19 341 GLY A N 1
ATOM 2760 C CA . GLY A 1 341 ? -11.081 -23.261 -1.093 1.00 89.19 341 GLY A CA 1
ATOM 2761 C C . GLY A 1 341 ? -11.280 -21.977 -0.286 1.00 89.19 341 GLY A C 1
ATOM 2762 O O . GLY A 1 341 ? -10.323 -21.441 0.271 1.00 89.19 341 GLY A O 1
ATOM 2763 N N . ARG A 1 342 ? -12.529 -21.516 -0.128 1.00 92.94 342 ARG A N 1
ATOM 2764 C CA . ARG A 1 342 ? -12.844 -20.345 0.712 1.00 92.94 342 ARG A CA 1
ATOM 2765 C C . ARG A 1 342 ? -12.505 -20.585 2.183 1.00 92.94 342 ARG A C 1
ATOM 2767 O O . ARG A 1 342 ? -11.865 -19.739 2.800 1.00 92.94 342 ARG A O 1
ATOM 2774 N N . LYS A 1 343 ? -12.856 -21.748 2.741 1.00 90.31 343 LYS A N 1
ATOM 2775 C CA . LYS A 1 343 ? -12.480 -22.117 4.120 1.00 90.31 343 LYS A CA 1
ATOM 2776 C C . LYS A 1 343 ? -10.967 -22.154 4.320 1.00 90.31 343 LYS A C 1
ATOM 2778 O O . LYS A 1 343 ? -10.487 -21.860 5.407 1.00 90.31 343 LYS A O 1
ATOM 2783 N N . HIS A 1 344 ? -10.211 -22.549 3.299 1.00 87.00 344 HIS A N 1
ATOM 2784 C CA . HIS A 1 344 ? -8.760 -22.559 3.401 1.00 87.00 344 HIS A CA 1
ATOM 2785 C C . HIS A 1 344 ? -8.177 -21.144 3.305 1.00 87.00 344 HIS A C 1
ATOM 2787 O O . HIS A 1 344 ? -7.382 -20.752 4.158 1.00 87.00 344 HIS A O 1
ATOM 2793 N N . LEU A 1 345 ? -8.634 -20.343 2.335 1.00 91.56 345 LEU A N 1
ATOM 2794 C CA . LEU A 1 345 ? -8.224 -18.945 2.193 1.00 91.56 345 LEU A CA 1
ATOM 2795 C C . LEU A 1 345 ? -8.539 -18.123 3.454 1.00 91.56 345 LEU A C 1
ATOM 2797 O O . LEU A 1 345 ? -7.736 -17.268 3.829 1.00 91.56 345 LEU A O 1
ATOM 2801 N N . SER A 1 346 ? -9.656 -18.393 4.140 1.00 92.94 346 SER A N 1
ATOM 2802 C CA . SER A 1 346 ? -10.042 -17.644 5.341 1.00 92.94 346 SER A CA 1
ATOM 2803 C C . SER A 1 346 ? -8.985 -17.692 6.445 1.00 92.94 346 SER A C 1
ATOM 2805 O O . SER A 1 346 ? -8.803 -16.692 7.130 1.00 92.94 346 SER A O 1
ATOM 2807 N N . LEU A 1 347 ? -8.219 -18.782 6.568 1.00 88.81 347 LEU A N 1
ATOM 2808 C CA . LEU A 1 347 ? -7.129 -18.898 7.545 1.00 88.81 347 LEU A CA 1
ATOM 2809 C C . LEU A 1 347 ? -6.034 -17.850 7.309 1.00 88.81 347 LEU A C 1
ATOM 2811 O O . LEU A 1 347 ? -5.521 -17.251 8.254 1.00 88.81 347 LEU A O 1
ATOM 2815 N N . TYR A 1 348 ? -5.702 -17.595 6.044 1.00 90.69 348 TYR A N 1
ATOM 2816 C CA . TYR A 1 348 ? -4.702 -16.600 5.658 1.00 90.69 348 TYR A CA 1
ATOM 2817 C C . TYR A 1 348 ? -5.250 -15.180 5.766 1.00 90.69 348 TYR A C 1
ATOM 2819 O O . TYR A 1 348 ? -4.533 -14.270 6.182 1.00 90.69 348 TYR A O 1
ATOM 2827 N N . LEU A 1 349 ? -6.533 -14.988 5.446 1.00 95.44 349 LEU A N 1
ATOM 2828 C CA . LEU A 1 349 ? -7.210 -13.713 5.664 1.00 95.44 349 LEU A CA 1
ATOM 2829 C C . LEU A 1 349 ? -7.269 -13.367 7.157 1.00 95.44 349 LEU A C 1
ATOM 2831 O O . LEU A 1 349 ? -6.980 -12.229 7.518 1.00 95.44 349 LEU A O 1
ATOM 2835 N N . GLU A 1 350 ? -7.572 -14.333 8.028 1.00 94.38 350 GLU A N 1
ATOM 2836 C CA . GLU A 1 350 ? -7.530 -14.183 9.489 1.00 94.38 350 GLU A CA 1
ATOM 2837 C C . GLU A 1 350 ? -6.105 -13.891 9.987 1.00 94.38 350 GLU A C 1
ATOM 2839 O O . GLU A 1 350 ? -5.914 -13.006 10.818 1.00 94.38 350 GLU A O 1
ATOM 2844 N N . ALA A 1 351 ? -5.088 -14.577 9.455 1.00 90.75 351 ALA A N 1
ATOM 2845 C CA . ALA A 1 351 ? -3.690 -14.315 9.800 1.00 90.75 351 ALA A CA 1
ATOM 2846 C C . ALA A 1 351 ? -3.237 -12.901 9.394 1.00 90.75 351 ALA A C 1
ATOM 2848 O O . ALA A 1 351 ? -2.531 -12.240 10.155 1.00 90.75 351 ALA A O 1
ATOM 2849 N N . PHE A 1 352 ? -3.665 -12.416 8.224 1.00 96.44 352 PHE A N 1
ATOM 2850 C CA . PHE A 1 352 ? -3.401 -11.050 7.770 1.00 96.44 352 PHE A CA 1
ATOM 2851 C C . PHE A 1 352 ? -4.129 -10.020 8.636 1.00 96.44 352 PHE A C 1
ATOM 2853 O O . PHE A 1 352 ? -3.520 -9.071 9.127 1.00 96.44 352 PHE A O 1
ATOM 2860 N N . THR A 1 353 ? -5.428 -10.220 8.862 1.00 97.44 353 THR A N 1
ATOM 2861 C CA . THR A 1 353 ? -6.262 -9.271 9.615 1.00 97.44 353 THR A CA 1
ATOM 2862 C C . THR A 1 353 ? -5.941 -9.242 11.109 1.00 97.44 353 THR A C 1
ATOM 2864 O O . THR A 1 353 ? -6.205 -8.233 11.758 1.00 97.44 353 THR A O 1
ATOM 2867 N N . ARG A 1 354 ? -5.258 -10.267 11.641 1.00 96.44 354 ARG A N 1
ATOM 2868 C CA . ARG A 1 354 ? -4.737 -10.286 13.017 1.00 96.44 354 ARG A CA 1
ATOM 2869 C C . ARG A 1 354 ? -3.867 -9.068 13.354 1.00 96.44 354 ARG A C 1
ATOM 2871 O O . ARG A 1 354 ? -3.900 -8.591 14.478 1.00 96.44 354 ARG A O 1
ATOM 2878 N N . TYR A 1 355 ? -3.115 -8.538 12.390 1.00 97.44 355 TYR A N 1
ATOM 2879 C CA . TYR A 1 355 ? -2.275 -7.345 12.583 1.00 97.44 355 TYR A CA 1
ATOM 2880 C C . TYR A 1 355 ? -3.069 -6.060 12.847 1.00 97.44 355 TYR A C 1
ATOM 2882 O O . TYR A 1 355 ? -2.489 -5.043 13.220 1.00 97.44 355 TYR A O 1
ATOM 2890 N N . PHE A 1 356 ? -4.380 -6.110 12.633 1.00 97.94 356 PHE A N 1
ATOM 2891 C CA . PHE A 1 356 ? -5.297 -4.998 12.796 1.00 97.94 356 PHE A CA 1
ATOM 2892 C C . PHE A 1 356 ? -6.304 -5.250 13.915 1.00 97.94 356 PHE A C 1
ATOM 2894 O O . PHE A 1 356 ? -7.258 -4.486 14.029 1.00 97.94 356 PHE A O 1
ATOM 2901 N N . THR A 1 357 ? -6.125 -6.298 14.729 1.00 97.38 357 THR A N 1
ATOM 2902 C CA . THR A 1 357 ? -6.971 -6.504 15.908 1.00 97.38 357 THR A CA 1
ATOM 2903 C C . THR A 1 357 ? -6.634 -5.481 16.973 1.00 97.38 357 THR A C 1
ATOM 2905 O O . THR A 1 357 ? -5.534 -4.921 17.001 1.00 97.38 357 THR A O 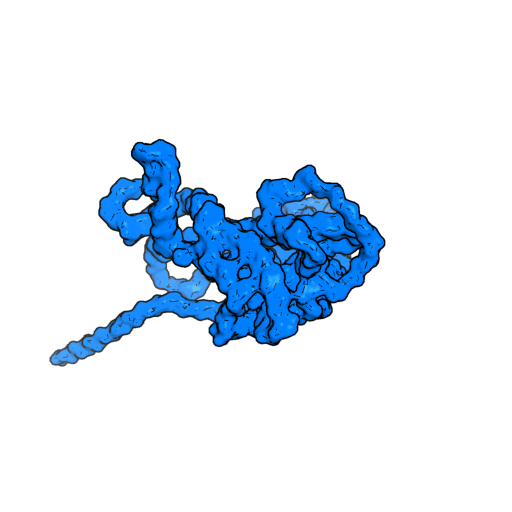1
ATOM 2908 N N . LYS A 1 358 ? -7.590 -5.257 17.873 1.00 96.62 358 LYS A N 1
ATOM 2909 C CA . LYS A 1 358 ? -7.458 -4.320 18.987 1.00 96.62 358 LYS A CA 1
ATOM 2910 C C . LYS A 1 358 ? -6.154 -4.547 19.756 1.00 96.62 358 LYS A C 1
ATOM 2912 O O . LYS A 1 358 ? -5.414 -3.597 19.985 1.00 96.62 358 LYS A O 1
ATOM 2917 N N . GLU A 1 359 ? -5.848 -5.802 20.069 1.00 95.75 359 GLU A N 1
ATOM 2918 C CA . GLU A 1 359 ? -4.709 -6.209 20.897 1.00 95.75 359 GLU A CA 1
ATOM 2919 C C . GLU A 1 359 ? -3.358 -5.925 20.229 1.00 95.75 359 GLU A C 1
ATOM 2921 O O . GLU A 1 359 ? -2.389 -5.610 20.913 1.00 95.75 359 GLU A O 1
ATOM 2926 N N . GLU A 1 360 ? -3.268 -6.048 18.902 1.00 95.88 360 GLU A N 1
ATOM 2927 C CA . GLU A 1 360 ? -1.999 -5.876 18.184 1.00 95.88 360 GLU A CA 1
ATOM 2928 C C . GLU A 1 360 ? -1.797 -4.422 17.716 1.00 95.88 360 GLU A C 1
ATOM 2930 O O . GLU A 1 360 ? -0.654 -3.971 17.620 1.00 95.88 360 GLU A O 1
ATOM 2935 N N . ILE A 1 361 ? -2.871 -3.667 17.430 1.00 97.50 361 ILE A N 1
ATOM 2936 C CA . ILE A 1 361 ? -2.748 -2.359 16.764 1.00 97.50 361 ILE A CA 1
ATOM 2937 C C . ILE A 1 361 ? -2.901 -1.144 17.676 1.00 97.50 361 ILE A C 1
ATOM 2939 O O . ILE A 1 361 ? -2.327 -0.101 17.363 1.00 97.50 361 ILE A O 1
ATOM 2943 N N . ILE A 1 362 ? -3.643 -1.236 18.784 1.00 97.44 362 ILE A N 1
ATOM 2944 C CA . ILE A 1 362 ? -4.111 -0.039 19.494 1.00 97.44 362 ILE A CA 1
ATOM 2945 C C . ILE A 1 362 ? -2.978 0.814 20.069 1.00 97.44 362 ILE A C 1
ATOM 2947 O O . ILE A 1 362 ? -2.909 2.015 19.806 1.00 97.44 362 ILE A O 1
ATOM 2951 N N . GLN A 1 363 ? -2.073 0.197 20.825 1.00 97.50 363 GLN A N 1
ATOM 2952 C CA . GLN A 1 363 ? -0.982 0.905 21.482 1.00 97.50 363 GLN A CA 1
ATOM 2953 C C . GLN A 1 363 ? 0.051 1.406 20.460 1.00 97.50 363 GLN A C 1
ATOM 2955 O O . GLN A 1 363 ? 0.391 2.588 20.513 1.00 97.50 363 GLN A O 1
ATOM 2960 N N . PRO A 1 364 ? 0.506 0.597 19.480 1.00 97.81 364 PRO A N 1
ATOM 2961 C CA . PRO A 1 364 ? 1.382 1.091 18.419 1.00 97.81 364 PRO A CA 1
ATOM 2962 C C . PRO A 1 364 ? 0.787 2.239 17.593 1.00 97.81 364 PRO A C 1
ATOM 2964 O O . PRO A 1 364 ? 1.495 3.200 17.295 1.00 97.81 364 PRO A O 1
ATOM 2967 N N . LEU A 1 365 ? -0.505 2.168 17.250 1.00 97.75 365 LEU A N 1
ATOM 2968 C CA . LEU A 1 365 ? -1.195 3.236 16.526 1.00 97.75 365 LEU A CA 1
ATOM 2969 C C . LEU A 1 365 ? -1.271 4.510 17.372 1.00 97.75 365 LEU A C 1
ATOM 2971 O O . LEU A 1 365 ? -0.934 5.582 16.880 1.00 97.75 365 LEU A O 1
ATOM 2975 N N . PHE A 1 366 ? -1.655 4.407 18.649 1.00 98.00 366 PHE A N 1
ATOM 2976 C CA . PHE A 1 366 ? -1.679 5.562 19.549 1.00 98.00 366 PHE A CA 1
ATOM 2977 C C . PHE A 1 366 ? -0.297 6.216 19.685 1.00 98.00 366 PHE A C 1
ATOM 2979 O O . PHE A 1 366 ? -0.179 7.438 19.593 1.00 98.00 366 PHE A O 1
ATOM 2986 N N . LEU A 1 367 ? 0.756 5.413 19.860 1.00 97.12 367 LEU A N 1
ATOM 2987 C CA . LEU A 1 367 ? 2.133 5.901 19.940 1.00 97.12 367 LEU A CA 1
ATOM 2988 C C . LEU A 1 367 ? 2.562 6.628 18.664 1.00 97.12 367 LEU A C 1
ATOM 2990 O O . LEU A 1 367 ? 3.211 7.667 18.749 1.00 97.12 367 LEU A O 1
ATOM 2994 N N . HIS A 1 368 ? 2.175 6.117 17.495 1.00 97.00 368 HIS A N 1
ATOM 2995 C CA . HIS A 1 368 ? 2.434 6.794 16.230 1.00 97.00 368 HIS A CA 1
ATOM 2996 C C . HIS A 1 368 ? 1.705 8.144 16.155 1.00 97.00 368 HIS A C 1
ATOM 2998 O O . HIS A 1 368 ? 2.329 9.173 15.909 1.00 97.00 368 HIS A O 1
ATOM 3004 N N . LEU A 1 369 ? 0.404 8.160 16.461 1.00 96.56 369 LEU A N 1
ATOM 3005 C CA . LEU A 1 369 ? -0.414 9.377 16.452 1.00 96.56 369 LEU A CA 1
ATOM 3006 C C . LEU A 1 369 ? -0.013 10.392 17.527 1.00 96.56 369 LEU A C 1
ATOM 3008 O O . LEU A 1 369 ? -0.319 11.571 17.395 1.00 96.56 369 LEU A O 1
ATOM 3012 N N . SER A 1 370 ? 0.695 9.966 18.573 1.00 94.56 370 SER A N 1
ATOM 3013 C CA . SER A 1 370 ? 1.230 10.864 19.602 1.00 94.56 370 SER A CA 1
ATOM 3014 C C . SER A 1 370 ? 2.283 11.838 19.062 1.00 94.56 370 SER A C 1
ATOM 3016 O O . SER A 1 370 ? 2.543 12.854 19.707 1.00 94.56 370 SER A O 1
ATOM 3018 N N . GLY A 1 371 ? 2.850 11.578 17.875 1.00 91.81 371 GLY A N 1
ATOM 3019 C CA . GLY A 1 371 ? 3.622 12.574 17.125 1.00 91.81 371 GLY A CA 1
ATOM 3020 C C . GLY A 1 371 ? 2.792 13.813 16.764 1.00 91.81 371 GLY A C 1
ATOM 3021 O O . GLY A 1 371 ? 3.307 14.927 16.787 1.00 91.81 371 GLY A O 1
ATOM 3022 N N . GLU A 1 372 ? 1.482 13.637 16.576 1.00 93.62 372 GLU A N 1
ATOM 3023 C CA . GLU A 1 372 ? 0.497 14.683 16.284 1.00 93.62 372 GLU A CA 1
ATOM 3024 C C . GLU A 1 372 ? -0.210 15.176 17.561 1.00 93.62 372 GLU A C 1
ATOM 3026 O O . GLU A 1 372 ? -1.423 15.405 17.586 1.00 93.62 372 GLU A O 1
ATOM 3031 N N . GLY A 1 373 ? 0.535 15.321 18.664 1.00 90.69 373 GLY A N 1
ATOM 3032 C CA . GLY A 1 373 ? -0.017 15.552 20.007 1.00 90.69 373 GLY A CA 1
ATOM 3033 C C . GLY A 1 373 ? -0.999 16.729 20.115 1.00 90.69 373 GLY A C 1
ATOM 3034 O O . GLY A 1 373 ? -1.991 16.638 20.836 1.00 90.69 373 GLY A O 1
ATOM 3035 N N . GLN A 1 374 ? -0.798 17.808 19.347 1.00 93.94 374 GLN A N 1
ATOM 3036 C CA . GLN A 1 374 ? -1.747 18.929 19.297 1.00 93.94 374 GLN A CA 1
ATOM 3037 C C . GLN A 1 374 ? -3.114 18.509 18.742 1.00 93.94 374 GLN A C 1
ATOM 3039 O O . GLN A 1 374 ? -4.142 18.858 19.323 1.00 93.94 374 GLN A O 1
ATOM 3044 N N . ALA A 1 375 ? -3.135 17.733 17.657 1.00 94.94 375 ALA A N 1
ATOM 3045 C CA . ALA A 1 375 ? -4.370 17.240 17.065 1.00 94.94 375 ALA A CA 1
ATOM 3046 C C . ALA A 1 375 ? -5.090 16.282 18.023 1.00 94.94 375 ALA A C 1
ATOM 3048 O O . ALA A 1 375 ? -6.288 16.439 18.259 1.00 94.94 375 ALA A O 1
ATOM 3049 N N . LEU A 1 376 ? -4.366 15.351 18.654 1.00 95.62 376 LEU A N 1
ATOM 3050 C CA . LEU A 1 376 ? -4.946 14.461 19.666 1.00 95.62 376 LEU A CA 1
ATOM 3051 C C . LEU A 1 376 ? -5.518 15.229 20.868 1.00 95.62 376 LEU A C 1
ATOM 3053 O O . LEU A 1 376 ? -6.604 14.893 21.332 1.00 95.62 376 LEU A O 1
ATOM 3057 N N . ASN A 1 377 ? -4.845 16.282 21.336 1.00 95.19 377 ASN A N 1
ATOM 3058 C CA . ASN A 1 377 ? -5.344 17.135 22.417 1.00 95.19 377 ASN A CA 1
ATOM 3059 C C . ASN A 1 377 ? -6.647 17.856 22.044 1.00 95.19 377 ASN A C 1
ATOM 3061 O O . ASN A 1 377 ? -7.545 17.974 22.878 1.00 95.19 377 ASN A O 1
ATOM 3065 N N . VAL A 1 378 ? -6.785 18.318 20.796 1.00 95.62 378 VAL A N 1
ATOM 3066 C CA . VAL A 1 378 ? -8.047 18.895 20.298 1.00 95.62 378 VAL A CA 1
ATOM 3067 C C . VAL A 1 378 ? -9.168 17.853 20.336 1.00 95.62 378 VAL A C 1
ATOM 3069 O O . VAL A 1 378 ? -10.276 18.161 20.774 1.00 95.62 378 VAL A O 1
ATOM 3072 N N . ILE A 1 379 ? -8.885 16.610 19.932 1.00 96.31 379 ILE A N 1
ATOM 3073 C CA . ILE A 1 379 ? -9.861 15.513 19.994 1.00 96.31 379 ILE A CA 1
ATOM 3074 C C . ILE A 1 379 ? -10.211 15.152 21.441 1.00 96.31 379 ILE A C 1
ATOM 3076 O O . ILE A 1 379 ? -11.389 14.952 21.736 1.00 96.31 379 ILE A O 1
ATOM 3080 N N . LEU A 1 380 ? -9.230 15.113 22.347 1.00 96.25 380 LEU A N 1
ATOM 3081 C CA . LEU A 1 380 ? -9.460 14.833 23.763 1.00 96.25 380 LEU A CA 1
ATOM 3082 C C . LEU A 1 380 ? -10.361 15.896 24.399 1.00 96.25 380 LEU A C 1
ATOM 3084 O O . LEU A 1 380 ? -11.352 15.542 25.027 1.00 96.25 380 LEU A O 1
ATOM 3088 N N . LYS A 1 381 ? -10.070 17.185 24.184 1.00 95.31 381 LYS A N 1
ATOM 3089 C CA . LYS A 1 381 ? -10.886 18.301 24.698 1.00 95.31 381 LYS A CA 1
ATOM 3090 C C . LYS A 1 381 ? -12.306 18.301 24.139 1.00 95.31 381 LYS A C 1
ATOM 3092 O O . LYS A 1 381 ? -13.236 18.711 24.820 1.00 95.31 381 LYS A O 1
ATOM 3097 N N . ASP A 1 382 ? -12.492 17.846 22.903 1.00 94.56 382 ASP A N 1
ATOM 3098 C CA . ASP A 1 382 ? -13.830 17.688 22.328 1.00 94.56 382 ASP A CA 1
ATOM 3099 C C . ASP A 1 382 ? -14.586 16.487 22.926 1.00 94.56 382 ASP A C 1
ATOM 3101 O O . ASP A 1 382 ? -15.810 16.536 23.031 1.00 94.56 382 ASP A O 1
ATOM 3105 N N . LEU A 1 383 ? -13.881 15.425 23.332 1.00 94.12 383 LEU A N 1
ATOM 3106 C CA . LEU A 1 383 ? -14.472 14.256 23.990 1.00 94.12 383 LEU A CA 1
ATOM 3107 C C . LEU A 1 383 ? -14.793 14.521 25.471 1.00 94.12 383 LEU A C 1
ATOM 3109 O O . LEU A 1 383 ? -15.855 14.125 25.948 1.00 94.12 383 LEU A O 1
ATOM 3113 N N . TYR A 1 384 ? -13.895 15.216 26.171 1.00 93.62 384 TYR A N 1
ATOM 3114 C CA . TYR A 1 384 ? -13.993 15.564 27.588 1.00 93.62 384 TYR A CA 1
ATOM 3115 C C . TYR A 1 384 ? -13.644 17.049 27.809 1.00 93.62 384 TYR A C 1
ATOM 3117 O O . TYR A 1 384 ? -12.516 17.373 28.182 1.00 93.62 384 TYR A O 1
ATOM 3125 N N . PRO A 1 385 ? -14.602 17.974 27.608 1.00 89.25 385 PRO A N 1
ATOM 3126 C CA . PRO A 1 385 ? -14.351 19.417 27.708 1.00 89.25 385 PRO A CA 1
ATOM 3127 C C . PRO A 1 385 ? -13.914 19.904 29.094 1.00 89.25 385 PRO A C 1
ATOM 3129 O O . PRO A 1 385 ? -13.248 20.932 29.198 1.00 89.25 385 PRO A O 1
ATOM 3132 N N . ASP A 1 386 ? -14.295 19.176 30.144 1.00 91.31 386 ASP A N 1
ATOM 3133 C CA . ASP A 1 386 ? -13.999 19.521 31.538 1.00 91.31 386 ASP A CA 1
ATOM 3134 C C . ASP A 1 386 ? -12.657 18.945 32.029 1.00 91.31 386 ASP A C 1
ATOM 3136 O O . ASP A 1 386 ? -12.203 19.270 33.131 1.00 91.31 386 ASP A O 1
ATOM 3140 N N . GLU A 1 387 ? -12.016 18.088 31.228 1.00 85.19 387 GLU A N 1
ATOM 3141 C CA . GLU A 1 387 ? -10.772 17.417 31.591 1.00 85.19 387 GLU A CA 1
ATOM 3142 C C . GLU A 1 387 ? -9.594 18.397 31.524 1.00 85.19 387 GLU A C 1
ATOM 3144 O O . GLU A 1 387 ? -9.367 19.071 30.517 1.00 85.19 387 GLU A O 1
ATOM 3149 N N . LYS A 1 388 ? -8.808 18.468 32.602 1.00 85.94 388 LYS A N 1
ATOM 3150 C CA . LYS A 1 388 ? -7.666 19.392 32.720 1.00 85.94 388 LYS A CA 1
ATOM 3151 C C . LYS A 1 388 ? -6.343 18.787 32.253 1.00 85.94 388 LYS A C 1
ATOM 3153 O O . LYS A 1 388 ? -5.287 19.232 32.693 1.00 85.94 388 LYS A O 1
ATOM 3158 N N . VAL A 1 389 ? -6.385 17.772 31.395 1.00 84.38 389 VAL A N 1
ATOM 3159 C CA . VAL A 1 389 ? -5.160 17.171 30.871 1.00 84.38 389 VAL A CA 1
ATOM 3160 C C . VAL A 1 389 ? -4.617 18.011 29.713 1.00 84.38 389 VAL A C 1
ATOM 3162 O O . VAL A 1 389 ? -5.298 18.243 28.713 1.00 84.38 389 VAL A O 1
ATOM 3165 N N . GLU A 1 390 ? -3.378 18.482 29.863 1.00 85.50 390 GLU A N 1
ATOM 3166 C CA . GLU A 1 390 ? -2.666 19.247 28.830 1.00 85.50 390 GLU A CA 1
ATOM 3167 C C . GLU A 1 390 ? -2.000 18.341 27.785 1.00 85.50 390 GLU A C 1
ATOM 3169 O O . GLU A 1 390 ? -1.840 18.748 26.631 1.00 85.50 390 GLU A O 1
ATOM 3174 N N . ASP A 1 391 ? -1.652 17.112 28.172 1.00 91.38 391 ASP A N 1
ATOM 3175 C CA . ASP A 1 391 ? -1.027 16.113 27.312 1.00 91.38 391 ASP A CA 1
ATOM 3176 C C . ASP A 1 391 ? -1.835 14.813 27.289 1.00 91.38 391 ASP A C 1
ATOM 3178 O O . ASP A 1 391 ? -1.850 14.034 28.239 1.00 91.38 391 ASP A O 1
ATOM 3182 N N . VAL A 1 392 ? -2.480 14.541 26.157 1.00 93.81 392 VAL A N 1
ATOM 3183 C CA . VAL A 1 392 ? -3.226 13.307 25.886 1.00 93.81 392 VAL A CA 1
ATOM 3184 C C . VAL A 1 392 ? -2.465 12.022 26.229 1.00 93.81 392 VAL A C 1
ATOM 3186 O O . VAL A 1 392 ? -3.091 11.009 26.539 1.00 93.81 392 VAL A O 1
ATOM 3189 N N . ARG A 1 393 ? -1.126 12.037 26.201 1.00 94.25 393 ARG A N 1
ATOM 3190 C CA . ARG A 1 393 ? -0.307 10.884 26.589 1.00 94.25 393 ARG A CA 1
ATOM 3191 C C . ARG A 1 393 ? -0.437 10.586 28.074 1.00 94.25 393 ARG A C 1
ATOM 3193 O O . ARG A 1 393 ? -0.559 9.420 28.405 1.00 94.25 393 ARG A O 1
ATOM 3200 N N . GLU A 1 394 ? -0.487 11.597 28.935 1.00 93.00 394 GLU A N 1
ATOM 3201 C CA . GLU A 1 394 ? -0.720 11.434 30.380 1.00 93.00 394 GLU A CA 1
ATOM 3202 C C . GLU A 1 394 ? -2.153 10.978 30.678 1.00 93.00 394 GLU A C 1
ATOM 3204 O O . GLU A 1 394 ? -2.418 10.323 31.683 1.00 93.00 394 GLU A O 1
ATOM 3209 N N . TRP A 1 395 ? -3.095 11.295 29.786 1.00 93.75 395 TRP A N 1
ATOM 3210 C CA . TRP A 1 395 ? -4.457 10.786 29.901 1.00 93.75 395 TRP A CA 1
ATOM 3211 C C . TRP A 1 395 ? -4.540 9.299 29.532 1.00 93.75 395 TRP A C 1
ATOM 3213 O O . TRP A 1 395 ? -5.213 8.533 30.219 1.00 93.75 395 TRP A O 1
ATOM 3223 N N . VAL A 1 396 ? -3.864 8.861 28.466 1.00 95.56 396 VAL A N 1
ATOM 3224 C CA . VAL A 1 396 ? -3.884 7.451 28.033 1.00 95.56 396 VAL A CA 1
ATOM 3225 C C . VAL A 1 396 ? -2.944 6.569 28.862 1.00 95.56 396 VAL A C 1
ATOM 3227 O O . VAL A 1 396 ? -3.318 5.447 29.196 1.00 95.56 396 VAL A O 1
ATOM 3230 N N . TYR A 1 397 ? -1.751 7.053 29.199 1.00 94.44 397 TYR A N 1
ATOM 3231 C CA . TYR A 1 397 ? -0.800 6.385 30.085 1.00 94.44 397 TYR A CA 1
ATOM 3232 C C . TYR A 1 397 ? -1.011 6.894 31.506 1.00 94.44 397 TYR A C 1
ATOM 3234 O O . TYR A 1 397 ? -0.631 8.017 31.826 1.00 94.44 397 TYR A O 1
ATOM 3242 N N . ASP A 1 398 ? -1.635 6.071 32.343 1.00 87.75 398 ASP A N 1
ATOM 3243 C CA . ASP A 1 398 ? -2.045 6.435 33.697 1.00 87.75 398 ASP A CA 1
ATOM 3244 C C . ASP A 1 398 ? -0.812 6.715 34.574 1.00 87.75 398 ASP A C 1
ATOM 3246 O O . ASP A 1 398 ? -0.147 5.798 35.062 1.00 87.75 398 ASP A O 1
ATOM 3250 N N . VAL A 1 399 ? -0.489 8.001 34.751 1.00 85.19 399 VAL A N 1
ATOM 3251 C CA . VAL A 1 399 ? 0.681 8.465 35.518 1.00 85.19 399 VAL A CA 1
ATOM 3252 C C . VAL A 1 399 ? 0.601 8.019 36.982 1.00 85.19 399 VAL A C 1
ATOM 3254 O O . VAL A 1 399 ? 1.629 7.764 37.608 1.00 85.19 399 VAL A O 1
ATOM 3257 N N . GLU A 1 400 ? -0.607 7.863 37.532 1.00 85.81 400 GLU A N 1
ATOM 3258 C CA . GLU A 1 400 ? -0.807 7.397 38.909 1.00 85.81 400 GLU A CA 1
ATOM 3259 C C . GLU A 1 400 ? -0.544 5.891 39.057 1.00 85.81 400 GLU A C 1
ATOM 3261 O O . GLU A 1 400 ? -0.278 5.412 40.162 1.00 85.81 400 GLU A O 1
ATOM 3266 N N . LYS A 1 401 ? -0.571 5.146 37.946 1.00 87.00 401 LYS A N 1
ATOM 3267 C CA . LYS A 1 401 ? -0.325 3.700 37.882 1.00 87.00 401 LYS A CA 1
ATOM 3268 C C . LYS A 1 401 ? 0.942 3.363 37.105 1.00 87.00 401 LYS A C 1
ATOM 3270 O O . LYS A 1 401 ? 0.939 2.457 36.278 1.00 87.00 401 LYS A O 1
ATOM 3275 N N . ASP A 1 402 ? 2.025 4.088 37.371 1.00 89.00 402 ASP A N 1
ATOM 3276 C CA . ASP A 1 402 ? 3.345 3.795 36.790 1.00 89.00 402 ASP A CA 1
ATOM 3277 C C . ASP A 1 402 ? 3.339 3.797 35.246 1.00 89.00 402 ASP A C 1
ATOM 3279 O O . ASP A 1 402 ? 3.981 2.975 34.595 1.00 89.00 402 ASP A O 1
ATOM 3283 N N . TYR A 1 403 ? 2.580 4.725 34.648 1.00 90.00 403 TYR A N 1
ATOM 3284 C CA . TYR A 1 403 ? 2.414 4.854 33.197 1.00 90.00 403 TYR A CA 1
ATOM 3285 C C . TYR A 1 403 ? 1.827 3.595 32.534 1.00 90.00 403 TYR A C 1
ATOM 3287 O O . TYR A 1 403 ? 2.207 3.224 31.421 1.00 90.00 403 TYR A O 1
ATOM 3295 N N . GLU A 1 404 ? 0.872 2.930 33.188 1.00 94.81 404 GLU A N 1
ATOM 3296 C CA . GLU A 1 404 ? 0.129 1.826 32.579 1.00 94.81 404 GLU A CA 1
ATOM 3297 C C . GLU A 1 404 ? -0.726 2.327 31.399 1.00 94.81 404 GLU A C 1
ATOM 3299 O O . GLU A 1 404 ? -1.456 3.316 31.500 1.00 94.81 404 GLU A O 1
ATOM 3304 N N . PHE A 1 405 ? -0.651 1.641 30.255 1.00 96.19 405 PHE A N 1
ATOM 3305 C CA . PHE A 1 405 ? -1.441 1.993 29.074 1.00 96.19 405 PHE A CA 1
ATOM 3306 C C . PHE A 1 405 ? -2.918 1.636 29.280 1.00 96.19 405 PHE A C 1
ATOM 3308 O O . PHE A 1 405 ? -3.289 0.462 29.331 1.00 96.19 405 PHE A O 1
ATOM 3315 N N . SER A 1 406 ? -3.784 2.647 29.336 1.00 96.50 406 SER A N 1
ATOM 3316 C CA . SER A 1 406 ? -5.228 2.456 29.417 1.00 96.50 406 SER A CA 1
ATOM 3317 C C . SER A 1 406 ? -5.819 2.182 28.033 1.00 96.50 406 SER A C 1
ATOM 3319 O O . SER A 1 406 ? -6.136 3.094 27.264 1.00 96.50 406 SER A O 1
ATOM 3321 N N . GLU A 1 407 ? -6.011 0.898 27.727 1.00 96.25 407 GLU A N 1
ATOM 3322 C CA . GLU A 1 407 ? -6.614 0.454 26.467 1.00 96.25 407 GLU A CA 1
ATOM 3323 C C . GLU A 1 407 ? -7.997 1.082 26.238 1.00 96.25 407 GLU A C 1
ATOM 3325 O O . GLU A 1 407 ? -8.291 1.554 25.144 1.00 96.25 407 GLU A O 1
ATOM 3330 N N . GLU A 1 408 ? -8.838 1.149 27.272 1.00 96.56 408 GLU A N 1
ATOM 3331 C CA . GLU A 1 408 ? -10.182 1.731 27.188 1.00 96.56 408 GLU A CA 1
ATOM 3332 C C . GLU A 1 408 ? -10.154 3.203 26.748 1.00 96.56 408 GLU A C 1
ATOM 3334 O O . GLU A 1 408 ? -10.868 3.588 25.817 1.00 96.56 408 GLU A O 1
ATOM 3339 N N . ARG A 1 409 ? -9.284 4.012 27.365 1.00 96.12 409 ARG A N 1
ATOM 3340 C CA . ARG A 1 409 ? -9.104 5.428 27.021 1.00 96.12 409 ARG A CA 1
ATOM 3341 C C . ARG A 1 409 ? -8.604 5.592 25.589 1.00 96.12 409 ARG A C 1
ATOM 3343 O O . ARG A 1 409 ? -9.164 6.387 24.832 1.00 96.12 409 ARG A O 1
ATOM 3350 N N . ALA A 1 410 ? -7.617 4.792 25.184 1.00 97.25 410 ALA A N 1
ATOM 3351 C CA . ALA A 1 410 ? -7.114 4.800 23.814 1.00 97.25 410 ALA A CA 1
ATOM 3352 C C . ALA A 1 410 ? -8.210 4.440 22.796 1.00 97.25 410 ALA A C 1
ATOM 3354 O O . ALA A 1 410 ? -8.350 5.131 21.789 1.00 97.25 410 ALA A O 1
ATOM 3355 N N . VAL A 1 411 ? -9.035 3.418 23.064 1.00 97.44 411 VAL A N 1
ATOM 3356 C CA . VAL A 1 411 ? -10.145 3.030 22.172 1.00 97.44 411 VAL A CA 1
ATOM 3357 C C . VAL A 1 411 ? -11.110 4.192 21.984 1.00 97.44 411 VAL A C 1
ATOM 3359 O O . VAL A 1 411 ? -11.464 4.520 20.851 1.00 97.44 411 VAL A O 1
ATOM 3362 N N . LEU A 1 412 ? -11.548 4.808 23.086 1.00 97.19 412 LEU A N 1
ATOM 3363 C CA . LEU A 1 412 ? -12.504 5.913 23.054 1.00 97.19 412 LEU A CA 1
ATOM 3364 C C . LEU A 1 412 ? -11.966 7.085 22.230 1.00 97.19 412 LEU A C 1
ATOM 3366 O O . LEU A 1 412 ? -12.667 7.604 21.359 1.00 97.19 412 LEU A O 1
ATOM 3370 N N . LEU A 1 413 ? -10.705 7.451 22.453 1.00 97.25 413 LEU A N 1
ATOM 3371 C CA . LEU A 1 413 ? -10.052 8.536 21.735 1.00 97.25 413 LEU A CA 1
ATOM 3372 C C . LEU A 1 413 ? -9.907 8.237 20.236 1.00 97.25 413 LEU A C 1
ATOM 3374 O O . LEU A 1 413 ? -10.257 9.081 19.413 1.00 97.25 413 LEU A O 1
ATOM 3378 N N . LEU A 1 414 ? -9.439 7.041 19.865 1.00 97.50 414 LEU A N 1
ATOM 3379 C CA . LEU A 1 414 ? -9.233 6.650 18.464 1.00 97.50 414 LEU A CA 1
ATOM 3380 C C . LEU A 1 414 ? -10.557 6.549 17.689 1.00 97.50 414 LEU A C 1
ATOM 3382 O O . LEU A 1 414 ? -10.641 6.989 16.539 1.00 97.50 414 LEU A O 1
ATOM 3386 N N . ARG A 1 415 ? -11.622 6.048 18.326 1.00 97.25 415 ARG A N 1
ATOM 3387 C CA . ARG A 1 415 ? -12.983 6.072 17.762 1.00 97.25 415 ARG A CA 1
ATOM 3388 C C . ARG A 1 415 ? -13.472 7.496 17.540 1.00 97.25 415 ARG A C 1
ATOM 3390 O O . ARG A 1 415 ? -14.032 7.805 16.491 1.00 97.25 415 ARG A O 1
ATOM 3397 N N . HIS A 1 416 ? -13.222 8.387 18.498 1.00 96.25 416 HIS A N 1
ATOM 3398 C CA . HIS A 1 416 ? -13.647 9.784 18.413 1.00 96.25 416 HIS A CA 1
ATOM 3399 C C . HIS A 1 416 ? -12.849 10.613 17.395 1.00 96.25 416 HIS A C 1
ATOM 3401 O O . HIS A 1 416 ? -13.404 11.496 16.725 1.00 96.25 416 HIS A O 1
ATOM 3407 N N . ALA A 1 417 ? -11.563 10.291 17.229 1.00 95.00 417 ALA A N 1
ATOM 3408 C CA . ALA A 1 417 ? -10.721 10.769 16.133 1.00 95.00 417 ALA A CA 1
ATOM 3409 C C . ALA A 1 417 ? -11.219 10.253 14.773 1.00 95.00 417 ALA A C 1
ATOM 3411 O O . ALA A 1 417 ? -11.030 10.911 13.753 1.00 95.00 417 ALA A O 1
ATOM 3412 N N . GLY A 1 418 ? -11.927 9.122 14.776 1.00 95.31 418 GLY A N 1
ATOM 3413 C CA . GLY A 1 418 ? -12.544 8.526 13.603 1.00 95.31 418 GLY A CA 1
ATOM 3414 C C . GLY A 1 418 ? -11.643 7.542 12.871 1.00 95.31 418 GLY A C 1
ATOM 3415 O O . GLY A 1 418 ? -11.934 7.284 11.713 1.00 95.31 418 GLY A O 1
ATOM 3416 N N . VAL A 1 419 ? -10.603 7.003 13.516 1.00 95.50 419 VAL A N 1
ATOM 3417 C CA . VAL A 1 419 ? -9.624 6.067 12.919 1.00 95.50 419 VAL A CA 1
ATOM 3418 C C . VAL A 1 419 ? -9.839 4.602 13.339 1.00 95.50 419 VAL A C 1
ATOM 3420 O O . VAL A 1 419 ? -9.204 3.702 12.793 1.00 95.50 419 VAL A O 1
ATOM 3423 N N . ALA A 1 420 ? -10.757 4.350 14.276 1.00 95.56 420 ALA A N 1
ATOM 3424 C CA . ALA A 1 420 ? -11.160 3.018 14.737 1.00 95.56 420 ALA A CA 1
ATOM 3425 C C . ALA A 1 420 ? -12.685 2.806 14.639 1.00 95.56 420 ALA A C 1
ATOM 3427 O O . ALA A 1 420 ? -13.435 3.788 14.639 1.00 95.56 420 ALA A O 1
ATOM 3428 N N . GLU A 1 421 ? -13.105 1.536 14.564 1.00 89.88 421 GLU A N 1
ATOM 3429 C CA . GLU A 1 421 ? -14.507 1.059 14.539 1.00 89.88 421 GLU A CA 1
ATOM 3430 C C . GLU A 1 421 ? -15.181 1.082 15.913 1.00 89.88 421 GLU A C 1
ATOM 3432 O O . GLU A 1 421 ? -14.546 0.644 16.906 1.00 89.88 421 GLU A O 1
#

Secondary structure (DSSP, 8-state):
------------------PPP---TTHHHHHHHHHHHHHHHH-S-GGGHHHHHT--B-HHHHH--HHHHHHHHHHHHHHHS--SS-HHHHHHHHHHHHTT-SSTTGGGT-B-TTS-BHHHHHHHHHHHTGGGHHHHHHHHHHHHHHH-GGG-HHHHHHHHHHHHS-HHHHHHHHHHHHHT-------TTS-S----HHHHHHHHHHHHHHHHHHHHHHHHHIIIIIHHHHHHHHHTT-TTGGGIIIIIHHHHHHHHHHHH-PPPSS---TT----STTGGGSPPSSHHHHHHTS-TTT-GGG-----------TT-SSS--SSHHHHHHHHT---GGGHHHHHHHHHHHHHHHGGGSHHHHHHHHHHHHGGGHHHHHHHHHHH-TT---S-HHHHHEEGGGTTEE-HHHHHHHHHHHTSB-

Sequence (421 aa):
MFKFFRRKKKRNMSPDRASPPPLMKTRSEEQLNYFYNELNQHGTIEEYKRAKEQVFVKHELLEYSPLQSILSELKRKIEREPFTQSFSQFLLQLMATAFELPDVNDARSYRCIDGYHLFPSIGKLHNMLEWRKDLLFAALRHVERTEGATQMGPLLSLLAVGGESCEARRMMAFHAAVLRCKIDIAIDDALEVEETEKQKARRQLWEAATDYVESVKVRAFQRVFIDPTHTCLHQLGCMTRDDADVHGGNTYSALLFATLAIMLPRGLFLQDEAKGVCDYLRPPETRQEALMAVSPKDSFKSFKMGFQRGSLMADYFIFPGRTPLDVAKRAISRRAEDQDGRKHLSLYLEAFTRYFTKEEIIQPLFLHLSGEGQALNVILKDLYPDEKVEDVREWVYDVEKDYEFSEERAVLLLRHAGVAE

Radius of gyration: 24.54 Å; chains: 1; bounding box: 76×78×63 Å

Foldseek 3Di:
DDDDDDDDDDDPDDPPPPPPDDDPPDPQVVLLVVLVVLCVVPNFDPLQVLLQVQFWWDLVLQLDAVLRLLLVVLVVCCVVPPDPDDLLVVQLVLQCFQVVNPDSVVLQQDAAPVGFNLRVLLVLLLVVCVVCNSVLSSLVVQLCVPVNSNVCRVLSNQSSVLSPDDPLSSQQSSLVSSVSRPDPSDPPPDDPDPQDLLNVLLVLLSVLLSVVVLVLLVVLLCQLAQVLLLVVCVLLVHPCSVCCVGLVVLLVQLQCCSNSSGHHSGDHPQADFQQLSRCLLFDDPDPVSLVLSQDRPPRPPDDDDDDDNDPRPSQRHLFGDGGSSRSSCLLSDPDPVSVVSVNSVSSSSNSSSVCRGLVNVQVVSVVSCLVVQVSLVSLVCVVPVPDPDPTVQCVQQVVVVVRHGNSVSSSVSCVSSVGTD

=== Feature glossary ===
Legend for the data blocks above and below:

— What the protein is —

Sequence gives the chain of amino acids in standard one-letter code (A=alanine, C=cysteine, …, Y=tyrosine), read N→C. It is the only feature that is directly encoded by the gene; all structural features are derived from the folded form of this sequence.

The annotation block draws on four external resources. InterPro: which protein families and domains the sequence belongs to. GO: standardized terms for what the protein does, what process it participates in, and where in the cell it acts. CATH: which structural fold it has in the CATH hierarchy. Organism: the species of origin.

— Where its atoms are —

Atomic coordinates in PDBx/mmCIF format — the same representation the Protein Data Bank distributes. Each line of the _atom_site loop places one backbone atom in Cartesian space (units: ångströms, origin: arbitrary).

Six rendered views show the 3D structure from the faces of a cube — i.e. along ±x, ±y, ±z. Rendering representation is drawn randomly per protein from cartoon (secondary-structure ribbons), sticks (backbone bonds), or molecular surface; coloring is either N→C rainbow (blue at the N-terminus through red at the C-terminus) or one color per chain.

— Local backbone conformation —

DSSP 8-state secondary structure assigns each residue one of H (α-helix), G (3₁₀-helix), I (π-helix), E (extended β-strand), B (isolated β-bridge), T (hydrogen-bonded turn), S (bend), or '-' (coil). The assignment is computed from backbone hydrogen-bond geometry via the Kabsch–Sander algorithm.

P-SEA three-state annotation labels each residue as helix, strand, or coil based purely on the geometry of the Cα trace. It serves as a fallback when the full backbone (and thus DSSP) is unavailable.

φ (phi) and ψ (psi) are the two rotatable backbone dihedrals per residue: φ is the C(i-1)–N–Cα–C torsion, ψ is the N–Cα–C–N(i+1) torsion, both in degrees on (−180°, 180°]. α-helical residues cluster near (−60°, −45°); β-strand residues near (−120°, +130°). A Ramachandran plot is simply a scatter of (φ, ψ) for every residue.

— Global shape and packing —

Radius of gyration (Rg) is the root-mean-square distance of Cα atoms from their centroid — a single number for overall size and compactness. A globular domain of N residues has Rg ≈ 2.2·N^0.38 Å; an extended or disordered chain has a much larger Rg. The Cα contact count is the number of residue pairs whose Cα atoms are within 8 Å and are more than four positions apart in sequence — a standard proxy for tertiary packing density. The bounding box is the smallest axis-aligned box enclosing all Cα atoms.

Accessible surface area quantifies burial. A residue with SASA near zero is packed into the hydrophobic core; one with SASA >100 Å² sits on the surface. Computed here via the Shrake–Rupley numerical algorithm with a 1.4 Å probe.

The contact map is a binary N×N matrix image: pixel (i, j) is dark where Cα_i and Cα_j are within 8 Å and |i−j|>4. Because the |i−j|>4 filter removes local helical contacts, off-diagonal stripes parallel to the main diagonal indicate parallel β-sheets; stripes perpendicular to it indicate antiparallel β-sheets. The Ramachandran plot scatters every residue's (φ, ψ) pair against the sterically allowed regions. The PAE heatmap renders the predicted-aligned-error matrix.

— Structural neighborhood —

A 3Di character summarizes, for each residue, the relative orientation of the Cα frame of its nearest spatial neighbor. Because it encodes fold topology rather than chemistry, 3Di alignments detect remote structural similarity that sequence alignment misses.

Structural nearest neighbors (via Foldseek easy-search vs the PDB). Reported per hit: target PDB id, E-value, and alignment TM-score. A TM-score above ~0.5 is the conventional threshold for 'same fold'.

— Confidence and disorder —

For AlphaFold models, the B-factor field carries pLDDT — the model's own estimate of local accuracy on a 0–100 scale. Regions with pLDDT<50 should be treated as essentially unmodeled; they often correspond to intrinsically disordered segments.

B-factor (Debye–Waller factor) reflects atomic displacement in the crystal lattice. It is an experimental observable (units Å²), not a prediction; low values mean the atom is pinned down, high values mean it moves or is heterogeneous across the crystal.

Predicted Aligned Error (PAE) is an AlphaFold confidence matrix: entry (i, j) is the expected error in the position of residue j, in ångströms, when the prediction is superimposed on the true structure at residue i. Low PAE within a block of residues means that block is internally rigid and well-predicted; high PAE between two blocks means their relative placement is uncertain even if each block individually is confident.